Protein AF-A0A1S1YWK2-F1 (afdb_monomer_lite)

pLDDT: mean 88.19, std 17.79, range [22.53, 98.81]

Foldseek 3Di:
DDPLLVVLLVCCVVPPVPVLQVLLCVLLVHNAAEAEPSVQQDDPPCSVCLNPLVCLQPRVLSSLLSNLQRVDPVSSVLLVVQARHEYEGEPDAAAQLLPQWDRDPNYTYGHHHRDPPSVVRVNNNQNNNVRSVVRSVVVVVVVVVVPPDDDDDDDDDDDDDDDDDDPPPQQAALQLLLLLQVLVQLLLAVLLCVLLPPFDWDDDQVVQWIDGHPPDIFGKAWQWKAALVQQKTFGPVRPPPPPRPPVSHPLLVLLCVSCVVRVPVVSPDRMDRHNDDCLSSVVRSSCVSVVFSHWDFDDDPRMTIIITTRDPSSHDDDQDDPVSSVVSLVVSVVPDDHLSQSSNVSSLVVSVWDWDDDDLWIWTDDDPKIKTWDARSSSHTPDIDMD

Secondary structure (DSSP, 8-state):
--HHHHHHHHHHHHHTHHHHHHHHHHHHTS---EEE-GGGS--TT-TTTHHHHHIIIIIHHHHHHHHHH-SSHHHHHHHHHH-SEEEEE--S----HHHHEEEETTEEEEE--SSTTTT-HHHHHHHHHHHHHHHHHHHHHHHTTTS--S-------------------PPPPHHHHHHHHHHHHHHHHHHHHHHHTTPPEEEETTTTEEEETTTEEEE-EEEEEEETTTTEEEEGGG-TTTT--GGG-HHHHHHHHHHHHHT-HHHH-SEEE-SS--HHHHHHHHHHHTT-SEEEEEEETTEEEEEEE--TTTS--SPPPHHHHHHHHHHHHHHS---HHHHHHHHHHHTT-EEEEETTEEEEEETTEEEEEEE-TTS-EEEEEE-

Organism: Flammeovirga pacifica (NCBI:txid915059)

Sequence (387 aa):
MGLKERRAIKAFQEEQYPPLKEQINQFAGFDLPLEVQWETMVEDRFAHLYHDTYVKIYFKPLIEALKAICIDDFGKNLLQAGVQKVVIKNEGNIHNPETGYTLENKILTINLDPVINADNMEPRISVLCDLLERKLAERGSSDEKVETQNTSTSANNVSSKAVIADTNQTKVSTDDLFNLHAATAYEQQNHCAEIIGDKKWDFNLLDGILRFGEEIEVPIQILGTYSPKQKTWLWGWGNTQSGIPDELLSTANQMRELGIANDIEEFTVPKISIETDPGHYYAMIASGVSNATAYFPVDFNGIKIYVLTNSELMAKKEETPTPIVISTFTGLIASMNVSHKSCLTAYLNQNGFAVEPAGNNLMAKRNNEEVFALFNLKGNLMKITNN

InterPro domains:
  IPR049249 Family of unknown function DUF6882 [PF21813] (175-309)

Radius of gyration: 27.74 Å; chains: 1; bounding box: 70×52×76 Å

Structure (mmCIF, N/CA/C/O backbone):
data_AF-A0A1S1YWK2-F1
#
_entry.id   AF-A0A1S1YWK2-F1
#
loop_
_atom_site.group_PDB
_atom_site.id
_atom_site.type_symbol
_atom_site.label_atom_id
_atom_site.label_alt_id
_atom_site.label_comp_id
_atom_site.label_asym_id
_atom_site.label_entity_id
_atom_site.label_seq_id
_atom_site.pdbx_PDB_ins_code
_atom_site.Cartn_x
_atom_site.Cartn_y
_atom_site.Cartn_z
_atom_site.occupancy
_atom_site.B_iso_or_equiv
_atom_site.auth_seq_id
_atom_site.auth_comp_id
_atom_site.auth_asym_id
_atom_site.auth_atom_id
_atom_site.pdbx_PDB_model_num
ATOM 1 N N . MET A 1 1 ? 45.096 -20.273 -13.673 1.00 74.38 1 MET A N 1
ATOM 2 C CA . MET A 1 1 ? 44.066 -21.194 -13.144 1.00 74.38 1 MET A CA 1
ATOM 3 C C . MET A 1 1 ? 44.675 -22.544 -12.755 1.00 74.38 1 MET A C 1
ATOM 5 O O . MET A 1 1 ? 45.237 -23.215 -13.619 1.00 74.38 1 MET A O 1
ATOM 9 N N . GLY A 1 2 ? 44.578 -22.934 -11.478 1.00 83.00 2 GLY A N 1
ATOM 10 C CA . GLY A 1 2 ? 44.996 -24.248 -10.972 1.00 83.00 2 GLY A CA 1
ATOM 11 C C . GLY A 1 2 ? 43.936 -25.342 -11.178 1.00 83.00 2 GLY A C 1
ATOM 12 O O . GLY A 1 2 ? 42.802 -25.070 -11.567 1.00 83.00 2 GLY A O 1
ATOM 13 N N . LEU A 1 3 ? 44.302 -26.612 -10.948 1.00 85.50 3 LEU A N 1
ATOM 14 C CA . LEU A 1 3 ? 43.420 -27.774 -11.181 1.00 85.50 3 LEU A CA 1
ATOM 15 C C . LEU A 1 3 ? 42.139 -27.738 -10.329 1.00 85.50 3 LEU A C 1
ATOM 17 O O . LEU A 1 3 ? 41.097 -28.222 -10.771 1.00 85.50 3 LEU A O 1
ATOM 21 N N . LYS A 1 4 ? 42.216 -27.184 -9.115 1.00 85.38 4 LYS A N 1
ATOM 22 C CA . LYS A 1 4 ? 41.083 -27.083 -8.188 1.00 85.38 4 LYS A CA 1
ATOM 23 C C . LYS A 1 4 ? 40.031 -26.109 -8.720 1.00 85.38 4 LYS A C 1
ATOM 25 O O . LYS A 1 4 ? 38.853 -26.446 -8.745 1.00 85.38 4 LYS A O 1
ATOM 30 N N . GLU A 1 5 ? 40.474 -24.959 -9.211 1.00 86.44 5 GLU A N 1
ATOM 31 C CA . GLU A 1 5 ? 39.644 -23.920 -9.818 1.00 86.44 5 GLU A CA 1
ATOM 32 C C . GLU A 1 5 ? 38.990 -24.448 -11.105 1.00 86.44 5 GLU A C 1
ATOM 34 O O . GLU A 1 5 ? 37.778 -24.319 -11.268 1.00 86.44 5 GLU A O 1
ATOM 39 N N . ARG A 1 6 ? 39.749 -25.167 -11.956 1.00 89.00 6 ARG A N 1
ATOM 40 C CA . ARG A 1 6 ? 39.196 -25.816 -13.167 1.00 89.00 6 ARG A CA 1
ATOM 41 C C . ARG A 1 6 ? 38.056 -26.776 -12.837 1.00 89.00 6 ARG A C 1
ATOM 43 O O . ARG A 1 6 ? 37.049 -26.804 -13.536 1.00 89.00 6 ARG A O 1
ATOM 50 N N . ARG A 1 7 ? 38.232 -27.596 -11.794 1.00 90.38 7 ARG A N 1
ATOM 51 C CA . ARG A 1 7 ? 37.221 -28.571 -11.356 1.00 90.38 7 ARG A CA 1
ATOM 52 C C . ARG A 1 7 ? 35.977 -27.883 -10.803 1.00 90.38 7 ARG A C 1
ATOM 54 O O . ARG A 1 7 ? 34.883 -28.314 -11.136 1.00 90.38 7 ARG A O 1
ATOM 61 N N . ALA A 1 8 ? 36.143 -26.829 -10.005 1.00 91.00 8 ALA A N 1
ATOM 62 C CA . ALA A 1 8 ? 35.024 -26.071 -9.452 1.00 91.00 8 ALA A CA 1
ATOM 63 C C . ALA A 1 8 ? 34.195 -25.381 -10.548 1.00 91.00 8 ALA A C 1
ATOM 65 O O . ALA A 1 8 ? 32.973 -25.495 -10.547 1.00 91.00 8 ALA A O 1
ATOM 66 N N . ILE A 1 9 ? 34.854 -24.739 -11.521 1.00 94.38 9 ILE A N 1
ATOM 67 C CA . ILE A 1 9 ? 34.180 -24.132 -12.679 1.00 94.38 9 ILE A CA 1
ATOM 68 C C . ILE A 1 9 ? 33.453 -25.197 -13.496 1.00 94.38 9 ILE A C 1
ATOM 70 O O . ILE A 1 9 ? 32.287 -25.014 -13.831 1.00 94.38 9 ILE A O 1
ATOM 74 N N . LYS A 1 10 ? 34.111 -26.327 -13.782 1.00 95.44 10 LYS A N 1
ATOM 75 C CA . LYS A 1 10 ? 33.489 -27.414 -14.542 1.00 95.44 10 LYS A CA 1
ATOM 76 C C . LYS A 1 10 ? 32.254 -27.982 -13.832 1.00 95.44 10 LYS A C 1
ATOM 78 O O . LYS A 1 10 ? 31.229 -28.164 -14.475 1.00 95.44 10 LYS A O 1
ATOM 83 N N . ALA A 1 11 ? 32.325 -28.189 -12.517 1.00 94.44 11 ALA A N 1
ATOM 84 C CA . ALA A 1 11 ? 31.171 -28.619 -11.729 1.00 9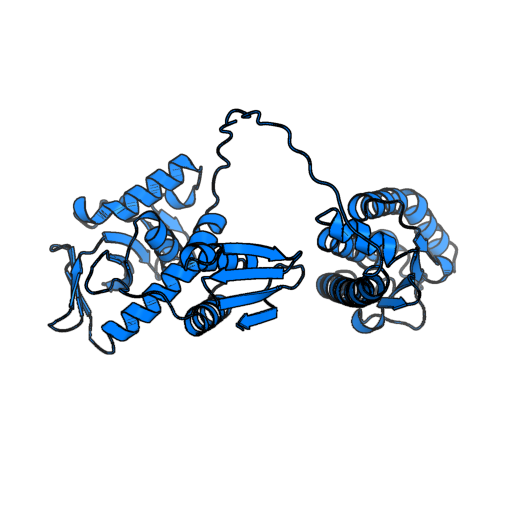4.44 11 ALA A CA 1
ATOM 85 C C . ALA A 1 11 ? 30.023 -27.598 -11.809 1.00 94.44 11 ALA A C 1
ATOM 87 O O . ALA A 1 11 ? 28.882 -27.972 -12.050 1.00 94.44 11 ALA A O 1
ATOM 88 N N . PHE A 1 12 ? 30.315 -26.296 -11.703 1.00 97.31 12 PHE A N 1
ATOM 89 C CA . PHE A 1 12 ? 29.294 -25.257 -11.866 1.00 97.31 12 PHE A CA 1
ATOM 90 C C . PHE A 1 12 ? 28.655 -25.265 -13.264 1.00 97.31 12 PHE A C 1
ATOM 92 O O . PHE A 1 12 ? 27.435 -25.155 -13.385 1.00 97.31 12 PHE A O 1
ATOM 99 N N . GLN A 1 13 ? 29.469 -25.412 -14.315 1.00 97.50 13 GLN A N 1
ATOM 100 C CA . GLN A 1 13 ? 29.011 -25.482 -15.707 1.00 97.50 13 GLN A CA 1
ATOM 101 C C . GLN A 1 13 ? 28.081 -26.672 -15.965 1.00 97.50 13 GLN A C 1
ATOM 103 O O . GLN A 1 13 ? 27.163 -26.550 -16.771 1.00 97.50 13 GLN A O 1
ATOM 108 N N . GLU A 1 14 ? 28.326 -27.808 -15.313 1.00 96.56 14 GLU A N 1
ATOM 109 C CA . GLU A 1 14 ? 27.543 -29.034 -15.493 1.00 96.56 14 GLU A CA 1
ATOM 110 C C . GLU A 1 14 ? 26.286 -29.055 -14.606 1.00 96.56 14 GLU A C 1
ATOM 112 O O . GLU A 1 14 ? 25.241 -29.526 -15.048 1.00 96.56 14 GLU A O 1
ATOM 117 N N . GLU A 1 15 ? 26.361 -28.519 -13.384 1.00 95.56 15 GLU A N 1
ATOM 118 C CA . GLU A 1 15 ? 25.305 -28.677 -12.373 1.00 95.56 15 GLU A CA 1
ATOM 119 C C . GLU A 1 15 ? 24.386 -27.453 -12.226 1.00 95.56 15 GLU A C 1
ATOM 121 O O . GLU A 1 15 ? 23.175 -27.611 -12.095 1.00 95.56 15 GLU A O 1
ATOM 126 N N . GLN A 1 16 ? 24.936 -26.232 -12.230 1.00 96.06 16 GLN A N 1
ATOM 127 C CA . GLN A 1 16 ? 24.195 -25.009 -11.868 1.00 96.06 16 GLN A CA 1
ATOM 128 C C . GLN A 1 16 ? 23.902 -24.106 -13.067 1.00 96.06 16 GLN A C 1
ATOM 130 O O . GLN A 1 16 ? 22.843 -23.485 -13.139 1.00 96.06 16 GLN A O 1
ATOM 135 N N . TYR A 1 17 ? 24.816 -24.024 -14.034 1.00 98.00 17 TYR A N 1
ATOM 136 C CA . TYR A 1 17 ? 24.648 -23.131 -15.179 1.00 98.00 17 TYR A CA 1
ATOM 137 C C . TYR A 1 17 ? 23.430 -23.468 -16.065 1.00 98.00 17 TYR A C 1
ATOM 139 O O . TYR A 1 17 ? 22.705 -22.531 -16.409 1.00 98.00 17 TYR A O 1
ATOM 147 N N . PRO A 1 18 ? 23.130 -24.743 -16.406 1.00 98.31 18 PRO A N 1
ATOM 148 C CA . PRO A 1 18 ? 21.987 -25.067 -17.261 1.00 98.31 18 PRO A CA 1
ATOM 149 C C . PRO A 1 18 ? 20.626 -24.588 -16.714 1.00 98.31 18 PRO A C 1
ATOM 151 O O . PRO A 1 18 ? 19.945 -23.865 -17.444 1.00 98.31 18 PRO A O 1
ATOM 154 N N . PRO A 1 19 ? 20.229 -24.876 -15.453 1.00 97.56 19 PRO A N 1
ATOM 155 C CA . PRO A 1 19 ? 18.948 -24.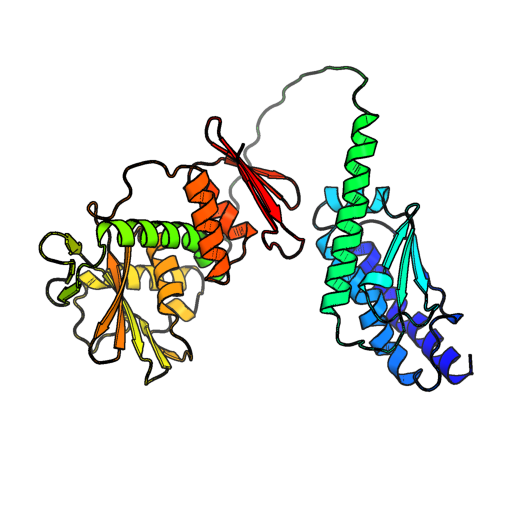394 -14.933 1.00 97.56 19 PRO A CA 1
ATOM 156 C C . PRO A 1 19 ? 18.905 -22.867 -14.761 1.00 97.56 19 PRO A C 1
ATOM 158 O O . PRO A 1 19 ? 17.847 -22.262 -14.923 1.00 97.56 19 PRO A O 1
ATOM 161 N N . LEU A 1 20 ? 20.037 -22.209 -14.478 1.00 98.38 20 LEU A N 1
ATOM 162 C CA . LEU A 1 20 ? 20.097 -20.742 -14.419 1.00 98.38 20 LEU A CA 1
ATOM 163 C C . LEU A 1 20 ? 19.888 -20.114 -15.802 1.00 98.38 20 LEU A C 1
ATOM 165 O O . LEU A 1 20 ? 19.148 -19.142 -15.938 1.00 98.38 20 LEU A O 1
ATOM 169 N N . LYS A 1 21 ? 20.507 -20.688 -16.838 1.00 98.12 21 LYS A N 1
ATOM 170 C CA . LYS A 1 21 ? 20.325 -20.278 -18.234 1.00 98.12 21 LYS A CA 1
ATOM 171 C C . LYS A 1 21 ? 18.879 -20.476 -18.695 1.00 98.12 21 LYS A C 1
ATOM 173 O O . LYS A 1 21 ? 18.341 -19.610 -19.384 1.00 98.12 21 LYS A O 1
ATOM 178 N N . GLU A 1 22 ? 18.245 -21.573 -18.295 1.00 97.94 22 GLU A N 1
ATOM 179 C CA . GLU A 1 22 ? 16.831 -21.825 -18.576 1.00 97.94 22 GLU A CA 1
ATOM 180 C C . GLU A 1 22 ? 15.924 -20.779 -17.913 1.00 97.94 22 GLU A C 1
ATOM 182 O O . GLU A 1 22 ? 15.092 -20.188 -18.597 1.00 97.94 22 GLU A O 1
ATOM 187 N N . GLN A 1 23 ? 16.146 -20.457 -16.633 1.00 97.94 23 GLN A N 1
ATOM 188 C CA . GLN A 1 23 ? 15.409 -19.387 -15.944 1.00 97.94 23 GLN A CA 1
ATOM 189 C C . GLN A 1 23 ? 15.597 -18.026 -16.621 1.00 97.94 23 GLN A C 1
ATOM 191 O O . GLN A 1 23 ? 14.634 -17.285 -16.800 1.00 97.94 23 GLN A O 1
ATOM 196 N N . ILE A 1 24 ? 16.824 -17.697 -17.034 1.00 98.56 24 ILE A N 1
ATOM 197 C CA . ILE A 1 24 ? 17.108 -16.461 -17.774 1.00 98.56 24 ILE A CA 1
ATOM 198 C C . ILE A 1 24 ? 16.275 -16.398 -19.056 1.00 98.56 24 ILE A C 1
ATOM 200 O O . ILE A 1 24 ? 15.616 -15.391 -19.299 1.00 98.56 24 ILE A O 1
ATOM 204 N N . ASN A 1 25 ? 16.258 -17.472 -19.846 1.00 97.88 25 ASN A N 1
ATOM 205 C CA . ASN A 1 25 ? 15.478 -17.532 -21.081 1.00 97.88 25 ASN A CA 1
ATOM 206 C C . ASN A 1 25 ? 13.968 -17.473 -20.819 1.00 97.88 25 ASN A C 1
ATOM 208 O O . ASN A 1 25 ? 13.240 -16.804 -21.550 1.00 97.88 25 ASN A O 1
ATOM 212 N N . GLN A 1 26 ? 13.500 -18.141 -19.761 1.00 96.69 26 GLN A N 1
ATOM 213 C CA . GLN A 1 26 ? 12.101 -18.124 -19.347 1.00 96.69 26 GLN A CA 1
ATOM 214 C C . GLN A 1 26 ? 11.627 -16.697 -19.056 1.00 96.69 26 GLN A C 1
ATOM 216 O O . GLN A 1 26 ? 10.583 -16.291 -19.564 1.00 96.69 26 GLN A O 1
ATOM 221 N N . PHE A 1 27 ? 12.385 -15.934 -18.264 1.00 96.12 27 PHE A N 1
ATOM 222 C CA . PHE A 1 27 ? 12.003 -14.564 -17.923 1.00 96.12 27 PHE A CA 1
ATOM 223 C C . PHE A 1 27 ? 12.244 -13.588 -19.071 1.00 96.12 27 PHE A C 1
ATOM 225 O O . PHE A 1 27 ? 11.399 -12.735 -19.304 1.00 96.12 27 PHE A O 1
ATOM 232 N N . ALA A 1 28 ? 13.325 -13.745 -19.837 1.00 96.06 28 ALA A N 1
ATOM 233 C CA . ALA A 1 28 ? 13.571 -12.923 -21.021 1.00 96.06 28 ALA A CA 1
ATOM 234 C C . ALA A 1 28 ? 12.503 -13.118 -22.115 1.00 96.06 28 ALA A C 1
ATOM 236 O O . ALA A 1 28 ? 12.258 -12.210 -22.902 1.00 96.06 28 ALA A O 1
ATOM 237 N N . GLY A 1 29 ? 11.872 -14.296 -22.184 1.00 95.00 29 GLY A N 1
ATOM 238 C CA . GLY A 1 29 ? 10.892 -14.642 -23.217 1.00 95.00 29 GLY A CA 1
ATOM 239 C C . GLY A 1 29 ? 11.505 -15.075 -24.556 1.00 95.00 29 GLY A C 1
ATOM 240 O O . GLY A 1 29 ? 10.770 -15.311 -25.511 1.00 95.00 29 GLY A O 1
ATOM 241 N N . PHE A 1 30 ? 12.832 -15.199 -24.638 1.00 96.25 30 PHE A N 1
ATOM 242 C CA . PHE A 1 30 ? 13.574 -15.684 -25.806 1.00 96.25 30 PHE A CA 1
ATOM 243 C C . PHE A 1 30 ? 14.897 -16.334 -25.375 1.00 96.25 30 PHE A C 1
ATOM 245 O O . PHE A 1 30 ? 15.316 -16.212 -24.222 1.00 96.25 30 PHE A O 1
ATOM 252 N N . ASP A 1 31 ? 15.581 -17.026 -26.293 1.00 97.50 31 ASP A N 1
ATOM 253 C CA . ASP A 1 31 ? 16.931 -17.524 -26.016 1.00 97.50 31 ASP A CA 1
ATOM 254 C C . ASP A 1 31 ? 17.935 -16.368 -26.027 1.00 97.50 31 ASP A C 1
ATOM 256 O O . ASP A 1 31 ? 18.400 -15.949 -27.085 1.00 97.50 31 ASP A O 1
ATOM 260 N N . LEU A 1 32 ? 18.240 -15.832 -24.844 1.00 97.56 32 LEU A N 1
ATOM 261 C CA . LEU A 1 32 ? 19.148 -14.704 -24.655 1.00 97.56 32 LEU A CA 1
ATOM 262 C C . LEU A 1 32 ? 20.602 -15.194 -24.638 1.00 97.56 32 LEU A C 1
ATOM 264 O O . LEU A 1 32 ? 21.004 -15.804 -23.650 1.00 97.56 32 LEU A O 1
ATOM 268 N N . PRO A 1 33 ? 21.440 -14.946 -25.658 1.00 98.25 33 PRO A N 1
ATOM 269 C CA . PRO A 1 33 ? 22.802 -15.474 -25.689 1.00 98.25 33 PRO A CA 1
ATOM 270 C C . PRO A 1 33 ? 23.627 -15.041 -24.468 1.00 98.25 33 PRO A C 1
ATOM 272 O O . PRO A 1 33 ? 23.724 -13.850 -24.173 1.00 98.25 33 PRO A O 1
ATOM 275 N N . LEU A 1 34 ? 24.245 -16.007 -23.780 1.00 98.25 34 LEU A N 1
ATOM 276 C CA . LEU A 1 34 ? 25.191 -15.758 -22.689 1.00 98.25 34 LEU A CA 1
ATOM 277 C C . LEU A 1 34 ? 26.597 -16.187 -23.100 1.00 98.25 34 LEU A C 1
ATOM 279 O O . LEU A 1 34 ? 26.838 -17.349 -23.423 1.00 98.25 34 LEU A O 1
ATOM 283 N N . GLU A 1 35 ? 27.529 -15.244 -23.039 1.00 98.31 35 GLU A N 1
ATOM 284 C CA . GLU A 1 35 ? 28.960 -15.482 -23.173 1.00 98.31 35 GLU A CA 1
ATOM 285 C C . GLU A 1 35 ? 29.611 -15.316 -21.801 1.00 98.31 35 GLU A C 1
ATOM 287 O O . GLU A 1 35 ? 29.805 -14.204 -21.314 1.00 98.31 35 GLU A O 1
ATOM 292 N N . VAL A 1 36 ? 29.942 -16.436 -21.164 1.00 98.19 36 VAL A N 1
ATOM 293 C CA . VAL A 1 36 ? 30.600 -16.431 -19.856 1.00 98.19 36 VAL A CA 1
ATOM 294 C C . VAL A 1 36 ? 32.092 -16.681 -20.038 1.00 98.19 36 VAL A C 1
ATOM 296 O O . VAL A 1 36 ? 32.510 -17.737 -20.516 1.00 98.19 36 VAL A O 1
ATOM 299 N N . GLN A 1 37 ? 32.910 -15.709 -19.644 1.00 97.62 37 GLN A N 1
ATOM 300 C CA . GLN A 1 37 ? 34.365 -15.762 -19.736 1.00 97.62 37 GLN A CA 1
ATOM 301 C C . GLN A 1 37 ? 34.948 -16.449 -18.497 1.00 97.62 37 GLN A C 1
ATOM 303 O O . GLN A 1 37 ? 35.629 -15.828 -17.683 1.00 97.62 37 GLN A O 1
ATOM 308 N N . TRP A 1 38 ? 34.676 -17.748 -18.354 1.00 95.81 38 TRP A N 1
ATOM 309 C CA . TRP A 1 38 ? 34.998 -18.546 -17.162 1.00 95.81 38 TRP A CA 1
ATOM 310 C C . TRP A 1 38 ? 36.453 -18.437 -16.691 1.00 95.81 38 TRP A C 1
ATOM 312 O O . TRP A 1 38 ? 36.713 -18.418 -15.493 1.00 95.81 38 TRP A O 1
ATOM 322 N N . GLU A 1 39 ? 37.400 -18.316 -17.623 1.00 93.00 39 GLU A N 1
ATOM 323 C CA . GLU A 1 39 ? 38.832 -18.180 -17.319 1.00 93.00 39 GLU A CA 1
ATOM 324 C C . GLU A 1 39 ? 39.167 -16.890 -16.548 1.00 93.00 39 GLU A C 1
ATOM 326 O O . GLU A 1 39 ? 40.181 -16.839 -15.855 1.00 93.00 39 GLU A O 1
ATOM 331 N N . THR A 1 40 ? 38.319 -15.859 -16.648 1.00 93.81 40 THR A N 1
ATOM 332 C CA . THR A 1 40 ? 38.468 -14.589 -15.914 1.00 93.81 40 THR A CA 1
ATOM 333 C C . THR A 1 40 ? 37.875 -14.661 -14.505 1.00 93.81 40 THR A C 1
ATOM 335 O O . THR A 1 40 ? 38.301 -13.942 -13.610 1.00 93.81 40 THR A O 1
ATOM 338 N N . MET A 1 41 ? 36.940 -15.582 -14.257 1.00 90.75 41 MET A N 1
ATOM 339 C CA . MET A 1 41 ? 36.173 -15.682 -13.007 1.00 90.75 41 MET A CA 1
ATOM 340 C C . MET A 1 41 ? 36.913 -16.458 -11.903 1.00 90.75 41 MET A C 1
ATOM 342 O O . MET A 1 41 ? 36.297 -17.030 -11.000 1.00 90.75 41 MET A O 1
ATOM 346 N N . VAL A 1 42 ? 38.241 -16.515 -11.988 1.00 87.12 42 VAL A N 1
ATOM 347 C CA . VAL A 1 42 ? 39.096 -17.306 -11.105 1.00 87.12 42 VAL A CA 1
ATOM 348 C C . VAL A 1 42 ? 39.740 -16.401 -10.066 1.00 87.12 42 VAL A C 1
ATOM 350 O O . VAL A 1 42 ? 40.575 -15.573 -10.402 1.00 87.12 42 VAL A O 1
ATOM 353 N N . GLU A 1 43 ? 39.412 -16.648 -8.802 1.00 81.25 43 GLU A N 1
ATOM 354 C CA . GLU A 1 43 ? 40.098 -16.078 -7.641 1.00 81.25 43 GLU A CA 1
ATOM 355 C C . GLU A 1 43 ? 40.807 -17.147 -6.806 1.00 81.25 43 GLU A C 1
ATOM 357 O O . GLU A 1 43 ? 40.208 -18.153 -6.389 1.00 81.25 43 GLU A O 1
ATOM 362 N N . ASP A 1 44 ? 42.096 -16.921 -6.554 1.00 73.88 44 ASP A N 1
ATOM 363 C CA . ASP A 1 44 ? 42.974 -17.875 -5.882 1.00 73.88 44 ASP A CA 1
ATOM 364 C C . ASP A 1 44 ? 42.449 -18.212 -4.480 1.00 73.88 44 ASP A C 1
ATOM 366 O O . ASP A 1 44 ? 42.100 -17.341 -3.689 1.00 73.88 44 ASP A O 1
ATOM 370 N N . ARG A 1 45 ? 42.454 -19.507 -4.131 1.00 77.38 45 ARG A N 1
ATOM 371 C CA . ARG A 1 45 ? 42.008 -20.061 -2.830 1.00 77.38 45 ARG A CA 1
ATOM 372 C C . ARG A 1 45 ? 40.491 -20.047 -2.587 1.00 77.38 45 ARG A C 1
ATOM 374 O O . ARG A 1 45 ? 40.042 -20.733 -1.664 1.00 77.38 45 ARG A O 1
ATOM 381 N N . PHE A 1 46 ? 39.688 -19.414 -3.442 1.00 82.94 46 PHE A N 1
ATOM 382 C CA . PHE A 1 46 ? 38.233 -19.300 -3.258 1.00 82.94 46 PHE A CA 1
ATOM 383 C C . PHE A 1 46 ? 37.387 -20.264 -4.101 1.00 82.94 46 PHE A C 1
ATOM 385 O O . PHE A 1 46 ? 36.166 -20.223 -4.023 1.00 82.94 46 PHE A O 1
ATOM 392 N N . ALA A 1 47 ? 38.000 -21.215 -4.814 1.00 81.50 47 ALA A N 1
ATOM 393 C CA . ALA A 1 47 ? 37.293 -22.196 -5.654 1.00 81.50 47 ALA A CA 1
ATOM 394 C C . ALA A 1 47 ? 36.156 -22.975 -4.959 1.00 81.50 47 ALA A C 1
ATOM 396 O O . ALA A 1 47 ? 35.248 -23.471 -5.613 1.00 81.50 47 ALA A O 1
ATOM 397 N N . HIS A 1 48 ? 36.207 -23.105 -3.632 1.00 82.12 48 HIS A N 1
ATOM 398 C CA . HIS A 1 48 ? 35.174 -23.773 -2.838 1.00 82.12 48 HIS A CA 1
ATOM 399 C C . HIS A 1 48 ? 33.873 -22.959 -2.709 1.00 82.12 48 HIS A C 1
ATOM 401 O O . HIS A 1 48 ? 32.860 -23.523 -2.314 1.00 82.12 48 HIS A O 1
ATOM 407 N N . LEU A 1 49 ? 33.900 -21.662 -3.036 1.00 83.94 49 LEU A N 1
ATOM 408 C CA . LEU A 1 49 ? 32.758 -20.753 -2.935 1.00 83.94 49 LEU A CA 1
ATOM 409 C C . LEU A 1 49 ? 32.008 -20.573 -4.257 1.00 83.94 49 LEU A C 1
ATOM 411 O O . LEU A 1 49 ? 30.836 -20.217 -4.223 1.00 83.94 49 LEU A O 1
ATOM 415 N N . TYR A 1 50 ? 32.636 -20.852 -5.407 1.00 90.38 50 TYR A N 1
ATOM 416 C CA . TYR A 1 50 ? 32.077 -20.524 -6.729 1.00 90.38 50 TYR A CA 1
ATOM 417 C C . TYR A 1 50 ? 30.679 -21.098 -6.959 1.00 90.38 50 TYR A C 1
ATOM 419 O O . TYR A 1 50 ? 29.855 -20.453 -7.599 1.00 90.38 50 TYR A O 1
ATOM 427 N N . HIS A 1 51 ? 30.395 -22.279 -6.401 1.00 88.50 51 HIS A N 1
ATOM 428 C CA . HIS A 1 51 ? 29.082 -22.908 -6.519 1.00 88.50 51 HIS A CA 1
ATOM 429 C C . HIS A 1 51 ? 27.948 -22.037 -5.958 1.00 88.50 51 HIS A C 1
ATOM 431 O O . HIS A 1 51 ? 26.856 -22.028 -6.512 1.00 88.50 51 HIS A O 1
ATOM 437 N N . ASP A 1 52 ? 28.220 -21.284 -4.893 1.00 89.38 52 ASP A N 1
ATOM 438 C CA . ASP A 1 52 ? 27.269 -20.375 -4.252 1.00 89.38 52 ASP A CA 1
ATOM 439 C C . ASP A 1 52 ? 27.418 -18.939 -4.779 1.00 89.38 52 ASP A C 1
ATOM 441 O O . ASP A 1 52 ? 26.447 -18.294 -5.186 1.00 89.38 52 ASP A O 1
ATOM 445 N N . THR A 1 53 ? 28.650 -18.429 -4.830 1.00 90.75 53 THR A N 1
ATOM 446 C CA . THR A 1 53 ? 28.896 -17.010 -5.105 1.00 90.75 53 THR A CA 1
ATOM 447 C C . THR A 1 53 ? 28.630 -16.639 -6.556 1.00 90.75 53 THR A C 1
ATOM 449 O O . THR A 1 53 ? 28.112 -15.550 -6.800 1.00 90.75 53 THR A O 1
ATOM 452 N N . TYR A 1 54 ? 28.864 -17.532 -7.528 1.00 97.06 54 TYR A N 1
ATOM 453 C CA . TYR A 1 54 ? 28.528 -17.230 -8.922 1.00 97.06 54 TYR A CA 1
ATOM 454 C C . TYR A 1 54 ? 27.023 -17.011 -9.106 1.00 97.06 54 TYR A C 1
ATOM 456 O O . TYR A 1 54 ? 26.613 -16.090 -9.816 1.00 97.06 54 TYR A O 1
ATOM 464 N N . VAL A 1 55 ? 26.196 -17.820 -8.431 1.00 97.06 55 VAL A N 1
ATOM 465 C CA . VAL A 1 55 ? 24.735 -17.674 -8.457 1.00 97.06 55 VAL A CA 1
ATOM 466 C C . VAL A 1 55 ? 24.343 -16.312 -7.905 1.00 97.06 55 VAL A C 1
ATOM 468 O O . VAL A 1 55 ? 23.605 -15.577 -8.556 1.00 97.06 55 VAL A O 1
ATOM 471 N N . LYS A 1 56 ? 24.860 -15.949 -6.730 1.00 95.25 56 LYS A N 1
ATOM 472 C CA . LYS A 1 56 ? 24.494 -14.709 -6.034 1.00 95.25 56 LYS A CA 1
ATOM 473 C C . LYS A 1 56 ? 25.009 -13.440 -6.716 1.00 95.25 56 LYS A C 1
ATOM 475 O O . LYS A 1 56 ? 24.362 -12.401 -6.611 1.00 95.25 56 LYS A O 1
ATOM 480 N N . ILE A 1 57 ? 26.146 -13.511 -7.407 1.00 94.88 57 ILE A N 1
ATOM 481 C CA . ILE A 1 57 ? 26.805 -12.338 -7.995 1.00 94.88 57 ILE A CA 1
ATOM 482 C C . ILE A 1 57 ? 26.380 -12.104 -9.443 1.00 94.88 57 ILE A C 1
ATOM 484 O O . ILE A 1 57 ? 26.087 -10.965 -9.797 1.00 94.88 57 ILE A O 1
ATOM 488 N N . TYR A 1 58 ? 26.321 -13.149 -10.273 1.00 97.81 58 TYR A N 1
ATOM 489 C CA . TYR A 1 58 ? 26.140 -12.983 -11.719 1.00 97.81 58 TYR A CA 1
ATOM 490 C C . TYR A 1 58 ? 24.740 -13.359 -12.200 1.00 97.81 58 TYR A C 1
ATOM 492 O O . TYR A 1 58 ? 24.137 -12.628 -12.982 1.00 97.81 58 TYR A O 1
ATOM 500 N N . PHE A 1 59 ? 24.214 -14.498 -11.748 1.00 98.38 59 PHE A N 1
ATOM 501 C CA . PHE A 1 59 ? 23.018 -15.082 -12.361 1.00 98.38 59 PHE A CA 1
ATOM 502 C C . PHE A 1 59 ? 21.728 -14.648 -11.680 1.00 98.38 59 PHE A C 1
ATOM 504 O O . PHE A 1 59 ? 20.796 -14.222 -12.352 1.00 98.38 59 PHE A O 1
ATOM 511 N N . LYS A 1 60 ? 21.656 -14.717 -10.350 1.00 97.75 60 LYS A N 1
ATOM 512 C CA . LYS A 1 60 ? 20.439 -14.374 -9.615 1.00 97.75 60 LYS A CA 1
ATOM 513 C C . LYS A 1 60 ? 20.097 -12.882 -9.728 1.00 97.75 60 LYS A C 1
ATOM 515 O O . LYS A 1 60 ? 18.934 -12.603 -9.989 1.00 97.75 60 LYS A O 1
ATOM 520 N N . PRO A 1 61 ? 21.049 -11.926 -9.656 1.00 98.06 61 PRO A N 1
ATOM 521 C CA . PRO A 1 61 ? 20.732 -10.527 -9.929 1.00 98.06 61 PRO A CA 1
ATOM 522 C C . PRO A 1 61 ? 20.199 -10.289 -11.344 1.00 98.06 61 PRO A C 1
ATOM 524 O O . PRO A 1 61 ? 19.234 -9.550 -11.508 1.00 98.06 61 PRO A O 1
ATOM 527 N N . LEU A 1 62 ? 20.770 -10.964 -12.349 1.00 98.44 62 LEU A N 1
ATOM 528 C CA . LEU A 1 62 ? 20.276 -10.914 -13.724 1.00 98.44 62 LEU A CA 1
ATOM 529 C C . LEU A 1 62 ? 18.861 -11.492 -13.839 1.00 98.44 62 LEU A C 1
ATOM 531 O O . LEU A 1 62 ? 18.004 -10.864 -14.444 1.00 98.44 62 LEU A O 1
ATOM 535 N N . ILE A 1 63 ? 18.592 -12.648 -13.232 1.00 98.44 63 ILE A N 1
ATOM 536 C CA . ILE A 1 63 ? 17.262 -13.273 -13.226 1.00 98.44 63 ILE A CA 1
ATOM 537 C C . ILE A 1 63 ? 16.222 -12.350 -12.585 1.00 98.44 63 ILE A C 1
ATOM 539 O O . ILE A 1 63 ? 15.156 -12.154 -13.161 1.00 98.44 63 ILE A O 1
ATOM 543 N N . GLU A 1 64 ? 16.520 -11.767 -11.421 1.00 96.88 64 GLU A N 1
ATOM 544 C CA . GLU A 1 64 ? 15.596 -10.848 -10.746 1.00 96.88 64 GLU A CA 1
ATOM 545 C C . GLU A 1 64 ? 15.374 -9.561 -11.554 1.00 96.88 64 GLU A C 1
ATOM 547 O O . GLU A 1 64 ? 14.241 -9.091 -11.648 1.00 96.88 64 GLU A O 1
ATOM 552 N N . ALA A 1 65 ? 16.407 -9.036 -12.221 1.00 96.75 65 ALA A N 1
ATOM 553 C CA . ALA A 1 65 ? 16.247 -7.898 -13.124 1.00 96.75 65 ALA A CA 1
ATOM 554 C C . ALA A 1 65 ? 15.378 -8.242 -14.343 1.00 96.75 65 ALA A C 1
ATOM 556 O O . ALA A 1 65 ? 14.481 -7.483 -14.703 1.00 96.75 65 ALA A O 1
ATOM 557 N N . LEU A 1 66 ? 15.582 -9.413 -14.952 1.00 96.94 66 LEU A N 1
ATOM 558 C CA . LEU A 1 66 ? 14.772 -9.877 -16.080 1.00 96.94 66 LEU A CA 1
ATOM 559 C C . LEU A 1 66 ? 13.312 -10.104 -15.682 1.00 96.94 66 LEU A C 1
ATOM 561 O O . LEU A 1 66 ? 12.429 -9.660 -16.406 1.00 96.94 66 LEU A O 1
ATOM 565 N N . LYS A 1 67 ? 13.046 -10.719 -14.521 1.00 94.38 67 LYS A N 1
ATOM 566 C CA . LYS A 1 67 ? 11.688 -10.849 -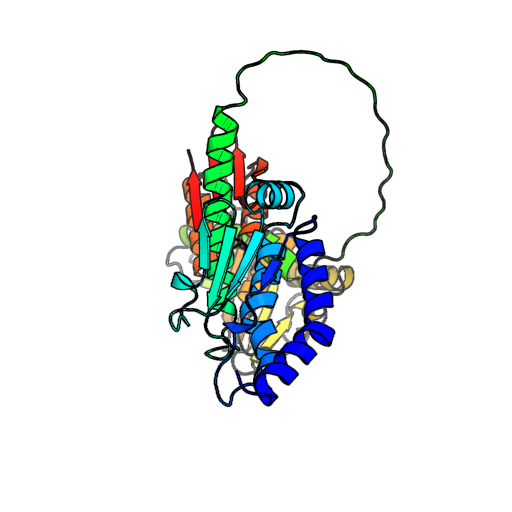13.961 1.00 94.38 67 LYS A CA 1
ATOM 567 C C . LYS A 1 67 ? 10.987 -9.503 -13.851 1.00 94.38 67 LYS A C 1
ATOM 569 O O . LYS A 1 67 ? 9.810 -9.402 -14.171 1.00 94.38 67 LYS A O 1
ATOM 574 N N . ALA A 1 68 ? 11.717 -8.497 -13.381 1.00 90.62 68 ALA A N 1
ATOM 575 C CA . ALA A 1 68 ? 11.183 -7.170 -13.144 1.00 90.62 68 ALA A CA 1
ATOM 576 C C . ALA A 1 68 ? 10.927 -6.392 -14.448 1.00 90.62 68 ALA A C 1
ATOM 578 O O . ALA A 1 68 ? 9.962 -5.641 -14.535 1.00 90.62 68 ALA A O 1
ATOM 579 N N . ILE A 1 69 ? 11.760 -6.586 -15.473 1.00 89.62 69 ILE A N 1
ATOM 580 C CA . ILE A 1 69 ? 11.640 -5.878 -16.758 1.00 89.62 69 ILE A CA 1
ATOM 581 C C . ILE A 1 69 ? 10.654 -6.574 -17.700 1.00 89.62 69 ILE A C 1
ATOM 583 O O . ILE A 1 69 ? 9.951 -5.911 -18.450 1.00 89.62 69 ILE A O 1
ATOM 587 N N . CYS A 1 70 ? 10.593 -7.904 -17.675 1.00 93.00 70 CYS A N 1
ATOM 588 C CA . CYS A 1 70 ? 9.853 -8.726 -18.636 1.00 93.00 70 CYS A CA 1
ATOM 589 C C . CYS A 1 70 ? 8.533 -9.268 -18.065 1.00 93.00 70 CYS A C 1
ATOM 591 O O . CYS A 1 70 ? 8.160 -10.416 -18.322 1.00 93.00 70 CYS A O 1
ATOM 593 N N . ILE A 1 71 ? 7.836 -8.447 -17.271 1.00 88.12 71 ILE A N 1
ATOM 594 C CA . ILE A 1 71 ? 6.551 -8.798 -16.638 1.00 88.12 71 ILE A CA 1
ATOM 595 C C . ILE A 1 71 ? 5.460 -9.013 -17.698 1.00 88.12 71 ILE A C 1
ATOM 597 O O . ILE A 1 71 ? 4.606 -9.887 -17.549 1.00 88.12 71 ILE A O 1
ATOM 601 N N . ASP A 1 72 ? 5.515 -8.246 -18.785 1.00 80.50 72 ASP A N 1
ATOM 602 C CA . ASP A 1 72 ? 4.588 -8.294 -19.909 1.00 80.50 72 ASP A CA 1
ATOM 603 C C . ASP A 1 72 ? 5.329 -8.464 -21.249 1.00 80.50 72 ASP A C 1
ATOM 605 O O . ASP A 1 72 ? 6.563 -8.501 -21.325 1.00 80.50 72 ASP A O 1
ATOM 609 N N . ASP A 1 73 ? 4.563 -8.602 -22.332 1.00 87.56 73 ASP A N 1
ATOM 610 C CA . ASP A 1 73 ? 5.127 -8.769 -23.674 1.00 87.56 73 ASP A CA 1
ATOM 611 C C . ASP A 1 73 ? 5.850 -7.508 -24.162 1.00 87.56 73 ASP A C 1
ATOM 613 O O . ASP A 1 73 ? 6.794 -7.603 -24.945 1.00 87.56 73 ASP A O 1
ATOM 617 N N . PHE A 1 74 ? 5.468 -6.326 -23.670 1.00 82.81 74 PHE A N 1
ATOM 618 C CA . PHE A 1 74 ? 6.145 -5.078 -24.008 1.00 82.81 74 PHE A CA 1
ATOM 619 C C . PHE A 1 74 ? 7.586 -5.069 -23.479 1.00 82.81 74 PHE A C 1
ATOM 621 O O . PHE A 1 74 ? 8.522 -4.816 -24.240 1.00 82.81 74 PHE A O 1
ATOM 628 N N . GLY A 1 75 ? 7.784 -5.432 -22.211 1.00 87.69 75 GLY A N 1
ATOM 629 C CA . GLY A 1 75 ? 9.100 -5.554 -21.590 1.00 87.69 75 GLY A CA 1
ATOM 630 C C . GLY A 1 75 ? 9.989 -6.606 -22.255 1.00 87.69 75 GLY A C 1
ATOM 631 O O . GLY A 1 75 ? 11.161 -6.341 -22.538 1.00 87.69 75 GLY A O 1
ATOM 632 N N . LYS A 1 76 ? 9.419 -7.769 -22.599 1.00 92.19 76 LYS A N 1
ATOM 633 C CA . LYS A 1 76 ? 10.127 -8.821 -23.355 1.00 92.19 76 LYS A CA 1
ATOM 634 C C . LYS A 1 76 ? 10.581 -8.328 -24.727 1.00 92.19 76 LYS A C 1
ATOM 636 O O . LYS A 1 76 ? 11.73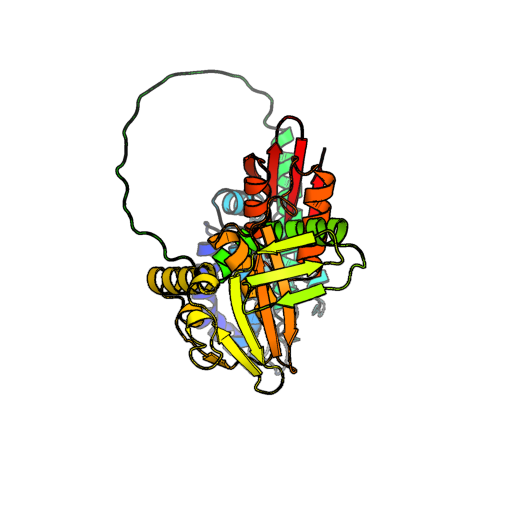5 -8.530 -25.102 1.00 92.19 76 LYS A O 1
ATOM 641 N N . ASN A 1 77 ? 9.704 -7.633 -25.454 1.00 87.75 77 ASN A N 1
ATOM 642 C CA . ASN A 1 77 ? 10.019 -7.079 -26.770 1.00 87.75 77 ASN A CA 1
ATOM 643 C C . ASN A 1 77 ? 11.107 -5.996 -26.688 1.00 87.75 77 ASN A C 1
ATOM 645 O O . ASN A 1 77 ? 12.041 -6.003 -27.494 1.00 87.75 77 ASN A O 1
ATOM 649 N N . LEU A 1 78 ? 11.042 -5.103 -25.692 1.00 91.19 78 LEU A N 1
ATOM 650 C CA . LEU A 1 78 ? 12.089 -4.106 -25.450 1.00 91.19 78 LEU A CA 1
ATOM 651 C C . LEU A 1 78 ? 13.437 -4.764 -25.155 1.00 91.19 78 LEU A C 1
ATOM 653 O O . LEU A 1 78 ? 14.454 -4.371 -25.734 1.00 91.19 78 LEU A O 1
ATOM 657 N N . LEU A 1 79 ? 13.451 -5.781 -24.291 1.00 95.94 79 LEU A N 1
ATOM 658 C CA . LEU A 1 79 ? 14.666 -6.521 -23.978 1.00 95.94 79 LEU A CA 1
ATOM 659 C C . LEU A 1 79 ? 15.234 -7.198 -25.231 1.00 95.94 79 LEU A C 1
ATOM 661 O O . LEU A 1 79 ? 16.420 -7.041 -25.510 1.00 95.94 79 LEU A O 1
ATOM 665 N N . GLN A 1 80 ? 14.406 -7.896 -26.010 1.00 94.56 80 GLN A N 1
ATOM 666 C CA . GLN A 1 80 ? 14.836 -8.580 -27.232 1.00 94.56 80 GLN A CA 1
ATOM 667 C C . GLN A 1 80 ? 15.407 -7.606 -28.272 1.00 94.56 80 GLN A C 1
ATOM 669 O O . GLN A 1 80 ? 16.404 -7.898 -28.939 1.00 94.56 80 GLN A O 1
ATOM 674 N N . ALA A 1 81 ? 14.814 -6.418 -28.397 1.00 89.75 81 ALA A N 1
ATOM 675 C CA . ALA A 1 81 ? 15.305 -5.380 -29.294 1.00 89.75 81 ALA A CA 1
ATOM 676 C C . ALA A 1 81 ? 16.606 -4.732 -28.789 1.00 89.75 81 ALA A C 1
ATOM 678 O O . ALA A 1 81 ? 17.482 -4.384 -29.595 1.00 89.75 81 ALA A O 1
ATOM 679 N N . GLY A 1 82 ? 16.741 -4.549 -27.475 1.00 92.69 82 GLY A N 1
ATOM 680 C CA . GLY A 1 82 ? 17.807 -3.763 -26.859 1.00 92.69 82 GLY A CA 1
ATOM 681 C C . GLY A 1 82 ? 18.999 -4.556 -26.323 1.00 92.69 82 GLY A C 1
ATOM 682 O O . GLY A 1 82 ? 20.069 -3.965 -26.179 1.00 92.69 82 GLY A O 1
ATOM 683 N N . VAL A 1 83 ? 18.864 -5.864 -26.097 1.00 97.44 83 VAL A N 1
ATOM 684 C CA . VAL A 1 83 ? 19.925 -6.757 -25.611 1.00 97.44 83 VAL A CA 1
ATOM 685 C C . VAL A 1 83 ? 20.022 -7.988 -26.509 1.00 97.44 83 VAL A C 1
ATOM 687 O O . VAL A 1 83 ? 19.161 -8.857 -26.515 1.00 97.44 83 VAL A O 1
ATOM 690 N N . GLN A 1 84 ? 21.119 -8.080 -27.257 1.00 96.12 84 GLN A N 1
ATOM 691 C CA . GLN A 1 84 ? 21.418 -9.215 -28.133 1.00 96.12 84 GLN A CA 1
ATOM 692 C C . GLN A 1 84 ? 22.268 -10.284 -27.457 1.00 96.12 84 GLN A C 1
ATOM 694 O O . GLN A 1 84 ? 22.298 -11.418 -27.923 1.00 96.12 84 GLN A O 1
ATOM 699 N N . LYS A 1 85 ? 23.017 -9.918 -26.413 1.00 98.19 85 LYS A N 1
ATOM 700 C CA . LYS A 1 85 ? 23.914 -10.828 -25.702 1.00 98.19 85 LYS A CA 1
ATOM 701 C C . LYS A 1 85 ? 24.226 -10.292 -24.310 1.00 98.19 85 LYS A C 1
ATOM 703 O O . LYS A 1 85 ? 24.370 -9.081 -24.134 1.00 98.19 85 LYS A O 1
ATOM 708 N N . VAL A 1 86 ? 24.415 -11.202 -23.361 1.00 98.75 86 VAL A N 1
ATOM 709 C CA . VAL A 1 86 ? 25.011 -10.915 -22.054 1.00 98.75 86 VAL A CA 1
ATOM 710 C C . VAL A 1 86 ? 26.432 -11.470 -22.012 1.00 98.75 86 VAL A C 1
ATOM 712 O O . VAL A 1 86 ? 26.653 -12.632 -22.349 1.00 98.75 86 VAL A O 1
ATOM 715 N N . VAL A 1 87 ? 27.395 -10.652 -21.600 1.00 98.69 87 VAL A N 1
ATOM 716 C CA . VAL A 1 87 ? 28.786 -11.050 -21.359 1.00 98.69 87 VAL A CA 1
ATOM 717 C C . VAL A 1 87 ? 29.042 -11.031 -19.858 1.00 98.69 87 VAL A C 1
ATOM 719 O O . VAL A 1 87 ? 28.850 -10.001 -19.220 1.00 98.69 87 VAL A O 1
ATOM 722 N N . ILE A 1 88 ? 29.491 -12.150 -19.296 1.00 98.62 88 ILE A N 1
ATOM 723 C CA . ILE A 1 88 ? 29.831 -12.272 -17.873 1.00 98.62 88 ILE A CA 1
ATOM 724 C C . ILE A 1 88 ? 31.337 -12.487 -17.752 1.00 98.62 88 ILE A C 1
ATOM 726 O O . ILE A 1 88 ? 31.876 -13.413 -18.360 1.00 98.62 88 ILE A O 1
ATOM 730 N N . LYS A 1 89 ? 32.013 -11.638 -16.977 1.00 97.50 89 LYS A N 1
ATOM 731 C CA . LYS A 1 89 ? 33.467 -11.675 -16.788 1.00 97.50 89 LYS A CA 1
ATOM 732 C C . LYS A 1 89 ? 33.891 -11.103 -15.432 1.00 97.50 89 LYS A C 1
ATOM 734 O O . LYS A 1 89 ? 33.074 -10.547 -14.701 1.00 97.50 89 LYS A O 1
ATOM 739 N N . ASN A 1 90 ? 35.175 -11.241 -15.120 1.00 94.38 90 ASN A N 1
ATOM 740 C CA . ASN A 1 90 ? 35.830 -10.586 -13.989 1.00 94.38 90 ASN A CA 1
ATOM 741 C C . ASN A 1 90 ? 37.179 -9.996 -14.436 1.00 94.38 90 ASN A C 1
ATOM 743 O O . ASN A 1 90 ? 38.172 -10.701 -14.586 1.00 94.38 90 ASN A O 1
ATOM 747 N N . GLU A 1 91 ? 37.209 -8.688 -14.658 1.00 92.25 91 GLU A N 1
ATOM 748 C CA . GLU A 1 91 ? 38.377 -7.917 -15.071 1.00 92.25 91 GLU A CA 1
ATOM 749 C C . GLU A 1 91 ? 38.446 -6.612 -14.273 1.00 92.25 91 GLU A C 1
ATOM 751 O O . GLU A 1 91 ? 37.449 -5.905 -14.124 1.00 92.25 91 GLU A O 1
ATOM 756 N N . GLY A 1 92 ? 39.641 -6.242 -13.807 1.00 84.62 92 GLY A N 1
ATOM 757 C CA . GLY A 1 92 ? 39.862 -4.946 -13.155 1.00 84.62 92 GLY A CA 1
ATOM 758 C C . GLY A 1 92 ? 39.426 -4.868 -11.687 1.00 84.62 92 GLY A C 1
ATOM 759 O O . GLY A 1 92 ? 39.346 -3.762 -11.162 1.00 84.62 92 GLY A O 1
ATOM 760 N N . ASN A 1 93 ? 39.194 -6.011 -11.023 1.00 82.56 93 ASN A N 1
ATOM 761 C CA . ASN A 1 93 ? 38.885 -6.104 -9.587 1.00 82.56 93 ASN A CA 1
ATOM 762 C C . ASN A 1 93 ? 37.672 -5.243 -9.166 1.00 82.56 93 ASN A C 1
ATOM 764 O O . ASN A 1 93 ? 37.710 -4.474 -8.199 1.00 82.56 93 ASN A O 1
ATOM 768 N N . ILE A 1 94 ? 36.592 -5.328 -9.944 1.00 86.75 94 ILE A N 1
ATOM 769 C CA . ILE A 1 94 ? 35.388 -4.524 -9.738 1.00 86.75 94 ILE A CA 1
ATOM 770 C C . ILE A 1 94 ? 34.455 -5.248 -8.774 1.00 86.75 94 ILE A C 1
ATOM 772 O O . ILE A 1 94 ? 33.949 -6.316 -9.074 1.00 86.75 94 ILE A O 1
ATOM 776 N N . HIS A 1 95 ? 34.164 -4.649 -7.628 1.00 83.75 95 HIS A N 1
ATOM 777 C CA . HIS A 1 95 ? 33.214 -5.196 -6.650 1.00 83.75 95 HIS A CA 1
ATOM 778 C C . HIS A 1 95 ? 32.025 -4.258 -6.392 1.00 83.75 95 HIS A C 1
ATOM 780 O O . HIS A 1 95 ? 31.104 -4.622 -5.660 1.00 83.75 95 HIS A O 1
ATOM 786 N N . ASN A 1 96 ? 32.036 -3.057 -6.987 1.00 84.50 96 ASN A N 1
ATOM 787 C CA . ASN A 1 96 ? 30.929 -2.108 -6.922 1.00 84.50 96 ASN A CA 1
ATOM 788 C C . ASN A 1 96 ? 29.959 -2.353 -8.096 1.00 84.50 96 ASN A C 1
ATOM 790 O O . ASN A 1 96 ? 30.369 -2.201 -9.249 1.00 84.50 96 ASN A O 1
ATOM 794 N N . PRO A 1 97 ? 28.682 -2.690 -7.841 1.00 87.75 97 PRO A N 1
ATOM 795 C CA . PRO A 1 97 ? 27.698 -2.856 -8.905 1.00 87.75 97 PRO A CA 1
ATOM 796 C C . PRO A 1 97 ? 27.508 -1.614 -9.786 1.00 87.75 97 PRO A C 1
ATOM 798 O O . PRO A 1 97 ? 27.284 -1.783 -10.980 1.00 87.75 97 PRO A O 1
ATOM 801 N N . GLU A 1 98 ? 27.661 -0.391 -9.263 1.00 89.06 98 GLU A N 1
ATOM 802 C CA . GLU A 1 98 ? 27.503 0.851 -10.049 1.00 89.06 98 GLU A CA 1
ATOM 803 C C . GLU A 1 98 ? 28.475 0.962 -11.231 1.00 89.06 98 GLU A C 1
ATOM 805 O O . GLU A 1 98 ? 28.168 1.608 -12.230 1.00 89.06 98 GLU A O 1
ATOM 810 N N . THR A 1 99 ? 29.641 0.321 -11.134 1.00 90.56 99 THR A N 1
ATOM 811 C CA . THR A 1 99 ? 30.662 0.313 -12.191 1.00 90.56 99 THR A CA 1
ATOM 812 C C . THR A 1 99 ? 30.826 -1.052 -12.856 1.00 90.56 99 THR A C 1
ATOM 814 O O . THR A 1 99 ? 31.506 -1.157 -13.876 1.00 90.56 99 THR A O 1
ATOM 817 N N . GLY A 1 100 ? 30.214 -2.098 -12.294 1.00 93.69 100 GLY A N 1
ATOM 818 C CA . GLY A 1 100 ? 30.315 -3.473 -12.778 1.00 93.69 100 GLY A CA 1
ATOM 819 C C . GLY A 1 100 ? 29.325 -3.840 -13.879 1.00 93.69 100 GLY A C 1
ATOM 820 O O . GLY A 1 100 ? 29.473 -4.895 -14.491 1.00 93.69 100 GLY A O 1
ATOM 821 N N . TYR A 1 101 ? 28.336 -2.992 -14.166 1.00 97.81 101 TYR A N 1
ATOM 822 C CA . TYR A 1 101 ? 27.354 -3.238 -15.219 1.00 97.81 101 TYR A CA 1
ATOM 823 C C . TYR A 1 101 ? 27.417 -2.183 -16.317 1.00 97.81 101 TYR A C 1
ATOM 825 O O . TYR A 1 101 ? 27.382 -0.983 -16.047 1.00 97.81 101 TYR A O 1
ATOM 833 N N . THR A 1 102 ? 27.433 -2.623 -17.574 1.00 97.00 102 THR A N 1
ATOM 834 C CA . THR A 1 102 ? 27.312 -1.728 -18.732 1.00 97.00 102 THR A CA 1
ATOM 835 C C . THR A 1 102 ? 26.385 -2.326 -19.780 1.00 97.00 102 THR A C 1
ATOM 837 O O . THR A 1 102 ? 26.313 -3.540 -19.939 1.00 97.00 102 THR A O 1
ATOM 840 N N . LEU A 1 103 ? 25.654 -1.479 -20.504 1.00 97.06 103 LEU A N 1
ATOM 841 C CA . LEU A 1 103 ? 24.879 -1.892 -21.672 1.00 97.06 103 LEU A CA 1
ATOM 842 C C . LEU A 1 103 ? 25.211 -0.955 -22.827 1.00 97.06 103 LEU A C 1
ATOM 844 O O . LEU A 1 103 ? 24.756 0.190 -22.885 1.00 97.06 103 LEU A O 1
ATOM 848 N N . GLU A 1 104 ? 26.031 -1.465 -23.739 1.00 93.69 104 GLU A N 1
ATOM 849 C CA . GLU A 1 104 ? 26.553 -0.738 -24.891 1.00 93.69 104 GLU A CA 1
ATOM 850 C C . GLU A 1 104 ? 26.428 -1.614 -26.130 1.00 93.69 104 GLU A C 1
ATOM 852 O O . GLU A 1 104 ? 26.668 -2.817 -26.078 1.00 93.69 104 GLU A O 1
ATOM 857 N N . ASN A 1 105 ? 26.021 -1.031 -27.260 1.00 92.81 105 ASN A N 1
ATOM 858 C CA . ASN A 1 105 ? 25.888 -1.759 -28.528 1.00 92.81 105 ASN A CA 1
ATOM 859 C C . ASN A 1 105 ? 25.052 -3.055 -28.427 1.00 92.81 105 ASN A C 1
ATOM 861 O O . ASN A 1 105 ? 25.356 -4.041 -29.088 1.00 92.81 105 ASN A O 1
ATOM 865 N N . LYS A 1 106 ? 23.988 -3.044 -27.607 1.00 95.81 106 LYS A N 1
ATOM 866 C CA . LYS A 1 106 ? 23.126 -4.207 -27.298 1.00 95.81 106 LYS A CA 1
ATOM 867 C C . LYS A 1 106 ? 23.819 -5.356 -26.554 1.00 95.81 106 LYS A C 1
ATOM 869 O O . LYS A 1 106 ? 23.285 -6.463 -26.510 1.00 95.81 106 LYS A O 1
ATOM 874 N N . ILE A 1 107 ? 24.984 -5.113 -25.964 1.00 97.88 107 ILE A N 1
ATOM 875 C CA . ILE A 1 107 ? 25.707 -6.087 -25.152 1.00 97.88 107 ILE A CA 1
ATOM 876 C C . ILE A 1 107 ? 25.622 -5.649 -23.695 1.00 97.88 107 ILE A C 1
ATOM 878 O O . ILE A 1 107 ? 26.185 -4.619 -23.321 1.00 97.88 107 ILE A O 1
ATOM 882 N N . LEU A 1 108 ? 24.918 -6.435 -22.882 1.00 98.50 108 LEU A N 1
ATOM 883 C CA . LEU A 1 108 ? 24.915 -6.271 -21.432 1.00 98.50 108 LEU A CA 1
ATOM 884 C C . LEU A 1 108 ? 26.170 -6.941 -20.874 1.00 98.50 108 LEU A C 1
ATOM 886 O O . LEU A 1 108 ? 26.328 -8.150 -21.001 1.00 98.50 108 LEU A O 1
ATOM 890 N N . THR A 1 109 ? 27.063 -6.181 -20.259 1.00 98.62 109 THR A N 1
ATOM 891 C CA . THR A 1 109 ? 28.256 -6.714 -19.601 1.00 98.62 109 THR A CA 1
ATOM 892 C C . THR A 1 109 ? 28.050 -6.723 -18.096 1.00 98.62 109 THR A C 1
ATOM 894 O O . THR A 1 109 ? 27.721 -5.695 -17.509 1.00 98.62 109 THR A O 1
ATOM 897 N N . ILE A 1 110 ? 28.294 -7.876 -17.479 1.00 98.38 110 ILE A N 1
ATOM 898 C CA . ILE A 1 110 ? 28.437 -8.044 -16.038 1.00 98.38 110 ILE A CA 1
ATOM 899 C C . ILE A 1 110 ? 29.915 -8.316 -15.761 1.00 98.38 110 ILE A C 1
ATOM 901 O O . ILE A 1 110 ? 30.424 -9.390 -16.081 1.00 98.38 110 ILE A O 1
ATOM 905 N N . ASN A 1 111 ? 30.602 -7.328 -15.195 1.00 97.56 111 ASN A N 1
ATOM 906 C CA . ASN A 1 111 ? 32.008 -7.386 -14.829 1.00 97.56 111 ASN A CA 1
ATOM 907 C C . ASN A 1 111 ? 32.173 -7.166 -13.321 1.00 97.56 111 ASN A C 1
ATOM 909 O O . ASN A 1 111 ? 32.227 -6.027 -12.859 1.00 97.56 111 ASN A O 1
ATOM 913 N N . LEU A 1 112 ? 32.211 -8.258 -12.561 1.00 94.62 112 LEU A N 1
ATOM 914 C CA . LEU A 1 112 ? 32.275 -8.219 -11.102 1.00 94.62 112 LEU A CA 1
ATOM 915 C C . LEU A 1 112 ? 33.236 -9.277 -10.567 1.00 94.62 112 LEU A C 1
ATOM 917 O O . LEU A 1 112 ? 33.413 -10.319 -11.192 1.00 94.62 112 LEU A O 1
ATOM 921 N N . ASP A 1 113 ? 33.795 -9.027 -9.389 1.00 91.75 113 ASP A N 1
ATOM 922 C CA . ASP A 1 113 ? 34.556 -9.990 -8.604 1.00 91.75 113 ASP A CA 1
ATOM 923 C C . ASP A 1 113 ? 33.668 -11.199 -8.233 1.00 91.75 113 ASP A C 1
ATOM 925 O O . ASP A 1 113 ? 32.515 -11.008 -7.833 1.00 91.75 113 ASP A O 1
ATOM 929 N N . PRO A 1 114 ? 34.173 -12.439 -8.351 1.00 89.56 114 PRO A N 1
ATOM 930 C CA . PRO A 1 114 ? 33.381 -13.656 -8.190 1.00 89.56 114 PRO A CA 1
ATOM 931 C C . PRO A 1 114 ? 33.073 -14.069 -6.748 1.00 89.56 114 PRO A C 1
ATOM 933 O O . PRO A 1 114 ? 32.413 -15.094 -6.550 1.00 89.56 114 PRO A O 1
ATOM 936 N N . VAL A 1 115 ? 33.568 -13.352 -5.738 1.00 84.75 115 VAL A N 1
ATOM 937 C CA . VAL A 1 115 ? 33.518 -13.780 -4.330 1.00 84.75 115 VAL A CA 1
ATOM 938 C C . VAL A 1 115 ? 33.081 -12.653 -3.396 1.00 84.75 115 VAL A C 1
ATOM 940 O O . VAL A 1 115 ? 32.300 -12.878 -2.468 1.00 84.75 115 VAL A O 1
ATOM 943 N N . ILE A 1 116 ? 33.576 -11.439 -3.612 1.00 79.81 116 ILE A N 1
ATOM 944 C CA . ILE A 1 116 ? 33.408 -10.323 -2.687 1.00 79.81 116 ILE A CA 1
ATOM 945 C C . ILE A 1 116 ? 31.940 -9.895 -2.594 1.00 79.81 116 ILE A C 1
ATOM 947 O O . ILE A 1 116 ? 31.243 -9.695 -3.590 1.00 79.81 116 ILE A O 1
ATOM 951 N N . ASN A 1 117 ? 31.471 -9.711 -1.354 1.00 81.19 117 ASN A N 1
ATOM 952 C CA . ASN A 1 117 ? 30.122 -9.247 -1.027 1.00 81.19 117 ASN A CA 1
ATOM 953 C C . ASN A 1 117 ? 29.007 -10.095 -1.665 1.00 81.19 117 ASN A C 1
ATOM 955 O O . ASN A 1 117 ? 27.977 -9.542 -2.051 1.00 81.19 117 ASN A O 1
ATOM 959 N N . ALA A 1 118 ? 29.198 -11.407 -1.846 1.00 82.06 118 ALA A N 1
ATOM 960 C CA . ALA A 1 118 ? 28.234 -12.265 -2.542 1.00 82.06 118 ALA A CA 1
ATOM 961 C C . ALA A 1 118 ? 26.807 -12.158 -1.973 1.00 82.06 118 ALA A C 1
ATOM 963 O O . ALA A 1 118 ? 25.856 -12.026 -2.737 1.00 82.06 118 ALA A O 1
ATOM 964 N N . ASP A 1 119 ? 26.661 -12.104 -0.646 1.00 81.06 119 ASP A N 1
ATOM 965 C CA . ASP A 1 119 ? 25.353 -12.009 0.018 1.00 81.06 119 ASP A CA 1
ATOM 966 C C . ASP A 1 119 ? 24.691 -10.627 -0.098 1.00 81.06 119 ASP A C 1
ATOM 968 O O . ASP A 1 119 ? 23.479 -10.508 0.073 1.00 81.06 119 ASP A O 1
ATOM 972 N N . ASN A 1 120 ? 25.448 -9.578 -0.446 1.00 79.69 120 ASN A N 1
ATOM 973 C CA . ASN A 1 120 ? 24.905 -8.235 -0.656 1.00 79.69 120 ASN A CA 1
ATOM 974 C C . ASN A 1 120 ? 24.284 -8.107 -2.056 1.00 79.69 120 ASN A C 1
ATOM 976 O O . ASN A 1 120 ? 24.811 -7.449 -2.956 1.00 79.69 120 ASN A O 1
ATOM 980 N N . MET A 1 121 ? 23.189 -8.829 -2.267 1.00 87.56 121 MET A N 1
ATOM 981 C CA . MET A 1 121 ? 22.546 -8.957 -3.571 1.00 87.56 121 MET A CA 1
ATOM 982 C C . MET A 1 121 ? 21.669 -7.761 -3.947 1.00 87.56 121 MET A C 1
ATOM 984 O O . MET A 1 121 ? 21.531 -7.464 -5.132 1.00 87.56 121 MET A O 1
ATOM 988 N N . GLU A 1 122 ? 21.076 -7.073 -2.970 1.00 84.44 122 GLU A N 1
ATOM 989 C CA . GLU A 1 122 ? 20.092 -6.018 -3.241 1.00 84.44 122 GLU A CA 1
ATOM 990 C C . GLU A 1 122 ? 20.643 -4.867 -4.097 1.00 84.44 122 GLU A C 1
ATOM 992 O O . GLU A 1 122 ? 19.977 -4.507 -5.073 1.00 84.44 122 GLU A O 1
ATOM 997 N N . PRO A 1 123 ? 21.857 -4.329 -3.843 1.00 82.88 123 PRO A N 1
ATOM 998 C CA . PRO A 1 123 ? 22.423 -3.284 -4.692 1.00 82.88 123 PRO A CA 1
ATOM 999 C C . PRO A 1 123 ? 22.700 -3.779 -6.113 1.00 82.88 123 PRO A C 1
ATOM 1001 O O . PRO A 1 123 ? 22.507 -3.040 -7.073 1.00 82.88 123 PRO A O 1
ATOM 1004 N N . ARG A 1 124 ? 23.102 -5.049 -6.275 1.00 94.00 124 ARG A N 1
ATOM 1005 C CA . ARG A 1 124 ? 23.341 -5.652 -7.596 1.00 94.00 124 ARG A CA 1
ATOM 1006 C C . ARG A 1 124 ? 22.065 -5.726 -8.422 1.00 94.00 124 ARG A C 1
ATOM 1008 O O . ARG A 1 124 ? 22.107 -5.386 -9.597 1.00 94.00 124 ARG A O 1
ATOM 1015 N N . ILE A 1 125 ? 20.969 -6.167 -7.804 1.00 94.56 125 ILE A N 1
ATOM 1016 C CA . ILE A 1 125 ? 19.655 -6.229 -8.451 1.00 94.56 125 ILE A CA 1
ATOM 1017 C C . ILE A 1 125 ? 19.219 -4.814 -8.833 1.00 94.56 125 ILE A C 1
ATOM 1019 O O . ILE A 1 125 ? 18.907 -4.575 -9.993 1.00 94.56 125 ILE A O 1
ATOM 1023 N N . SER A 1 126 ? 19.270 -3.870 -7.886 1.00 87.31 126 SER A N 1
ATOM 1024 C CA . SER A 1 126 ? 18.825 -2.490 -8.113 1.00 87.31 126 SER A CA 1
ATOM 1025 C C . SER A 1 126 ? 19.567 -1.823 -9.270 1.00 87.31 126 SER A C 1
ATOM 1027 O O . SER A 1 126 ? 18.932 -1.368 -10.211 1.00 87.31 126 SER A O 1
ATOM 1029 N N . VAL A 1 127 ? 20.904 -1.828 -9.256 1.00 93.81 127 VAL A N 1
ATOM 1030 C CA . VAL A 1 127 ? 21.696 -1.147 -10.293 1.00 93.81 127 VAL A CA 1
ATOM 1031 C C . VAL A 1 127 ? 21.504 -1.791 -11.668 1.00 93.81 127 VAL A C 1
ATOM 1033 O O . VAL A 1 127 ? 21.444 -1.088 -12.677 1.00 93.81 127 VAL A O 1
ATOM 1036 N N . LEU A 1 128 ? 21.416 -3.124 -11.733 1.00 96.56 128 LEU A N 1
ATOM 1037 C CA . LEU A 1 128 ? 21.221 -3.825 -13.000 1.00 96.56 128 LEU A CA 1
ATOM 1038 C C . LEU A 1 128 ? 19.840 -3.528 -13.602 1.00 96.56 128 LEU A C 1
ATOM 1040 O O . LEU A 1 128 ? 19.743 -3.309 -14.810 1.00 96.56 128 LEU A O 1
ATOM 1044 N N . CYS A 1 129 ? 18.802 -3.468 -12.762 1.00 92.88 129 CYS A N 1
ATOM 1045 C CA . CYS A 1 129 ? 17.475 -2.995 -13.146 1.00 92.88 129 CYS A CA 1
ATOM 1046 C C . CYS A 1 129 ? 17.536 -1.570 -13.708 1.00 92.88 129 CYS A C 1
ATOM 1048 O O . CYS A 1 129 ? 17.177 -1.366 -14.867 1.00 92.88 129 CYS A O 1
ATOM 1050 N N . ASP A 1 130 ? 18.074 -0.622 -12.935 1.00 89.00 130 ASP A N 1
ATOM 1051 C CA . ASP A 1 130 ? 18.127 0.799 -13.304 1.00 89.00 130 ASP A CA 1
ATOM 1052 C C . ASP A 1 130 ? 18.887 1.017 -14.628 1.00 89.00 130 ASP A C 1
ATOM 1054 O O . ASP A 1 130 ? 18.508 1.836 -15.473 1.00 89.00 130 ASP A O 1
ATOM 1058 N N . LEU A 1 131 ? 19.978 0.268 -14.837 1.00 96.00 131 LEU A N 1
ATOM 1059 C CA . LEU A 1 131 ? 20.748 0.302 -16.078 1.00 96.00 131 LEU A CA 1
ATOM 1060 C C . LEU A 1 131 ? 19.901 -0.135 -17.274 1.00 96.00 131 LEU A C 1
ATOM 1062 O O . LEU A 1 131 ? 19.901 0.551 -18.301 1.00 96.00 131 LEU A O 1
ATOM 1066 N N . LEU A 1 132 ? 19.235 -1.285 -17.162 1.00 95.56 132 LEU A N 1
ATOM 1067 C CA . LEU A 1 132 ? 18.438 -1.847 -18.245 1.00 95.56 132 LEU A CA 1
ATOM 1068 C C . LEU A 1 132 ? 17.227 -0.964 -18.547 1.00 95.56 132 LEU A C 1
ATOM 1070 O O . LEU A 1 132 ? 17.014 -0.639 -19.710 1.00 95.56 132 LEU A O 1
ATOM 1074 N N . GLU A 1 133 ? 16.495 -0.499 -17.536 1.00 86.00 133 GLU A N 1
ATOM 1075 C CA . GLU A 1 133 ? 15.358 0.410 -17.721 1.00 86.00 133 GLU A CA 1
ATOM 1076 C C . GLU A 1 133 ? 15.751 1.648 -18.519 1.00 86.00 133 GLU A C 1
ATOM 1078 O O . GLU A 1 133 ? 15.166 1.948 -19.561 1.00 86.00 133 GLU A O 1
ATOM 1083 N N . ARG A 1 134 ? 16.801 2.340 -18.070 1.00 90.38 134 ARG A N 1
ATOM 1084 C CA . ARG A 1 134 ? 17.269 3.562 -18.717 1.00 90.38 134 ARG A CA 1
ATOM 1085 C C . ARG A 1 134 ? 17.707 3.303 -20.156 1.00 90.38 134 ARG A C 1
ATOM 1087 O O . ARG A 1 134 ? 17.314 4.031 -21.064 1.00 90.38 134 ARG A O 1
ATOM 1094 N N . LYS A 1 135 ? 18.513 2.264 -20.383 1.00 92.69 135 LYS A N 1
ATOM 1095 C CA . LYS A 1 135 ? 19.097 1.976 -21.701 1.00 92.69 135 LYS A CA 1
ATOM 1096 C C . LYS A 1 135 ? 18.100 1.420 -22.711 1.00 92.69 135 LYS A C 1
ATOM 1098 O O . LYS A 1 135 ? 18.263 1.666 -23.906 1.00 92.69 135 LYS A O 1
ATOM 1103 N N . LEU A 1 136 ? 17.087 0.688 -22.256 1.00 89.25 136 LEU A N 1
ATOM 1104 C CA . LEU A 1 136 ? 16.015 0.193 -23.115 1.00 89.25 136 LEU A CA 1
ATOM 1105 C C . LEU A 1 136 ? 15.004 1.306 -23.436 1.00 89.25 136 LEU A C 1
ATOM 1107 O O . LEU A 1 136 ? 14.603 1.436 -24.592 1.00 89.25 136 LEU A O 1
ATOM 1111 N N . ALA A 1 137 ? 14.676 2.170 -22.468 1.00 79.00 137 ALA A N 1
ATOM 1112 C CA . ALA A 1 137 ? 13.783 3.312 -22.678 1.00 79.00 137 ALA A CA 1
ATOM 1113 C C . ALA A 1 137 ? 14.375 4.375 -23.624 1.00 79.00 137 ALA A C 1
ATOM 1115 O O . ALA A 1 137 ? 13.689 4.813 -24.547 1.00 79.00 137 ALA A O 1
ATOM 1116 N N . GLU A 1 138 ? 15.663 4.731 -23.471 1.00 76.94 138 GLU A N 1
ATOM 1117 C CA . GLU A 1 138 ? 16.395 5.635 -24.387 1.00 76.94 138 GLU A CA 1
ATOM 1118 C C . GLU A 1 138 ? 16.267 5.193 -25.863 1.00 76.94 138 GLU A C 1
ATOM 1120 O O . GLU A 1 138 ? 16.299 6.009 -26.791 1.00 76.94 138 GLU A O 1
ATOM 1125 N N . ARG A 1 139 ? 16.108 3.885 -26.088 1.00 65.31 139 ARG A N 1
ATOM 1126 C CA . ARG A 1 139 ? 16.047 3.275 -27.412 1.00 65.31 139 ARG A CA 1
ATOM 1127 C C . ARG A 1 139 ? 14.638 3.218 -27.997 1.00 65.31 139 ARG A C 1
ATOM 1129 O O . ARG A 1 139 ? 14.470 3.562 -29.162 1.00 65.31 139 ARG A O 1
ATOM 1136 N N . GLY A 1 140 ? 13.630 2.893 -27.184 1.00 56.94 140 GLY A N 1
ATOM 1137 C CA . GLY A 1 140 ? 12.224 2.946 -27.609 1.00 56.94 140 GLY A CA 1
ATOM 1138 C C . GLY A 1 140 ? 11.844 4.317 -28.186 1.00 56.94 140 GLY A C 1
ATOM 1139 O O . GLY A 1 140 ? 11.219 4.403 -29.237 1.00 56.94 140 GLY A O 1
ATOM 1140 N N . SER A 1 141 ? 12.351 5.398 -27.583 1.00 52.03 141 SER A N 1
ATOM 1141 C CA . SER A 1 141 ? 12.107 6.775 -28.041 1.00 52.03 141 SER A CA 1
ATOM 1142 C C . SER A 1 141 ? 12.867 7.190 -29.312 1.00 52.03 141 SER A C 1
ATOM 1144 O O . SER A 1 141 ? 12.557 8.232 -29.896 1.00 52.03 141 SER A O 1
ATOM 1146 N N . SER A 1 142 ? 13.895 6.441 -29.730 1.00 45.50 142 SER A N 1
ATOM 1147 C CA . SER A 1 142 ? 14.641 6.713 -30.971 1.00 45.50 142 SER A CA 1
ATOM 1148 C C . SER A 1 142 ? 14.115 5.909 -32.160 1.00 45.50 142 SER A C 1
ATOM 1150 O O . SER A 1 142 ? 14.128 6.436 -33.273 1.00 45.50 142 SER A O 1
ATOM 1152 N N . ASP A 1 143 ? 13.566 4.716 -31.920 1.00 43.09 143 ASP A N 1
ATOM 1153 C CA . ASP A 1 143 ? 12.925 3.894 -32.953 1.00 43.09 143 ASP A CA 1
ATOM 1154 C C . ASP A 1 143 ? 11.508 4.419 -33.319 1.00 43.09 143 ASP A C 1
ATOM 1156 O O . ASP A 1 143 ? 11.142 4.422 -34.496 1.00 43.09 143 ASP A O 1
ATOM 1160 N N . GLU A 1 144 ? 10.760 5.035 -32.386 1.00 39.97 144 GLU A N 1
ATOM 1161 C CA . GLU A 1 144 ? 9.458 5.691 -32.672 1.00 39.97 144 GLU A CA 1
ATOM 1162 C C . GLU A 1 144 ? 9.548 6.916 -33.610 1.00 39.97 144 GLU A C 1
ATOM 1164 O O . GLU A 1 144 ? 8.564 7.302 -34.250 1.00 39.97 144 GLU A O 1
ATOM 1169 N N . LYS A 1 145 ? 10.733 7.528 -33.754 1.00 31.88 145 LYS A N 1
ATOM 1170 C CA . LYS A 1 145 ? 10.948 8.647 -34.693 1.00 31.88 145 LYS A CA 1
ATOM 1171 C C . LYS A 1 145 ? 11.141 8.204 -36.147 1.00 31.88 145 LYS A C 1
ATOM 1173 O O . LYS A 1 145 ? 11.187 9.067 -37.022 1.00 31.88 145 LYS A O 1
ATOM 1178 N N . VAL A 1 146 ? 11.253 6.901 -36.418 1.00 35.78 146 VAL A N 1
ATOM 1179 C CA . VAL A 1 146 ? 11.501 6.367 -37.770 1.00 35.78 146 VAL A CA 1
ATOM 1180 C C . VAL A 1 146 ? 10.227 5.808 -38.423 1.00 35.78 146 VAL A C 1
ATOM 1182 O O . VAL A 1 146 ? 10.122 5.836 -39.646 1.00 35.78 146 VAL A O 1
ATOM 1185 N N . GLU A 1 147 ? 9.217 5.389 -37.652 1.00 31.61 147 GLU A N 1
ATOM 1186 C CA . GLU A 1 147 ? 8.018 4.716 -38.196 1.00 31.61 147 GLU A CA 1
ATOM 1187 C C . GLU A 1 147 ? 6.787 5.613 -38.438 1.00 31.61 147 GLU A C 1
ATOM 1189 O O . GLU A 1 147 ? 5.801 5.168 -39.024 1.00 31.61 147 GLU A O 1
ATOM 1194 N N . THR A 1 148 ? 6.824 6.907 -38.104 1.00 27.56 148 THR A N 1
ATOM 1195 C CA . THR A 1 148 ? 5.681 7.829 -38.306 1.00 27.56 148 THR A CA 1
ATOM 1196 C C . THR A 1 148 ? 5.596 8.465 -39.702 1.00 27.56 148 THR A C 1
ATOM 1198 O O . THR A 1 148 ? 5.099 9.580 -39.863 1.00 27.56 148 THR A O 1
ATOM 1201 N N . GLN A 1 149 ? 5.998 7.742 -40.751 1.00 31.61 149 GLN A N 1
ATOM 1202 C CA . GLN A 1 149 ? 5.589 8.034 -42.130 1.00 31.61 149 GLN A CA 1
ATOM 1203 C C . GLN A 1 149 ? 5.326 6.739 -42.906 1.00 31.61 149 GLN A C 1
ATOM 1205 O O . GLN A 1 149 ? 6.214 6.235 -43.584 1.00 31.61 149 GLN A O 1
ATOM 1210 N N . ASN A 1 150 ? 4.099 6.207 -42.813 1.00 28.11 150 ASN A N 1
ATOM 1211 C CA . ASN A 1 150 ? 3.291 5.805 -43.977 1.00 28.11 150 ASN A CA 1
ATOM 1212 C C . ASN A 1 150 ? 1.903 5.253 -43.577 1.00 28.11 150 ASN A C 1
ATOM 1214 O O . ASN A 1 150 ? 1.756 4.136 -43.100 1.00 28.11 150 ASN A O 1
ATOM 1218 N N . THR A 1 151 ? 0.887 6.084 -43.840 1.00 26.52 151 THR A N 1
ATOM 1219 C CA . THR A 1 151 ? -0.435 5.765 -44.429 1.00 26.52 151 THR A CA 1
ATOM 1220 C C . THR A 1 151 ? -1.287 4.605 -43.879 1.00 26.52 151 THR A C 1
ATOM 1222 O O . THR A 1 151 ? -1.200 3.471 -44.328 1.00 26.52 151 THR A O 1
ATOM 1225 N N . SER A 1 152 ? -2.256 4.988 -43.039 1.00 24.41 152 SER A N 1
ATOM 1226 C CA . SER A 1 152 ? -3.710 5.020 -43.321 1.00 24.41 152 SER A CA 1
ATOM 1227 C C . SER A 1 152 ? -4.482 3.764 -43.800 1.00 24.41 152 SER A C 1
ATOM 1229 O O . SER A 1 152 ? -4.322 3.307 -44.929 1.00 24.41 152 SER A O 1
ATOM 1231 N N . THR A 1 153 ? -5.530 3.472 -43.010 1.00 23.78 153 THR A N 1
ATOM 1232 C CA . THR A 1 153 ? -6.904 3.035 -43.375 1.00 23.78 153 THR A CA 1
ATOM 1233 C C . THR A 1 153 ? -7.198 1.533 -43.477 1.00 23.78 153 THR A C 1
ATOM 1235 O O . THR A 1 153 ? -6.806 0.882 -44.439 1.00 23.78 153 THR A O 1
ATOM 1238 N N . SER A 1 154 ? -8.062 1.021 -42.583 1.00 24.44 154 SER A N 1
ATOM 1239 C CA . SER A 1 154 ? -9.414 0.524 -42.936 1.00 24.44 154 SER A CA 1
ATOM 1240 C C . SER A 1 154 ? -10.200 0.036 -41.715 1.00 24.44 154 SER A C 1
ATOM 1242 O O . SER A 1 154 ? -9.721 -0.759 -40.914 1.00 24.44 154 SER A O 1
ATOM 1244 N N . ALA A 1 155 ? -11.440 0.513 -41.616 1.00 22.72 155 ALA A N 1
ATOM 1245 C CA . ALA A 1 155 ? -12.472 0.028 -40.713 1.00 22.72 155 ALA A CA 1
ATOM 1246 C C . ALA A 1 155 ? -13.064 -1.305 -41.204 1.00 22.72 155 ALA A C 1
ATOM 1248 O O . ALA A 1 155 ? -13.235 -1.476 -42.410 1.00 22.72 155 ALA A O 1
ATOM 1249 N N . ASN A 1 156 ? -13.454 -2.195 -40.281 1.00 23.42 156 ASN A N 1
ATOM 1250 C CA . ASN A 1 156 ? -14.758 -2.873 -40.317 1.00 23.42 156 ASN A CA 1
ATOM 1251 C C . ASN A 1 156 ? -15.062 -3.691 -39.045 1.00 23.42 156 ASN A C 1
ATOM 1253 O O . ASN A 1 156 ? -14.206 -4.368 -38.486 1.00 23.42 156 ASN A O 1
ATOM 1257 N N . ASN A 1 157 ? -16.335 -3.602 -38.649 1.00 22.53 157 ASN A N 1
ATOM 1258 C CA . ASN A 1 157 ? -17.061 -4.314 -37.590 1.00 22.53 157 ASN A CA 1
ATOM 1259 C C . ASN A 1 157 ? -16.966 -5.848 -37.665 1.00 22.53 157 ASN A C 1
ATOM 1261 O O . ASN A 1 157 ? -17.045 -6.352 -38.777 1.00 22.53 157 ASN A O 1
ATOM 1265 N N . VAL A 1 158 ? -17.041 -6.549 -36.512 1.00 24.12 158 VAL A N 1
ATOM 1266 C CA . VAL A 1 158 ? -18.046 -7.608 -36.200 1.00 24.12 158 VAL A CA 1
ATOM 1267 C C . VAL A 1 158 ? -18.185 -7.824 -34.671 1.00 24.12 158 VAL A C 1
ATOM 1269 O O . VAL A 1 158 ? -17.253 -8.241 -33.998 1.00 24.12 158 VAL A O 1
ATOM 1272 N N . SER A 1 159 ? -19.400 -7.569 -34.173 1.00 22.77 159 SER A N 1
ATOM 1273 C CA . SER A 1 159 ? -20.235 -8.322 -33.209 1.00 22.77 159 SER A CA 1
ATOM 1274 C C . SER A 1 159 ? -19.627 -9.171 -32.065 1.00 22.77 159 SER A C 1
ATOM 1276 O O . SER A 1 159 ? -19.134 -10.276 -32.261 1.00 22.77 159 SER A O 1
ATOM 1278 N N . SER A 1 160 ? -19.890 -8.699 -30.841 1.00 24.28 160 SER A N 1
ATOM 1279 C CA . SER A 1 160 ? -20.521 -9.390 -29.694 1.00 24.28 160 SER A CA 1
ATOM 1280 C C . SER A 1 160 ? -20.442 -10.925 -29.563 1.00 24.28 160 SER A C 1
ATOM 1282 O O . SER A 1 160 ? -21.138 -11.658 -30.271 1.00 24.28 160 SER A O 1
ATOM 1284 N N . LYS A 1 161 ? -19.821 -11.384 -28.468 1.00 25.12 161 LYS A N 1
ATOM 1285 C CA . LYS A 1 161 ? -20.308 -12.527 -27.679 1.00 25.12 161 LYS A CA 1
ATOM 1286 C C . LYS A 1 161 ? -19.940 -12.350 -26.206 1.00 25.12 161 LYS A C 1
ATOM 1288 O O . LYS A 1 161 ? -18.771 -12.237 -25.861 1.00 25.12 161 LYS A O 1
ATOM 1293 N N . ALA A 1 162 ? -20.975 -12.306 -25.371 1.00 25.89 162 ALA A N 1
ATOM 1294 C CA . ALA A 1 162 ? -20.884 -12.351 -23.922 1.00 25.89 162 ALA A CA 1
ATOM 1295 C C . ALA A 1 162 ? -20.187 -13.643 -23.476 1.00 25.89 162 ALA A C 1
ATOM 1297 O O . ALA A 1 162 ? -20.531 -14.727 -23.955 1.00 25.89 162 ALA A O 1
ATOM 1298 N N . VAL A 1 163 ? -19.241 -13.518 -22.547 1.00 26.45 163 VAL A N 1
ATOM 1299 C CA . VAL A 1 163 ? -18.701 -14.643 -21.786 1.00 26.45 163 VAL A CA 1
ATOM 1300 C C . VAL A 1 163 ? -19.108 -14.442 -20.335 1.00 26.45 163 VAL A C 1
ATOM 1302 O O . VAL A 1 163 ? -18.997 -13.358 -19.769 1.00 26.45 163 VAL A O 1
ATOM 1305 N N . ILE A 1 164 ? -19.705 -15.505 -19.824 1.00 28.17 164 ILE A N 1
ATOM 1306 C CA . ILE A 1 164 ? -20.382 -15.650 -18.547 1.00 28.17 164 ILE A CA 1
ATOM 1307 C C . ILE A 1 164 ? -19.350 -15.565 -17.420 1.00 28.17 164 ILE A C 1
ATOM 1309 O O . ILE A 1 164 ? -18.241 -16.076 -17.553 1.00 28.17 164 ILE A O 1
ATOM 1313 N N . ALA A 1 165 ? -19.745 -14.897 -16.336 1.00 27.95 165 ALA A N 1
ATOM 1314 C CA . ALA A 1 165 ? -18.981 -14.734 -15.112 1.00 27.95 165 ALA A CA 1
ATOM 1315 C C . ALA A 1 165 ? -18.562 -16.089 -14.527 1.00 27.95 165 ALA A C 1
ATOM 1317 O O . ALA A 1 165 ? -19.408 -16.923 -14.208 1.00 27.95 165 ALA A O 1
ATOM 1318 N N . ASP A 1 166 ? -17.256 -16.260 -14.360 1.00 26.66 166 ASP A N 1
ATOM 1319 C CA . ASP A 1 166 ? -16.663 -17.298 -13.531 1.00 26.66 166 ASP A CA 1
ATOM 1320 C C . ASP A 1 166 ? -16.364 -16.644 -12.174 1.00 26.66 166 ASP A C 1
ATOM 1322 O O . ASP A 1 166 ? -15.384 -15.915 -12.012 1.00 26.66 166 ASP A O 1
ATOM 1326 N N . THR A 1 167 ? -17.276 -16.786 -11.209 1.00 33.75 167 THR A N 1
ATOM 1327 C CA . THR A 1 167 ? -17.090 -16.293 -9.835 1.00 33.75 167 THR A CA 1
ATOM 1328 C C . THR A 1 167 ? -16.139 -17.212 -9.072 1.00 33.75 167 THR A C 1
ATOM 1330 O O . THR A 1 167 ? -16.531 -17.875 -8.116 1.00 33.75 167 THR A O 1
ATOM 1333 N N . ASN A 1 168 ? -14.868 -17.221 -9.470 1.00 36.50 168 ASN A N 1
ATOM 1334 C CA . ASN A 1 168 ? -13.777 -17.406 -8.521 1.00 36.50 168 ASN A CA 1
ATOM 1335 C C . ASN A 1 168 ? -13.516 -16.031 -7.911 1.00 36.50 168 ASN A C 1
ATOM 1337 O O . ASN A 1 168 ? -12.724 -15.247 -8.426 1.00 36.50 168 ASN A O 1
ATOM 1341 N N . GLN A 1 169 ? -14.264 -15.694 -6.861 1.00 50.12 169 GLN A N 1
ATOM 1342 C CA . GLN A 1 169 ? -14.034 -14.457 -6.130 1.00 50.12 169 GLN A CA 1
ATOM 1343 C C . GLN A 1 169 ? -12.676 -14.598 -5.433 1.00 50.12 169 GLN A C 1
ATOM 1345 O O . GLN A 1 169 ? -12.543 -15.335 -4.456 1.00 50.12 169 GLN A O 1
ATOM 1350 N N . THR A 1 170 ? -11.642 -13.979 -6.003 1.00 71.31 170 THR A N 1
ATOM 1351 C CA . THR A 1 170 ? -10.312 -13.921 -5.397 1.00 71.31 170 THR A CA 1
ATOM 1352 C C . THR A 1 170 ? -10.462 -13.299 -4.014 1.00 71.31 170 THR A C 1
ATOM 1354 O O . THR A 1 170 ? -10.941 -12.171 -3.900 1.00 71.31 170 THR A O 1
ATOM 1357 N N . LYS A 1 171 ? -10.109 -14.049 -2.965 1.00 83.94 171 LYS A N 1
ATOM 1358 C CA . LYS A 1 171 ? -10.111 -13.540 -1.589 1.00 83.94 171 LYS A CA 1
ATOM 1359 C C . LYS A 1 171 ? -9.164 -12.350 -1.502 1.00 83.94 171 LYS A C 1
ATOM 1361 O O . LYS A 1 171 ? -8.055 -12.411 -2.030 1.00 83.94 171 LYS A O 1
ATOM 1366 N N . VAL A 1 172 ? -9.626 -11.281 -0.868 1.00 90.56 172 VAL A N 1
ATOM 1367 C CA . VAL A 1 172 ? -8.867 -10.039 -0.705 1.00 90.56 172 VAL A CA 1
ATOM 1368 C C . VAL A 1 172 ? -7.970 -10.169 0.523 1.00 90.56 172 VAL A C 1
ATOM 1370 O O . VAL A 1 172 ? -8.424 -10.655 1.557 1.00 90.56 172 VAL A O 1
ATOM 1373 N N . SER A 1 173 ? -6.707 -9.751 0.427 1.00 91.81 173 SER A N 1
ATOM 1374 C CA . SER A 1 173 ? -5.807 -9.702 1.584 1.00 91.81 173 SER A CA 1
ATOM 1375 C C . SER A 1 173 ? -5.942 -8.388 2.358 1.00 91.81 173 SER A C 1
ATOM 1377 O O . SER A 1 173 ? -6.457 -7.388 1.856 1.00 91.81 173 SER A O 1
ATOM 1379 N N . THR A 1 174 ? -5.431 -8.350 3.584 1.00 92.25 174 THR A N 1
ATOM 1380 C CA . THR A 1 174 ? -5.410 -7.123 4.391 1.00 92.25 174 THR A CA 1
ATOM 1381 C C . THR A 1 174 ? -4.565 -6.022 3.759 1.00 92.25 174 THR A C 1
ATOM 1383 O O . THR A 1 174 ? -4.951 -4.856 3.794 1.00 92.25 174 THR A O 1
ATOM 1386 N N . ASP A 1 175 ? -3.460 -6.380 3.103 1.00 90.69 175 ASP A N 1
ATOM 1387 C CA . ASP A 1 175 ? -2.630 -5.419 2.379 1.00 90.69 175 ASP A CA 1
ATOM 1388 C C . ASP A 1 175 ? -3.359 -4.843 1.161 1.00 90.69 175 ASP A C 1
ATOM 1390 O O . ASP A 1 175 ? -3.227 -3.650 0.881 1.00 90.69 175 ASP A O 1
ATOM 1394 N N . ASP A 1 176 ? -4.172 -5.639 0.461 1.00 92.62 176 ASP A N 1
ATOM 1395 C CA . ASP A 1 176 ? -5.017 -5.129 -0.625 1.00 92.62 176 ASP A CA 1
ATOM 1396 C C . ASP A 1 176 ? -6.029 -4.108 -0.092 1.00 92.62 176 ASP A C 1
ATOM 1398 O O . ASP A 1 176 ? -6.174 -3.029 -0.666 1.00 92.62 176 ASP A O 1
ATOM 1402 N N . LEU A 1 177 ? -6.678 -4.408 1.040 1.00 96.44 177 LEU A N 1
ATOM 1403 C CA . LEU A 1 177 ? -7.618 -3.497 1.702 1.00 96.44 177 LEU A CA 1
ATOM 1404 C C . LEU A 1 177 ? -6.934 -2.218 2.193 1.00 96.44 177 LEU A C 1
ATOM 1406 O O . LEU A 1 177 ? -7.473 -1.122 2.032 1.00 96.44 177 LEU A O 1
ATOM 1410 N N . PHE A 1 178 ? -5.740 -2.335 2.774 1.00 97.25 178 PHE A N 1
ATOM 1411 C CA . PHE A 1 178 ? -4.982 -1.178 3.234 1.00 97.25 178 PHE A CA 1
ATOM 1412 C C . PHE A 1 178 ? -4.584 -0.288 2.059 1.00 97.25 178 PHE A C 1
ATOM 1414 O O . PHE A 1 178 ? -4.848 0.911 2.083 1.00 97.25 178 PHE A O 1
ATOM 1421 N N . ASN A 1 179 ? -4.037 -0.865 0.987 1.00 95.38 179 ASN A N 1
ATOM 1422 C CA . ASN A 1 179 ? -3.690 -0.115 -0.219 1.00 95.38 179 ASN A CA 1
ATOM 1423 C C . ASN A 1 179 ? -4.922 0.495 -0.903 1.00 95.38 179 ASN A C 1
ATOM 1425 O O . ASN A 1 179 ? -4.818 1.568 -1.489 1.00 95.38 179 ASN A O 1
ATOM 1429 N N . LEU A 1 180 ? -6.088 -0.146 -0.811 1.00 97.25 180 LEU A N 1
ATOM 1430 C CA . LEU A 1 180 ? -7.335 0.386 -1.354 1.00 97.25 180 LEU A CA 1
ATOM 1431 C C . LEU A 1 180 ? -7.820 1.637 -0.606 1.00 97.25 180 LEU A C 1
ATOM 1433 O O . LEU A 1 180 ? -8.443 2.493 -1.226 1.00 97.25 180 LEU A O 1
ATOM 1437 N N . HIS A 1 181 ? -7.569 1.754 0.702 1.00 98.00 181 HIS A N 1
ATOM 1438 C CA . HIS A 1 181 ? -8.221 2.769 1.543 1.00 98.00 181 HIS A CA 1
ATOM 1439 C C . HIS A 1 181 ? -7.278 3.781 2.206 1.00 98.00 181 HIS A C 1
ATOM 1441 O O . HIS A 1 181 ? -7.728 4.865 2.582 1.00 98.00 181 HIS A O 1
ATOM 1447 N N . ALA A 1 182 ? -5.981 3.481 2.334 1.00 97.88 182 ALA A N 1
ATOM 1448 C CA . ALA A 1 182 ? -5.038 4.287 3.110 1.00 97.88 182 ALA A CA 1
ATOM 1449 C C . ALA A 1 182 ? -4.964 5.748 2.649 1.00 97.88 182 ALA A C 1
ATOM 1451 O O . ALA A 1 182 ? -4.975 6.651 3.482 1.00 97.88 182 ALA A O 1
ATOM 1452 N N . ALA A 1 183 ? -4.925 5.998 1.339 1.00 98.19 183 ALA A N 1
ATOM 1453 C CA . ALA A 1 183 ? -4.793 7.354 0.814 1.00 98.19 183 ALA A CA 1
ATOM 1454 C C . ALA A 1 183 ? -6.043 8.214 1.035 1.00 98.19 183 ALA A C 1
ATOM 1456 O O . ALA A 1 183 ? -5.915 9.343 1.503 1.00 98.19 183 ALA A O 1
ATOM 1457 N N . THR A 1 184 ? -7.242 7.677 0.792 1.00 97.25 184 THR A N 1
ATOM 1458 C CA . THR A 1 184 ? -8.494 8.387 1.097 1.00 97.25 184 THR A CA 1
ATOM 1459 C C . THR A 1 184 ? -8.658 8.613 2.592 1.00 97.25 184 THR A C 1
ATOM 1461 O O . THR A 1 184 ? -9.021 9.712 2.999 1.00 97.25 184 THR A O 1
ATOM 1464 N N . ALA A 1 185 ? -8.332 7.625 3.428 1.00 97.81 185 ALA A N 1
ATOM 1465 C CA . ALA A 1 185 ? -8.370 7.808 4.874 1.00 97.81 185 ALA A CA 1
ATOM 1466 C C . ALA A 1 185 ? -7.364 8.880 5.330 1.00 97.81 185 ALA A C 1
ATOM 1468 O O . ALA A 1 185 ? -7.688 9.713 6.168 1.00 97.81 185 ALA A O 1
ATOM 1469 N N . TYR A 1 186 ? -6.156 8.913 4.764 1.00 98.00 186 TYR A N 1
ATOM 1470 C CA . TYR A 1 186 ? -5.156 9.941 5.063 1.00 98.00 186 TYR A CA 1
ATOM 1471 C C . TYR A 1 186 ? -5.612 11.345 4.632 1.00 98.00 186 TYR A C 1
ATOM 1473 O O . TYR A 1 186 ? -5.474 12.300 5.396 1.00 98.00 186 TYR A O 1
ATOM 1481 N N . GLU A 1 187 ? -6.223 11.470 3.451 1.00 96.81 187 GLU A N 1
ATOM 1482 C CA . GLU A 1 187 ? -6.846 12.712 2.981 1.00 96.81 187 GLU A CA 1
ATOM 1483 C C . GLU A 1 187 ? -7.944 13.201 3.935 1.00 96.81 187 GLU A C 1
ATOM 1485 O O . GLU A 1 187 ? -7.950 14.363 4.345 1.00 96.81 187 GLU A O 1
ATOM 1490 N N . GLN A 1 188 ? -8.843 12.299 4.333 1.00 95.75 188 GLN A N 1
ATOM 1491 C CA . GLN A 1 188 ? -9.911 12.574 5.291 1.00 95.75 188 GLN A CA 1
ATOM 1492 C C . GLN A 1 188 ? -9.358 13.051 6.637 1.00 95.75 188 GLN A C 1
ATOM 1494 O O . GLN A 1 188 ? -9.868 14.023 7.193 1.00 95.75 188 GLN A O 1
ATOM 1499 N N . GLN A 1 189 ? -8.289 12.428 7.144 1.00 95.75 189 GLN A N 1
ATOM 1500 C CA . GLN A 1 189 ? -7.650 12.860 8.388 1.00 95.75 189 GLN A CA 1
ATOM 1501 C C . GLN A 1 189 ? -7.065 14.274 8.275 1.00 95.75 189 GLN A C 1
ATOM 1503 O O . GLN A 1 189 ? -7.223 15.057 9.211 1.00 95.75 189 GLN A O 1
ATOM 1508 N N . ASN A 1 190 ? -6.450 14.630 7.141 1.00 94.94 190 ASN A N 1
ATOM 1509 C CA . ASN A 1 190 ? -5.954 15.991 6.905 1.00 94.94 190 ASN A CA 1
ATOM 1510 C C . ASN A 1 190 ? -7.105 17.006 6.880 1.00 94.94 190 ASN A C 1
ATOM 1512 O O . ASN A 1 190 ? -7.039 18.027 7.561 1.00 94.94 190 ASN A O 1
ATOM 1516 N N . HIS A 1 191 ? -8.191 16.694 6.169 1.00 95.12 191 HIS A N 1
ATOM 1517 C CA . HIS A 1 191 ? -9.377 17.550 6.118 1.00 95.12 191 HIS A CA 1
ATOM 1518 C C . HIS A 1 191 ? -10.014 17.745 7.502 1.00 95.12 191 HIS A C 1
ATOM 1520 O O . HIS A 1 191 ? -10.333 18.863 7.907 1.00 95.12 191 HIS A O 1
ATOM 1526 N N . CYS A 1 192 ? -10.148 16.666 8.273 1.00 94.88 192 CYS A N 1
ATOM 1527 C CA . CYS A 1 192 ? -10.694 16.734 9.625 1.00 94.88 192 CYS A CA 1
ATOM 1528 C C . CYS A 1 192 ? -9.791 17.531 10.568 1.00 94.88 192 CYS A C 1
ATOM 1530 O O . CYS A 1 192 ? -10.296 18.271 11.412 1.00 94.88 192 CYS A O 1
ATOM 1532 N N . ALA A 1 193 ? -8.467 17.424 10.419 1.00 94.69 193 ALA A N 1
ATOM 1533 C CA . ALA A 1 193 ? -7.525 18.217 11.198 1.00 94.69 193 ALA A CA 1
ATOM 1534 C C . ALA A 1 193 ? -7.706 19.726 10.953 1.00 94.69 193 ALA A C 1
ATOM 1536 O O . ALA A 1 193 ? -7.650 20.499 11.908 1.00 94.69 193 ALA A O 1
ATOM 1537 N N . GLU A 1 194 ? -7.998 20.147 9.717 1.00 94.56 194 GLU A N 1
ATOM 1538 C CA . GLU A 1 194 ? -8.309 21.550 9.398 1.00 94.56 194 GLU A CA 1
ATOM 1539 C C . GLU A 1 194 ? -9.612 22.030 10.059 1.00 94.56 194 GLU A C 1
ATOM 1541 O O . GLU A 1 194 ? -9.661 23.136 10.599 1.00 94.56 194 GLU A O 1
ATOM 1546 N N . ILE A 1 195 ? -10.660 21.196 10.070 1.00 94.75 195 ILE A N 1
ATOM 1547 C CA . ILE A 1 195 ? -11.959 21.518 10.692 1.00 94.75 195 ILE A CA 1
ATOM 1548 C C . ILE A 1 195 ? -11.832 21.630 12.221 1.00 94.75 195 ILE A C 1
ATOM 1550 O O . ILE A 1 195 ? -12.366 22.549 12.860 1.00 94.75 195 ILE A O 1
ATOM 1554 N N . ILE A 1 196 ? -11.128 20.676 12.830 1.00 95.69 196 ILE A N 1
ATOM 1555 C CA . ILE A 1 196 ? -10.953 20.605 14.282 1.00 95.69 196 ILE A CA 1
ATOM 1556 C C . ILE A 1 196 ? -10.027 21.732 14.752 1.00 95.69 196 ILE A C 1
ATOM 1558 O O . ILE A 1 196 ? -10.380 22.461 15.687 1.00 95.69 196 ILE A O 1
ATOM 1562 N N . GLY A 1 197 ? -8.885 21.924 14.088 1.00 95.12 197 GLY A N 1
ATOM 1563 C CA . GLY A 1 197 ? -7.820 22.817 14.537 1.00 95.12 197 GLY A CA 1
ATOM 1564 C C . GLY A 1 197 ? -7.274 22.392 15.904 1.00 95.12 197 GLY A C 1
ATOM 1565 O O . GLY A 1 197 ? -7.116 21.208 16.183 1.00 95.12 197 GLY A O 1
ATOM 1566 N N . ASP A 1 198 ? -7.048 23.356 16.798 1.00 94.62 198 ASP A N 1
ATOM 1567 C CA . ASP A 1 198 ? -6.481 23.107 18.136 1.00 94.62 198 ASP A CA 1
ATOM 1568 C C . ASP A 1 198 ? -7.534 22.770 19.213 1.00 94.62 198 ASP A C 1
ATOM 1570 O O . ASP A 1 198 ? -7.264 22.837 20.419 1.00 94.62 198 ASP A O 1
ATOM 1574 N N . LYS A 1 199 ? -8.775 22.459 18.811 1.00 95.69 199 LYS A N 1
ATOM 1575 C CA . LYS A 1 199 ? -9.862 22.176 19.757 1.00 95.69 199 LYS A CA 1
ATOM 1576 C C . LYS A 1 199 ? -9.564 20.901 20.549 1.00 95.69 199 LYS A C 1
ATOM 1578 O O . LYS A 1 199 ? -9.176 19.872 20.003 1.00 95.69 199 LYS A O 1
ATOM 1583 N N . LYS A 1 200 ? -9.805 20.960 21.859 1.00 94.62 200 LYS A N 1
ATOM 1584 C CA . LYS A 1 200 ? -9.707 19.791 22.740 1.00 94.62 200 LYS A CA 1
ATOM 1585 C C . LYS A 1 200 ? -10.877 18.852 22.503 1.00 94.62 200 LYS A C 1
ATOM 1587 O O . LYS A 1 200 ? -11.990 19.319 22.254 1.00 94.62 200 LYS A O 1
ATOM 1592 N N . TRP A 1 201 ? -10.614 17.558 22.638 1.00 94.81 201 TRP A N 1
ATOM 1593 C CA . TRP A 1 201 ? -11.637 16.535 22.519 1.00 94.81 201 TRP A CA 1
ATOM 1594 C C . TRP A 1 201 ? -12.245 16.161 23.877 1.00 94.81 201 TRP A C 1
ATOM 1596 O O . TRP A 1 201 ? -11.571 16.239 24.905 1.00 94.81 201 TRP A O 1
ATOM 1606 N N . ASP A 1 202 ? -13.507 15.739 23.856 1.00 95.31 202 ASP A N 1
ATOM 1607 C CA . ASP A 1 202 ? -14.205 15.085 24.967 1.00 95.31 202 ASP A CA 1
ATOM 1608 C C . ASP A 1 202 ? -14.952 13.858 24.436 1.00 95.31 202 ASP A C 1
ATOM 1610 O O . ASP A 1 202 ? -15.627 13.928 23.408 1.00 95.31 202 ASP A O 1
ATOM 1614 N N . PHE A 1 203 ? -14.787 12.719 25.103 1.00 93.56 203 PHE A N 1
ATOM 1615 C CA . PHE A 1 203 ? -15.285 11.428 24.635 1.00 93.56 203 PHE A CA 1
ATOM 1616 C C . PHE A 1 203 ? -16.290 10.857 25.628 1.00 93.56 203 PHE A C 1
ATOM 1618 O O . PHE A 1 203 ? -15.953 10.594 26.784 1.00 93.56 203 PHE A O 1
ATOM 1625 N N . ASN A 1 204 ? -17.504 10.593 25.149 1.00 92.12 204 ASN A N 1
ATOM 1626 C CA . ASN A 1 204 ? -18.558 9.977 25.934 1.00 92.12 204 ASN A CA 1
ATOM 1627 C C . ASN A 1 204 ? -18.968 8.641 25.307 1.00 92.12 204 ASN A C 1
ATOM 1629 O O . ASN A 1 204 ? -19.690 8.591 24.312 1.00 92.12 204 ASN A O 1
ATOM 1633 N N . LEU A 1 205 ? -18.504 7.549 25.920 1.00 89.88 205 LEU A N 1
ATOM 1634 C CA . LEU A 1 205 ? -18.807 6.190 25.475 1.00 89.88 205 LEU A CA 1
ATOM 1635 C C . LEU A 1 205 ? -20.294 5.838 25.615 1.00 89.88 205 LEU A C 1
ATOM 1637 O O . LEU A 1 205 ? -20.799 5.087 24.791 1.00 89.88 205 LEU A O 1
ATOM 1641 N N . LEU A 1 206 ? -20.978 6.336 26.651 1.00 87.56 206 LEU A N 1
ATOM 1642 C CA . LEU A 1 206 ? -22.382 5.990 26.900 1.00 87.56 206 LEU A CA 1
ATOM 1643 C C . LEU A 1 206 ? -23.302 6.619 25.859 1.00 87.56 206 LEU A C 1
ATOM 1645 O O . LEU A 1 206 ? -24.215 5.955 25.384 1.00 87.56 206 LEU A O 1
ATOM 1649 N N . ASP A 1 207 ? -23.024 7.868 25.495 1.00 90.88 207 ASP A N 1
ATOM 1650 C CA . ASP A 1 207 ? -23.803 8.586 24.487 1.00 90.88 207 ASP A CA 1
ATOM 1651 C C . ASP A 1 207 ? -23.312 8.296 23.057 1.00 90.88 207 ASP A C 1
ATOM 1653 O O . ASP A 1 207 ? -23.961 8.689 22.092 1.00 90.88 207 ASP A O 1
ATOM 1657 N N . GLY A 1 208 ? -22.167 7.616 22.900 1.00 95.31 208 GLY A N 1
ATOM 1658 C CA . GLY A 1 208 ? -21.598 7.286 21.593 1.00 95.31 208 GLY A CA 1
ATOM 1659 C C . GLY A 1 208 ? -21.108 8.513 20.825 1.00 95.31 208 GLY A C 1
ATOM 1660 O O . GLY A 1 208 ? -21.255 8.581 19.604 1.00 95.31 208 GLY A O 1
ATOM 1661 N N . ILE A 1 209 ? -20.542 9.490 21.534 1.00 96.69 209 ILE A N 1
ATOM 1662 C CA . ILE A 1 209 ? -20.227 10.813 20.992 1.00 96.69 209 ILE A CA 1
ATOM 1663 C C . ILE A 1 209 ? -18.763 11.181 21.249 1.00 96.69 209 ILE A C 1
ATOM 1665 O O . ILE A 1 209 ? -18.226 10.982 22.343 1.00 96.69 209 ILE A O 1
ATOM 1669 N N . LEU A 1 210 ? -18.140 11.793 20.241 1.00 97.25 210 LEU A N 1
ATOM 1670 C CA . LEU A 1 210 ? -16.880 12.518 20.363 1.00 97.25 210 LEU A CA 1
ATOM 1671 C C . LEU A 1 210 ? -17.116 14.000 20.058 1.00 97.25 210 LEU A C 1
ATOM 1673 O O . LEU A 1 210 ? -17.679 14.354 19.021 1.00 97.25 210 LEU A O 1
ATOM 1677 N N . ARG A 1 211 ? -16.681 14.873 20.965 1.00 97.44 211 ARG A N 1
ATOM 1678 C CA . ARG A 1 211 ? -16.789 16.330 20.837 1.00 97.44 211 ARG A CA 1
ATOM 1679 C C . ARG A 1 211 ? -15.428 16.954 20.615 1.00 97.44 211 ARG A C 1
ATOM 1681 O O . ARG A 1 211 ? -14.457 16.494 21.204 1.00 97.44 211 ARG A O 1
ATOM 1688 N N . PHE A 1 212 ? -15.379 18.037 19.847 1.00 96.56 212 PHE A N 1
ATOM 1689 C CA . PHE A 1 212 ? -14.220 18.916 19.722 1.00 96.56 212 PHE A CA 1
ATOM 1690 C C . PHE A 1 212 ? -14.643 20.365 19.985 1.00 96.56 212 PHE A C 1
ATOM 1692 O O . PHE A 1 212 ? -15.299 21.002 19.158 1.00 96.56 212 PHE A O 1
ATOM 1699 N N . GLY A 1 213 ? -14.256 20.906 21.141 1.00 93.75 213 GLY A N 1
ATOM 1700 C CA . GLY A 1 213 ? -14.801 22.180 21.621 1.00 93.75 213 GLY A CA 1
ATOM 1701 C C . GLY A 1 213 ? -16.321 22.113 21.838 1.00 93.75 213 GLY A C 1
ATOM 1702 O O . GLY A 1 213 ? -16.850 21.062 22.186 1.00 93.75 213 GLY A O 1
ATOM 1703 N N . GLU A 1 214 ? -17.016 23.236 21.649 1.00 89.38 214 GLU A N 1
ATOM 1704 C CA . GLU A 1 214 ? -18.475 23.334 21.858 1.00 89.38 214 GLU A CA 1
ATOM 1705 C C . GLU A 1 214 ? -19.299 23.127 20.574 1.00 89.38 214 GLU A C 1
ATOM 1707 O O . GLU A 1 214 ? -20.505 22.910 20.644 1.00 89.38 214 GLU A O 1
ATOM 1712 N N . GLU A 1 215 ? -18.665 23.204 19.403 1.00 88.81 215 GLU A N 1
ATOM 1713 C CA . GLU A 1 215 ? -19.359 23.321 18.109 1.00 88.81 215 GLU A CA 1
ATOM 1714 C C . GLU A 1 215 ? -19.396 22.015 17.312 1.00 88.81 215 GLU A C 1
ATOM 1716 O O . GLU A 1 215 ? -20.265 21.833 16.461 1.00 88.81 215 GLU A O 1
ATOM 1721 N N . ILE A 1 216 ? -18.435 21.121 17.549 1.00 95.50 216 ILE A N 1
ATOM 1722 C CA . ILE A 1 216 ? -18.267 19.906 16.758 1.00 95.50 216 ILE A CA 1
ATOM 1723 C C . ILE A 1 216 ? -18.606 18.719 17.641 1.00 95.50 216 ILE A C 1
ATOM 1725 O O . ILE A 1 216 ? -17.862 18.379 18.558 1.00 95.50 216 ILE A O 1
ATOM 1729 N N . GLU A 1 217 ? -19.715 18.072 17.322 1.00 97.12 217 GLU A N 1
ATOM 1730 C CA . GLU A 1 217 ? -20.165 16.839 17.946 1.00 97.12 217 GLU A CA 1
ATOM 1731 C C . GLU A 1 217 ? -20.376 15.796 16.853 1.00 97.12 217 GLU A C 1
ATOM 1733 O O . GLU A 1 217 ? -21.099 16.045 15.886 1.00 97.12 217 GLU A O 1
ATOM 1738 N N . VAL A 1 218 ? -19.720 14.643 16.977 1.00 97.38 218 VAL A N 1
ATOM 1739 C CA . VAL A 1 218 ? -19.819 13.571 15.987 1.00 97.38 218 VAL A CA 1
ATOM 1740 C C . VAL A 1 218 ? -20.159 12.232 16.645 1.00 97.38 218 VAL A C 1
ATOM 1742 O O . VAL A 1 218 ? -19.628 11.930 17.720 1.00 97.38 218 VAL A O 1
ATOM 1745 N N . PRO A 1 219 ? -21.036 11.421 16.024 1.00 97.50 219 PRO A N 1
ATOM 1746 C CA . PRO A 1 219 ? -21.307 10.072 16.495 1.00 97.50 219 PRO A CA 1
ATOM 1747 C C . PRO A 1 219 ? -20.095 9.177 16.242 1.00 97.50 219 PRO A C 1
ATOM 1749 O O . PRO A 1 219 ? -19.333 9.399 15.299 1.00 97.50 219 PRO A O 1
ATOM 1752 N N . ILE A 1 220 ? -19.936 8.134 17.049 1.00 97.69 220 ILE A N 1
ATOM 1753 C CA . ILE A 1 220 ? -18.809 7.213 16.916 1.00 97.69 220 ILE A CA 1
ATOM 1754 C C . ILE A 1 220 ? -19.221 5.751 16.780 1.00 97.69 220 ILE A C 1
ATOM 1756 O O . ILE A 1 220 ? -20.298 5.323 17.184 1.00 97.69 220 ILE A O 1
ATOM 1760 N N . GLN A 1 221 ? -18.305 4.970 16.229 1.00 98.31 221 GLN A N 1
ATOM 1761 C CA . GLN A 1 221 ? -18.249 3.520 16.293 1.00 98.31 221 GLN A CA 1
ATOM 1762 C C . GLN A 1 221 ? -16.900 3.128 16.894 1.00 98.31 221 GLN A C 1
ATOM 1764 O O . GLN A 1 221 ? -15.870 3.714 16.562 1.00 98.31 221 GLN A O 1
ATOM 1769 N N . ILE A 1 222 ? -16.891 2.142 17.782 1.00 98.25 222 ILE A N 1
ATOM 1770 C CA . ILE A 1 222 ? -15.685 1.617 18.416 1.00 98.25 222 ILE A CA 1
ATOM 1771 C C . ILE A 1 222 ? -15.118 0.514 17.526 1.00 98.25 222 ILE A C 1
ATOM 1773 O O . ILE A 1 222 ? -15.744 -0.530 17.345 1.00 98.25 222 ILE A O 1
ATOM 1777 N N . LEU A 1 223 ? -13.904 0.708 17.014 1.00 98.75 223 LEU A N 1
ATOM 1778 C CA . LEU A 1 223 ? -13.209 -0.321 16.242 1.00 98.75 223 LEU A CA 1
ATOM 1779 C C . LEU A 1 223 ? -12.554 -1.358 17.149 1.00 98.75 223 LEU A C 1
ATOM 1781 O O . LEU A 1 223 ? -12.696 -2.567 16.967 1.00 98.75 223 LEU A O 1
ATOM 1785 N N . GLY A 1 224 ? -11.805 -0.866 18.129 1.00 98.38 224 GLY A N 1
ATOM 1786 C CA . GLY A 1 224 ? -10.959 -1.681 18.977 1.00 98.38 224 GLY A CA 1
ATOM 1787 C C . GLY A 1 224 ? -10.051 -0.837 19.852 1.00 98.38 224 GLY A C 1
ATOM 1788 O O . GLY A 1 224 ? -10.075 0.395 19.830 1.00 98.38 224 GLY A O 1
ATOM 1789 N N . THR A 1 225 ? -9.268 -1.531 20.663 1.00 98.12 225 THR A N 1
ATOM 1790 C CA . THR A 1 225 ? -8.408 -0.921 21.668 1.00 98.12 225 THR A CA 1
ATOM 1791 C C . THR A 1 225 ? -7.002 -1.485 21.591 1.00 98.12 225 THR A C 1
ATOM 1793 O O . THR A 1 225 ? -6.811 -2.695 21.471 1.00 98.12 225 THR A O 1
ATOM 1796 N N . TYR A 1 226 ? -6.009 -0.610 21.699 1.00 98.44 226 TYR A N 1
ATOM 1797 C CA . TYR A 1 226 ? -4.615 -0.992 21.848 1.00 98.44 226 TYR A CA 1
ATOM 1798 C C . TYR A 1 226 ? -4.155 -0.720 23.278 1.00 98.44 226 TYR A C 1
ATOM 1800 O O . TYR A 1 226 ? -4.279 0.395 23.787 1.00 98.44 226 TYR A O 1
ATOM 1808 N N . SER A 1 227 ? -3.590 -1.737 23.928 1.00 97.69 227 SER A N 1
ATOM 1809 C CA . SER A 1 227 ? -2.937 -1.591 25.228 1.00 97.69 227 SER A CA 1
ATOM 1810 C C . SER A 1 227 ? -1.418 -1.558 25.048 1.00 97.69 227 SER A C 1
ATOM 1812 O O . SER A 1 227 ? -0.826 -2.622 24.860 1.00 97.69 227 SER A O 1
ATOM 1814 N N . PRO A 1 228 ? -0.751 -0.396 25.199 1.00 96.19 228 PRO A N 1
ATOM 1815 C CA . PRO A 1 228 ? 0.710 -0.318 25.141 1.00 96.19 228 PRO A CA 1
ATOM 1816 C C . PRO A 1 228 ? 1.392 -1.177 26.212 1.00 96.19 228 PRO A C 1
ATOM 1818 O O . PRO A 1 228 ? 2.448 -1.756 25.980 1.00 96.19 228 PRO A O 1
ATOM 1821 N N . LYS A 1 229 ? 0.770 -1.290 27.395 1.00 96.62 229 LYS A N 1
ATOM 1822 C CA . LYS A 1 229 ? 1.289 -2.095 28.508 1.00 96.62 229 LYS A CA 1
ATOM 1823 C C . LYS A 1 229 ? 1.217 -3.595 28.223 1.00 96.62 229 LYS A C 1
ATOM 1825 O O . LYS A 1 229 ? 2.148 -4.314 28.569 1.00 96.62 229 LYS A O 1
ATOM 1830 N N . GLN A 1 230 ? 0.101 -4.071 27.665 1.00 96.50 230 GLN A N 1
ATOM 1831 C CA . GLN A 1 230 ? -0.078 -5.497 27.369 1.00 96.50 230 GLN A CA 1
ATOM 1832 C C . GLN A 1 230 ? 0.471 -5.886 25.996 1.00 96.50 230 GLN A C 1
ATOM 1834 O O . GLN A 1 230 ? 0.647 -7.077 25.763 1.00 96.50 230 GLN A O 1
ATOM 1839 N N . LYS A 1 231 ? 0.747 -4.908 25.121 1.00 97.69 231 LYS A N 1
ATOM 1840 C CA . LYS A 1 231 ? 1.119 -5.118 23.717 1.00 97.69 231 LYS A CA 1
ATOM 1841 C C . LYS A 1 231 ? 0.082 -5.977 23.006 1.00 97.69 231 LYS A C 1
ATOM 1843 O O . LYS A 1 231 ? 0.368 -7.037 22.452 1.00 97.69 231 LYS A O 1
ATOM 1848 N N . THR A 1 232 ? -1.175 -5.556 23.131 1.00 97.88 232 THR A N 1
ATOM 1849 C CA . THR A 1 232 ? -2.298 -6.272 22.531 1.00 97.88 232 THR A CA 1
ATOM 1850 C C . THR A 1 232 ? -3.291 -5.329 21.892 1.00 97.88 232 THR A C 1
ATOM 1852 O O . THR A 1 232 ? -3.654 -4.318 22.499 1.00 97.88 232 THR A O 1
ATOM 1855 N N . TRP A 1 233 ? -3.788 -5.732 20.730 1.00 98.50 233 TRP A N 1
ATOM 1856 C CA . TRP A 1 233 ? -5.001 -5.209 20.122 1.00 98.50 233 TRP A CA 1
ATOM 1857 C C . TRP A 1 233 ? -6.200 -6.059 20.556 1.00 98.50 233 TRP A C 1
ATOM 1859 O O . TRP A 1 233 ? -6.111 -7.285 20.565 1.00 98.50 233 TRP A O 1
ATOM 1869 N N . LEU A 1 234 ? -7.307 -5.425 20.936 1.00 98.44 234 LEU A N 1
ATOM 1870 C CA . LEU A 1 234 ? -8.579 -6.071 21.257 1.00 98.44 234 LEU A CA 1
ATOM 1871 C C . LEU A 1 234 ? -9.679 -5.421 20.419 1.00 98.44 234 LEU A C 1
ATOM 1873 O O . LEU A 1 234 ? -9.975 -4.240 20.608 1.00 98.44 234 LEU A O 1
ATOM 1877 N N . TRP A 1 235 ? -10.285 -6.189 19.517 1.00 98.62 235 TRP A N 1
ATOM 1878 C CA . TRP A 1 235 ? -11.393 -5.721 18.688 1.00 98.62 235 TRP A CA 1
ATOM 1879 C C . TRP A 1 235 ? -12.617 -5.363 19.530 1.00 98.62 235 TRP A C 1
ATOM 1881 O O . TRP A 1 235 ? -12.904 -6.029 20.526 1.00 98.62 235 TRP A O 1
ATOM 1891 N N . GLY A 1 236 ? -13.377 -4.352 19.099 1.00 98.12 236 GLY A N 1
ATOM 1892 C CA . GLY A 1 236 ? -14.594 -3.909 19.784 1.00 98.12 236 GLY A CA 1
ATOM 1893 C C . GLY A 1 236 ? -15.595 -5.049 19.986 1.00 98.12 236 GLY A C 1
ATOM 1894 O O . GLY A 1 236 ? -16.048 -5.275 21.104 1.00 98.12 236 GLY A O 1
ATOM 1895 N N . TRP A 1 237 ? -15.842 -5.849 18.941 1.00 98.06 237 TRP A N 1
ATOM 1896 C CA . TRP A 1 237 ? -16.729 -7.021 18.991 1.00 98.06 237 TRP A CA 1
ATOM 1897 C C . TRP A 1 237 ? -16.244 -8.121 19.953 1.00 98.06 237 TRP A C 1
ATOM 1899 O O . TRP A 1 237 ? -17.035 -8.936 20.424 1.00 98.06 237 TRP A O 1
ATOM 1909 N N . GLY A 1 238 ? -14.942 -8.163 20.251 1.00 97.00 238 GLY A N 1
ATOM 1910 C CA . GLY A 1 238 ? -14.338 -9.088 21.210 1.00 97.00 238 GLY A CA 1
ATOM 1911 C C . GLY A 1 238 ? -14.297 -8.543 22.640 1.00 97.00 238 GLY A C 1
ATOM 1912 O O . GLY A 1 238 ? -13.955 -9.282 23.566 1.00 97.00 238 GLY A O 1
ATOM 1913 N N . ASN A 1 239 ? -14.633 -7.266 22.846 1.00 94.25 239 ASN A N 1
ATOM 1914 C CA . ASN A 1 239 ? -14.504 -6.578 24.125 1.00 94.25 239 ASN A CA 1
ATOM 1915 C C . ASN A 1 239 ? -15.797 -6.623 24.959 1.00 94.25 239 ASN A C 1
ATOM 1917 O O . ASN A 1 239 ? -16.424 -5.607 25.259 1.00 94.25 239 ASN A O 1
ATOM 1921 N N . THR A 1 240 ? -16.180 -7.825 25.384 1.00 91.19 240 THR A N 1
ATOM 1922 C CA . THR A 1 240 ? -17.436 -8.069 26.117 1.00 91.19 240 THR A CA 1
ATOM 1923 C C . THR A 1 240 ? -17.421 -7.601 27.576 1.00 91.19 240 THR A C 1
ATOM 1925 O O . THR A 1 240 ? -18.464 -7.562 28.223 1.00 91.19 240 THR A O 1
ATOM 1928 N N . GLN A 1 241 ? -16.253 -7.244 28.120 1.00 88.38 241 GLN A N 1
ATOM 1929 C CA . GLN A 1 241 ? -16.088 -6.889 29.536 1.00 88.38 241 GLN A CA 1
ATOM 1930 C C . GLN A 1 241 ? -16.115 -5.379 29.800 1.00 88.38 241 GLN A C 1
ATOM 1932 O O . GLN A 1 241 ? -16.237 -4.971 30.952 1.00 88.38 241 GLN A O 1
ATOM 1937 N N . SER A 1 242 ? -15.990 -4.542 28.764 1.00 85.94 242 SER A N 1
ATOM 1938 C CA . SER A 1 242 ? -15.957 -3.077 28.910 1.00 85.94 242 SER A CA 1
ATOM 1939 C C . SER A 1 242 ? -17.330 -2.403 28.857 1.00 85.94 242 SER A C 1
ATOM 1941 O O . SER A 1 242 ? -17.394 -1.189 29.016 1.00 85.94 242 SER A O 1
ATOM 1943 N N . GLY A 1 243 ? -18.416 -3.157 28.650 1.00 88.12 243 GLY A N 1
ATOM 1944 C CA . GLY A 1 243 ? -19.770 -2.596 28.601 1.00 88.12 243 GLY A CA 1
ATOM 1945 C C . GLY A 1 243 ? -19.994 -1.637 27.429 1.00 88.12 243 GLY A C 1
ATOM 1946 O O . GLY A 1 243 ? -20.737 -0.673 27.575 1.00 88.12 243 GLY A O 1
ATOM 1947 N N . ILE A 1 244 ? -19.326 -1.874 26.293 1.00 93.31 244 ILE A N 1
ATOM 1948 C CA . ILE A 1 244 ? -19.544 -1.099 25.066 1.00 93.31 244 ILE A CA 1
ATOM 1949 C C . ILE A 1 244 ? -20.956 -1.421 24.552 1.00 93.31 244 ILE A C 1
ATOM 1951 O O . ILE A 1 244 ? -21.247 -2.603 24.362 1.00 93.31 244 ILE A O 1
ATOM 1955 N N . PRO A 1 245 ? -21.827 -0.420 24.332 1.00 94.44 245 PRO A N 1
ATOM 1956 C CA . PRO A 1 245 ? -23.137 -0.647 23.729 1.00 94.44 245 PRO A CA 1
ATOM 1957 C C . PRO A 1 245 ? -23.026 -1.305 22.346 1.00 94.44 245 PRO A C 1
ATOM 1959 O O . PRO A 1 245 ? -22.204 -0.891 21.528 1.00 94.44 245 PRO A O 1
ATOM 1962 N N . ASP A 1 246 ? -23.880 -2.293 22.059 1.00 94.75 246 ASP A N 1
ATOM 1963 C CA . ASP A 1 246 ? -23.844 -3.056 20.797 1.00 94.75 246 ASP A CA 1
ATOM 1964 C C . ASP A 1 246 ? -24.010 -2.164 19.552 1.00 94.75 246 ASP A C 1
ATOM 1966 O O . ASP A 1 246 ? -23.438 -2.438 18.496 1.00 94.75 246 ASP A O 1
ATOM 1970 N N . GLU A 1 247 ? -24.745 -1.057 19.680 1.00 95.88 247 GLU A N 1
ATOM 1971 C CA . GLU A 1 247 ? -24.944 -0.060 18.619 1.00 95.88 247 GLU A CA 1
ATOM 1972 C C . GLU A 1 247 ? -23.664 0.693 18.220 1.00 95.88 247 GLU A C 1
ATOM 1974 O O . GLU A 1 247 ? -23.593 1.251 17.125 1.00 95.88 247 GLU A O 1
ATOM 1979 N N . LEU A 1 248 ? -22.626 0.666 19.064 1.00 97.50 248 LEU A N 1
ATOM 1980 C CA . LEU A 1 248 ? -21.317 1.254 18.770 1.00 97.50 248 LEU A CA 1
ATOM 1981 C C . LEU A 1 248 ? -20.345 0.256 18.129 1.00 97.50 248 LEU A C 1
ATOM 1983 O O . LEU A 1 248 ? -19.186 0.598 17.907 1.00 97.50 248 LEU A O 1
ATOM 1987 N N . LEU A 1 249 ? -20.775 -0.978 17.847 1.00 97.88 249 LEU A N 1
ATOM 1988 C CA . LEU A 1 249 ? -19.912 -2.050 17.340 1.00 97.88 249 LEU A CA 1
ATOM 1989 C C . LEU A 1 249 ? -20.123 -2.367 15.854 1.00 97.88 249 LEU A C 1
ATOM 1991 O O . LEU A 1 249 ? -19.542 -3.334 15.361 1.00 97.88 249 LEU A O 1
ATOM 1995 N N . SER A 1 250 ? -20.912 -1.579 15.116 1.00 97.88 250 SER A N 1
ATOM 1996 C CA . SER A 1 250 ? -21.231 -1.859 13.708 1.00 97.88 250 SER A CA 1
ATOM 1997 C C . SER A 1 250 ? -19.973 -1.986 12.848 1.00 97.88 250 SER A C 1
ATOM 1999 O O . SER A 1 250 ? -19.789 -3.003 12.182 1.00 97.88 250 SER A O 1
ATOM 2001 N N . THR A 1 251 ? -19.050 -1.020 12.920 1.00 98.19 251 THR A N 1
ATOM 2002 C CA . THR A 1 251 ? -17.798 -1.066 12.145 1.00 98.19 251 THR A CA 1
ATOM 2003 C C . THR A 1 251 ? -16.915 -2.255 12.539 1.00 98.19 251 THR A C 1
ATOM 2005 O O . THR A 1 251 ? -16.377 -2.939 11.670 1.00 98.19 251 THR A O 1
ATOM 2008 N N . ALA A 1 252 ? -16.777 -2.550 13.836 1.00 98.62 252 ALA A N 1
ATOM 2009 C CA . ALA A 1 252 ? -15.989 -3.697 14.290 1.00 98.62 252 ALA A CA 1
ATOM 2010 C C . ALA A 1 252 ? -16.591 -5.027 13.799 1.00 98.62 252 ALA A C 1
ATOM 2012 O O . ALA A 1 252 ? -15.856 -5.917 13.371 1.00 98.62 252 ALA A O 1
ATOM 2013 N N . ASN A 1 253 ? -17.918 -5.157 13.823 1.00 98.50 253 ASN A N 1
ATOM 2014 C CA . ASN A 1 253 ? -18.612 -6.335 13.307 1.00 98.50 253 ASN A CA 1
ATOM 2015 C C . ASN A 1 253 ? -18.450 -6.473 11.786 1.00 98.50 253 ASN A C 1
ATOM 2017 O O . ASN A 1 253 ? -18.155 -7.572 11.327 1.00 98.50 253 ASN A O 1
ATOM 2021 N N . GLN A 1 254 ? -18.524 -5.378 11.020 1.00 98.31 254 GLN A N 1
ATOM 2022 C CA . GLN A 1 254 ? -18.251 -5.393 9.574 1.00 98.31 254 GLN A CA 1
ATOM 2023 C C . GLN A 1 254 ? -16.826 -5.873 9.263 1.00 98.31 254 GLN A C 1
ATOM 2025 O O . GLN A 1 254 ? -16.634 -6.696 8.372 1.00 98.31 254 GLN A O 1
ATOM 2030 N N . MET A 1 255 ? -15.825 -5.429 10.032 1.00 98.44 255 MET A N 1
ATOM 2031 C CA . MET A 1 255 ? -14.446 -5.919 9.894 1.00 98.44 255 MET A CA 1
ATOM 2032 C C . MET A 1 255 ? -14.347 -7.426 10.158 1.00 98.44 255 MET A C 1
ATOM 2034 O O . MET A 1 255 ? -13.693 -8.148 9.407 1.00 98.44 255 MET A O 1
ATOM 2038 N N . ARG A 1 256 ? -15.040 -7.926 11.187 1.00 98.38 256 ARG A N 1
ATOM 2039 C CA . ARG A 1 256 ? -15.093 -9.361 11.492 1.00 98.38 256 ARG A CA 1
ATOM 2040 C C . ARG A 1 256 ? -15.757 -10.162 10.372 1.00 98.38 256 ARG A C 1
ATOM 2042 O O . ARG A 1 256 ? -15.244 -11.213 9.995 1.00 98.38 256 ARG A O 1
ATOM 2049 N N . GLU A 1 257 ? -16.883 -9.684 9.848 1.00 97.81 257 GLU A N 1
ATOM 2050 C CA . GLU A 1 257 ? -17.599 -10.303 8.726 1.00 97.81 257 GLU A CA 1
ATOM 2051 C C . GLU A 1 257 ? -16.731 -10.344 7.466 1.00 97.81 257 GLU A C 1
ATOM 2053 O O . GLU A 1 257 ? -16.631 -11.390 6.823 1.00 97.81 257 GLU A O 1
ATOM 2058 N N . LEU A 1 258 ? -16.031 -9.246 7.165 1.00 96.75 258 LEU A N 1
ATOM 2059 C CA . LEU A 1 258 ? -15.064 -9.176 6.072 1.00 96.75 258 LEU A CA 1
ATOM 2060 C C . LEU A 1 258 ? -13.925 -10.183 6.262 1.00 96.75 258 LEU A C 1
ATOM 2062 O O . LEU A 1 258 ? -13.521 -10.843 5.302 1.00 96.75 258 LEU A O 1
ATOM 2066 N N . GLY A 1 259 ? -13.450 -10.336 7.500 1.00 97.38 259 GLY A N 1
ATOM 2067 C CA . GLY A 1 259 ? -12.433 -11.316 7.854 1.00 97.38 259 GLY A CA 1
ATOM 2068 C C . GLY A 1 259 ? -12.882 -12.757 7.645 1.00 97.38 259 GLY A C 1
ATOM 2069 O O . GLY A 1 259 ? -12.139 -13.547 7.074 1.00 97.38 259 GLY A O 1
ATOM 2070 N N . ILE A 1 260 ? -14.118 -13.087 8.029 1.00 96.50 260 ILE A N 1
ATOM 2071 C CA . ILE A 1 260 ? -14.715 -14.408 7.782 1.00 96.50 260 ILE A CA 1
ATOM 2072 C C . ILE A 1 260 ? -14.875 -14.657 6.278 1.00 96.50 260 ILE A C 1
ATOM 2074 O O . ILE A 1 260 ? -14.587 -15.750 5.805 1.00 96.50 260 ILE A O 1
ATOM 2078 N N . ALA A 1 261 ? -15.324 -13.655 5.518 1.00 94.88 261 ALA A N 1
ATOM 2079 C CA . ALA A 1 261 ? -15.552 -13.796 4.082 1.00 94.88 261 ALA A CA 1
ATOM 2080 C C . ALA A 1 261 ? -14.254 -14.015 3.279 1.00 94.88 261 ALA A C 1
ATOM 2082 O O . ALA A 1 261 ? -14.287 -14.664 2.232 1.00 94.88 261 ALA A O 1
ATOM 2083 N N . ASN A 1 262 ? -13.121 -13.493 3.763 1.00 91.06 262 ASN A N 1
ATOM 2084 C CA . ASN A 1 262 ? -11.835 -13.508 3.055 1.00 91.06 262 ASN A CA 1
ATOM 2085 C C . ASN A 1 262 ? -10.743 -14.358 3.732 1.00 91.06 262 ASN A C 1
ATOM 2087 O O . ASN A 1 262 ? -9.612 -14.359 3.259 1.00 91.06 262 ASN A O 1
ATOM 2091 N N . ASP A 1 263 ? -11.065 -15.096 4.797 1.00 94.25 263 ASP A N 1
ATOM 2092 C CA . ASP A 1 263 ? -10.111 -15.843 5.637 1.00 94.25 263 ASP A CA 1
ATOM 2093 C C . ASP A 1 263 ? -8.967 -14.982 6.214 1.00 94.25 263 ASP A C 1
ATOM 2095 O O . ASP A 1 263 ? -7.816 -15.412 6.308 1.00 94.25 263 ASP A O 1
ATOM 2099 N N . ILE A 1 264 ? -9.280 -13.756 6.635 1.00 95.00 264 ILE A N 1
ATOM 2100 C CA . ILE A 1 264 ? -8.320 -12.854 7.282 1.00 95.00 264 ILE A CA 1
ATOM 2101 C C . ILE A 1 264 ? -8.357 -13.103 8.796 1.00 95.00 264 ILE A C 1
ATOM 2103 O O . ILE A 1 264 ? -9.210 -12.579 9.521 1.00 95.00 264 ILE A O 1
ATOM 2107 N N . GLU A 1 265 ? -7.428 -13.927 9.286 1.00 94.00 265 GLU A N 1
ATOM 2108 C CA . GLU A 1 265 ? -7.384 -14.356 10.692 1.00 94.00 265 GLU A CA 1
ATOM 2109 C C . GLU A 1 265 ? -7.332 -13.165 11.664 1.00 94.00 265 GLU A C 1
ATOM 2111 O O . GLU A 1 265 ? -8.075 -13.133 12.648 1.00 94.00 265 GLU A O 1
ATOM 2116 N N . GLU A 1 266 ? -6.545 -12.132 11.356 1.00 94.12 266 GLU A N 1
ATOM 2117 C CA . GLU A 1 266 ? -6.370 -10.961 12.227 1.00 94.12 266 GLU A CA 1
ATOM 2118 C C . GLU A 1 266 ? -7.659 -10.145 12.450 1.00 94.12 266 GLU A C 1
ATOM 2120 O O . GLU A 1 266 ? -7.751 -9.388 13.411 1.00 94.12 266 GLU A O 1
ATOM 2125 N N . PHE A 1 267 ? -8.693 -10.309 11.623 1.00 97.62 267 PHE A N 1
ATOM 2126 C CA . PHE A 1 267 ? -9.997 -9.663 11.835 1.00 97.62 267 PHE A CA 1
ATOM 2127 C C . PHE A 1 267 ? -10.976 -10.540 12.623 1.00 97.62 267 PHE A C 1
ATOM 2129 O O . PHE A 1 267 ? -12.001 -10.060 13.111 1.00 97.62 267 PHE A O 1
ATOM 2136 N N . THR A 1 268 ? -10.667 -11.829 12.771 1.00 97.19 268 THR A N 1
ATOM 2137 C CA . THR A 1 268 ? -11.548 -12.836 13.385 1.00 97.19 268 THR A CA 1
ATOM 2138 C C . THR A 1 268 ? -11.057 -13.330 14.744 1.00 97.19 268 THR A C 1
ATOM 2140 O O . THR A 1 268 ? -11.826 -13.943 15.487 1.00 97.19 268 THR A O 1
ATOM 2143 N N . VAL A 1 269 ? -9.810 -13.022 15.110 1.00 97.19 269 VAL A N 1
ATOM 2144 C CA . VAL A 1 269 ? -9.249 -13.265 16.442 1.00 97.19 269 VAL A CA 1
ATOM 2145 C C . VAL A 1 269 ? -9.540 -12.057 17.340 1.00 97.19 269 VAL A C 1
ATOM 2147 O O . VAL A 1 269 ? -9.087 -10.959 17.031 1.00 97.19 269 VAL A O 1
ATOM 2150 N N . PRO A 1 270 ? -10.250 -12.213 18.478 1.00 97.56 270 PRO A N 1
ATOM 2151 C CA . PRO A 1 270 ? -10.718 -11.071 19.269 1.00 97.56 270 PRO A CA 1
ATOM 2152 C C . PRO A 1 270 ? -9.573 -10.251 19.866 1.00 97.56 270 PRO A C 1
ATOM 2154 O O . PRO A 1 270 ? -9.648 -9.025 19.904 1.00 97.56 270 PRO A O 1
ATOM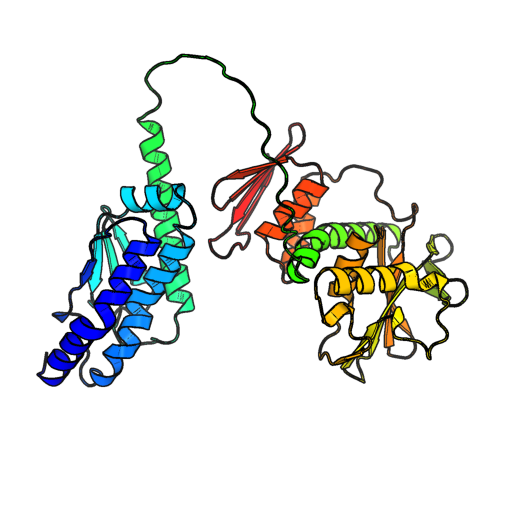 2157 N N . LYS A 1 271 ? -8.518 -10.925 20.337 1.00 98.12 271 LYS A N 1
ATOM 2158 C CA . LYS A 1 271 ? -7.362 -10.316 20.997 1.00 98.12 271 LYS A CA 1
ATOM 2159 C C . LYS A 1 271 ? -6.071 -10.817 20.364 1.00 98.12 271 LYS A C 1
ATOM 2161 O O . LYS A 1 271 ? -5.822 -12.018 20.357 1.00 98.12 271 LYS A O 1
ATOM 2166 N N . ILE A 1 272 ? -5.242 -9.891 19.901 1.00 96.81 272 ILE A N 1
ATOM 2167 C CA . ILE A 1 272 ? -4.015 -10.161 19.148 1.00 96.81 272 ILE A CA 1
ATOM 2168 C C . ILE A 1 272 ? -2.832 -9.596 19.923 1.00 96.81 272 ILE A C 1
ATOM 2170 O O . ILE A 1 272 ? -2.890 -8.463 20.401 1.00 96.81 272 ILE A O 1
ATOM 2174 N N . SER A 1 273 ? -1.760 -10.373 20.048 1.00 97.44 273 SER A N 1
ATOM 2175 C CA . SER A 1 273 ? -0.482 -9.902 20.585 1.00 97.44 273 SER A CA 1
ATOM 2176 C C . SER A 1 273 ? 0.305 -9.178 19.500 1.00 97.44 273 SER A C 1
ATOM 2178 O O . SER A 1 273 ? 0.601 -9.762 18.463 1.00 97.44 273 SER A O 1
ATOM 2180 N N . ILE A 1 274 ? 0.635 -7.910 19.738 1.00 93.81 274 ILE A N 1
ATOM 2181 C CA . ILE A 1 274 ? 1.321 -7.052 18.773 1.00 93.81 274 ILE A CA 1
ATOM 2182 C C . ILE A 1 274 ? 2.160 -5.988 19.485 1.00 93.81 274 ILE A C 1
ATOM 2184 O O . ILE A 1 274 ? 1.697 -5.316 20.405 1.00 93.81 274 ILE A O 1
ATOM 2188 N N . GLU A 1 275 ? 3.417 -5.859 19.063 1.00 94.25 275 GLU A N 1
ATOM 2189 C CA . GLU A 1 275 ? 4.430 -5.026 19.727 1.00 94.25 275 GLU A CA 1
ATOM 2190 C C . GLU A 1 275 ? 4.200 -3.522 19.548 1.00 94.25 275 GLU A C 1
ATOM 2192 O O . GLU A 1 275 ? 4.506 -2.727 20.440 1.00 94.25 275 GLU A O 1
ATOM 2197 N N . THR A 1 276 ? 3.670 -3.133 18.391 1.00 94.44 276 THR A N 1
ATOM 2198 C CA . THR A 1 276 ? 3.409 -1.745 18.009 1.00 94.44 276 THR A CA 1
ATOM 2199 C C . THR A 1 276 ? 1.920 -1.520 17.820 1.00 94.44 276 THR A C 1
ATOM 2201 O O . THR A 1 276 ? 1.199 -2.433 17.435 1.00 94.44 276 THR A O 1
ATOM 2204 N N . ASP A 1 277 ? 1.468 -0.293 18.060 1.00 97.12 277 ASP A N 1
ATOM 2205 C CA . ASP A 1 277 ? 0.069 0.105 17.899 1.00 97.12 277 ASP A CA 1
ATOM 2206 C C . ASP A 1 277 ? -0.391 -0.044 16.432 1.00 97.12 277 ASP A C 1
ATOM 2208 O O . ASP A 1 277 ? 0.078 0.723 15.587 1.00 97.12 277 ASP A O 1
ATOM 2212 N N . PRO A 1 278 ? -1.291 -0.995 16.103 1.00 96.94 278 PRO A N 1
ATOM 2213 C CA . PRO A 1 278 ? -1.767 -1.184 14.735 1.00 96.94 278 PRO A CA 1
ATOM 2214 C C . PRO A 1 278 ? -2.986 -0.319 14.410 1.00 96.94 278 PRO A C 1
ATOM 2216 O O . PRO A 1 278 ? -3.535 -0.422 13.316 1.00 96.94 278 PRO A O 1
ATOM 2219 N N . GLY A 1 279 ? -3.485 0.486 15.353 1.00 97.81 279 GLY A N 1
ATOM 2220 C CA . GLY A 1 279 ? -4.836 1.013 15.228 1.00 97.81 279 GLY A CA 1
ATOM 2221 C C . GLY A 1 279 ? -5.021 1.977 14.058 1.00 97.81 279 GLY A C 1
ATOM 2222 O O . GLY A 1 279 ? -6.084 1.958 13.454 1.00 97.81 279 GLY A O 1
ATOM 2223 N N . HIS A 1 280 ? -3.995 2.736 13.654 1.00 97.56 280 HIS A N 1
ATOM 2224 C CA . HIS A 1 280 ? -4.057 3.536 12.422 1.00 97.56 280 HIS A CA 1
ATOM 2225 C C . HIS A 1 280 ? -4.236 2.660 11.174 1.00 97.56 280 HIS A C 1
ATOM 2227 O O . HIS A 1 280 ? -5.057 2.981 10.321 1.00 97.56 280 HIS A O 1
ATOM 2233 N N . TYR A 1 281 ? -3.515 1.539 11.087 1.00 97.81 281 TYR A N 1
ATOM 2234 C CA . TYR A 1 281 ? -3.619 0.596 9.970 1.00 97.81 281 TYR A CA 1
ATOM 2235 C C . TYR A 1 281 ? -5.034 0.010 9.876 1.00 97.81 281 TYR A C 1
ATOM 2237 O O . TYR A 1 281 ? -5.686 0.123 8.839 1.00 97.81 281 TYR A O 1
ATOM 2245 N N . TYR A 1 282 ? -5.564 -0.510 10.988 1.00 98.56 282 TYR A N 1
ATOM 2246 C CA . TYR A 1 282 ? -6.924 -1.050 11.011 1.00 98.56 282 TYR A CA 1
ATOM 2247 C C . TYR A 1 282 ? -8.000 0.019 10.816 1.00 98.56 282 TYR A C 1
ATOM 2249 O O . TYR A 1 282 ? -8.996 -0.250 10.151 1.00 98.56 282 TYR A O 1
ATOM 2257 N N . ALA A 1 283 ? -7.818 1.223 11.361 1.00 98.81 283 ALA A N 1
ATOM 2258 C CA . ALA A 1 283 ? -8.786 2.303 11.213 1.00 98.81 283 ALA A CA 1
ATOM 2259 C C . ALA A 1 283 ? -8.858 2.820 9.775 1.00 98.81 283 ALA A C 1
ATOM 2261 O O . ALA A 1 283 ? -9.955 3.075 9.297 1.00 98.81 283 ALA A O 1
ATOM 2262 N N . MET A 1 284 ? -7.736 2.898 9.053 1.00 98.56 284 MET A N 1
ATOM 2263 C CA . MET A 1 284 ? -7.747 3.269 7.634 1.00 98.56 284 MET A CA 1
ATOM 2264 C C . MET A 1 284 ? -8.505 2.255 6.771 1.00 98.56 284 MET A C 1
ATOM 2266 O O . MET A 1 284 ? -9.291 2.655 5.915 1.00 98.56 284 MET A O 1
ATOM 2270 N N . ILE A 1 285 ? -8.323 0.955 7.025 1.00 98.50 285 ILE A N 1
ATOM 2271 C CA . ILE A 1 285 ? -9.102 -0.096 6.353 1.00 98.50 285 ILE A CA 1
ATOM 2272 C C . ILE A 1 285 ? -10.583 0.043 6.710 1.00 98.50 285 ILE A C 1
ATOM 2274 O O . ILE A 1 285 ? -11.439 0.114 5.828 1.00 98.50 285 ILE A O 1
ATOM 2278 N N . ALA A 1 286 ? -10.880 0.123 8.007 1.00 98.69 286 ALA A N 1
ATOM 2279 C CA . ALA A 1 286 ? -12.240 0.199 8.513 1.00 98.69 286 ALA A CA 1
ATOM 2280 C C . ALA A 1 286 ? -12.987 1.440 8.006 1.00 98.69 286 ALA A C 1
ATOM 2282 O O . ALA A 1 286 ? -14.176 1.340 7.715 1.00 98.69 286 ALA A O 1
ATOM 2283 N N . SER A 1 287 ? -12.301 2.575 7.823 1.00 98.25 287 SER A N 1
ATOM 2284 C CA . SER A 1 287 ? -12.896 3.777 7.235 1.00 98.25 287 SER A CA 1
ATOM 2285 C C . SER A 1 287 ? -13.441 3.517 5.838 1.00 98.25 287 SER A C 1
ATOM 2287 O O . SER A 1 287 ? -14.563 3.920 5.543 1.00 98.25 287 SER A O 1
ATOM 2289 N N . GLY A 1 288 ? -12.690 2.805 4.999 1.00 96.31 288 GLY A N 1
ATOM 2290 C CA . GLY A 1 288 ? -13.152 2.423 3.669 1.00 96.31 288 GLY A CA 1
ATOM 2291 C C . GLY A 1 288 ? -14.287 1.404 3.694 1.00 96.31 288 GLY A C 1
ATOM 2292 O O . GLY A 1 288 ? -15.269 1.559 2.974 1.00 96.31 288 GLY A O 1
ATOM 2293 N N . VAL A 1 289 ? -14.189 0.398 4.567 1.00 95.75 289 VAL A N 1
ATOM 2294 C CA . VAL A 1 289 ? -15.195 -0.669 4.700 1.00 95.75 289 VAL A CA 1
ATOM 2295 C C . VAL A 1 289 ? -16.545 -0.125 5.172 1.00 95.75 289 VAL A C 1
ATOM 2297 O O . VAL A 1 289 ? -17.578 -0.497 4.622 1.00 95.75 289 VAL A O 1
ATOM 2300 N N . SER A 1 290 ? -16.549 0.773 6.162 1.00 95.56 290 SER A N 1
ATOM 2301 C CA . SER A 1 290 ? -17.781 1.309 6.752 1.00 95.56 290 SER A CA 1
ATOM 2302 C C . SER A 1 290 ? -18.169 2.700 6.243 1.00 95.56 290 SER A C 1
ATOM 2304 O O . SER A 1 290 ? -19.071 3.314 6.812 1.00 95.56 290 SER A O 1
ATOM 2306 N N . ASN A 1 291 ? -17.488 3.224 5.217 1.00 94.00 291 ASN A N 1
ATOM 2307 C CA . ASN A 1 291 ? -17.642 4.600 4.724 1.00 94.00 291 ASN A CA 1
ATOM 2308 C C . ASN A 1 291 ? -17.551 5.657 5.844 1.00 94.00 291 ASN A C 1
ATOM 2310 O O . ASN A 1 291 ? -18.356 6.587 5.906 1.00 94.00 291 ASN A O 1
ATOM 2314 N N . ALA A 1 292 ? -16.605 5.494 6.771 1.00 96.38 292 ALA A N 1
ATOM 2315 C CA . ALA A 1 292 ? -16.363 6.501 7.796 1.00 96.38 292 ALA A CA 1
ATOM 2316 C C . ALA A 1 292 ? -15.742 7.756 7.165 1.00 96.38 292 ALA A C 1
ATOM 2318 O O . ALA A 1 292 ? -14.925 7.674 6.248 1.00 96.38 292 ALA A O 1
ATOM 2319 N N . THR A 1 293 ? -16.112 8.923 7.683 1.00 95.62 293 THR A N 1
ATOM 2320 C CA . THR A 1 293 ? -15.553 10.214 7.267 1.00 95.62 293 THR A CA 1
ATOM 2321 C C . THR A 1 293 ? -14.251 10.535 7.988 1.00 95.62 293 THR A C 1
ATOM 2323 O O . THR A 1 293 ? -13.483 11.342 7.484 1.00 95.62 293 THR A O 1
ATOM 2326 N N . ALA A 1 294 ? -14.018 9.956 9.172 1.00 96.56 294 ALA A N 1
ATOM 2327 C CA . ALA A 1 294 ? -12.792 10.140 9.947 1.00 96.56 294 ALA A CA 1
ATOM 2328 C C . ALA A 1 294 ? -12.623 9.046 11.007 1.00 96.56 294 ALA A C 1
ATOM 2330 O O . ALA A 1 294 ? -13.584 8.358 11.370 1.00 96.56 294 ALA A O 1
ATOM 2331 N N . TYR A 1 295 ? -11.421 8.953 11.571 1.00 98.25 295 TYR A N 1
ATOM 2332 C CA . TYR A 1 295 ? -11.151 8.146 12.756 1.00 98.25 295 TYR A CA 1
ATOM 2333 C C . TYR A 1 295 ? -10.251 8.879 13.758 1.00 98.25 295 TYR A C 1
ATOM 2335 O O . TYR A 1 295 ? -9.468 9.754 13.394 1.00 98.25 295 TYR A O 1
ATOM 2343 N N . PHE A 1 296 ? -10.325 8.504 15.035 1.00 97.69 296 PHE A N 1
ATOM 2344 C CA . PHE A 1 296 ? -9.542 9.131 16.099 1.00 97.69 296 PHE A CA 1
ATOM 2345 C C . PHE A 1 296 ? -9.014 8.095 17.098 1.00 97.69 296 PHE A C 1
ATOM 2347 O O . PHE A 1 296 ? -9.786 7.262 17.579 1.00 97.69 296 PHE A O 1
ATOM 2354 N N . PRO A 1 297 ? -7.716 8.137 17.450 1.00 97.12 297 PRO A N 1
ATOM 2355 C CA . PRO A 1 297 ? -7.223 7.486 18.651 1.00 97.12 297 PRO A CA 1
ATOM 2356 C C . PRO A 1 297 ? -7.574 8.341 19.877 1.00 97.12 297 PRO A C 1
ATOM 2358 O O . PRO A 1 297 ? -7.172 9.498 19.982 1.00 97.12 297 PRO A O 1
ATOM 2361 N N . VAL A 1 298 ? -8.309 7.759 20.816 1.00 95.31 298 VAL A N 1
ATOM 2362 C CA . VAL A 1 298 ? -8.699 8.370 22.088 1.00 95.31 298 VAL A CA 1
ATOM 2363 C C . VAL A 1 298 ? -7.942 7.678 23.213 1.00 95.31 298 VAL A C 1
ATOM 2365 O O . VAL A 1 298 ? -8.084 6.473 23.421 1.00 95.31 298 VAL A O 1
ATOM 2368 N N . ASP A 1 299 ? -7.135 8.430 23.956 1.00 94.50 299 ASP A N 1
ATOM 2369 C CA . ASP A 1 299 ? -6.448 7.908 25.136 1.00 94.50 299 ASP A CA 1
ATOM 2370 C C . ASP A 1 299 ? -7.402 7.869 26.337 1.00 94.50 299 ASP A C 1
ATOM 2372 O O . ASP A 1 299 ? -7.874 8.900 26.815 1.00 94.50 299 ASP A O 1
ATOM 2376 N N . PHE A 1 300 ? -7.650 6.675 26.873 1.00 89.12 300 PHE A N 1
ATOM 2377 C CA . PHE A 1 300 ? -8.496 6.470 28.044 1.00 89.12 300 PHE A CA 1
ATOM 2378 C C . PHE A 1 300 ? -7.845 5.472 29.006 1.00 89.12 300 PHE A C 1
ATOM 2380 O O . PHE A 1 300 ? -7.635 4.305 28.678 1.00 89.12 300 PHE A O 1
ATOM 2387 N N . ASN A 1 301 ? -7.493 5.928 30.213 1.00 88.62 301 ASN A N 1
ATOM 2388 C CA . ASN A 1 301 ? -6.859 5.108 31.259 1.00 88.62 301 ASN A CA 1
ATOM 2389 C C . ASN A 1 301 ? -5.609 4.323 30.794 1.00 88.62 301 ASN A C 1
ATOM 2391 O O . ASN A 1 301 ? -5.374 3.191 31.219 1.00 88.62 301 ASN A O 1
ATOM 2395 N N . GLY A 1 302 ? -4.788 4.925 29.926 1.00 91.50 302 GLY A N 1
ATOM 2396 C CA . GLY A 1 302 ? -3.557 4.310 29.409 1.00 91.50 302 GLY A CA 1
ATOM 2397 C C . GLY A 1 302 ? -3.780 3.239 28.334 1.00 91.50 302 GLY A C 1
ATOM 2398 O O . GLY A 1 302 ? -2.859 2.481 28.026 1.00 91.50 302 GLY A O 1
ATOM 2399 N N . ILE A 1 303 ? -4.992 3.163 27.782 1.00 94.94 303 ILE A N 1
ATOM 2400 C CA . ILE A 1 303 ? -5.361 2.370 26.609 1.00 94.94 303 ILE A CA 1
ATOM 2401 C C . ILE A 1 303 ? -5.763 3.351 25.508 1.00 94.94 303 ILE A C 1
ATOM 2403 O O . ILE A 1 303 ? -6.421 4.351 25.783 1.00 94.94 303 ILE A O 1
ATOM 2407 N N . LYS A 1 304 ? -5.390 3.053 24.265 1.00 97.62 304 LYS A N 1
ATOM 2408 C CA . LYS A 1 304 ? -5.879 3.790 23.101 1.00 97.62 304 LYS A CA 1
ATOM 2409 C C . LYS A 1 304 ? -7.127 3.119 22.561 1.00 97.62 304 LYS A C 1
ATOM 2411 O O . LYS A 1 304 ? -7.093 1.927 22.266 1.00 97.62 304 LYS A O 1
ATOM 2416 N N . ILE A 1 305 ? -8.203 3.871 22.414 1.00 97.69 305 ILE A N 1
ATOM 2417 C CA . ILE A 1 305 ? -9.456 3.442 21.797 1.00 97.69 305 ILE A CA 1
ATOM 2418 C C . ILE A 1 305 ? -9.504 4.057 20.405 1.00 97.69 305 ILE A C 1
ATOM 2420 O O . ILE A 1 305 ? -9.417 5.272 20.275 1.00 97.69 305 ILE A O 1
ATOM 2424 N N . TYR A 1 306 ? -9.636 3.241 19.366 1.00 98.56 306 TYR A N 1
ATOM 2425 C CA . TYR A 1 306 ? -9.816 3.749 18.010 1.00 98.56 306 TYR A CA 1
ATOM 2426 C C . TYR A 1 306 ? -11.303 3.845 17.706 1.00 98.56 306 TYR A C 1
ATOM 2428 O O . TYR A 1 306 ? -12.019 2.837 17.724 1.00 98.56 306 TYR A O 1
ATOM 2436 N N . VAL A 1 307 ? -11.751 5.070 17.448 1.00 98.44 307 VAL A N 1
ATOM 2437 C CA . VAL A 1 307 ? -13.138 5.392 17.115 1.00 98.44 307 VAL A CA 1
ATOM 2438 C C . VAL A 1 307 ? -13.239 5.872 15.677 1.00 98.44 307 VAL A C 1
ATOM 2440 O O . VAL A 1 307 ? -12.336 6.548 15.194 1.00 98.44 307 VAL A O 1
ATOM 2443 N N . LEU A 1 308 ? -14.328 5.534 14.994 1.00 98.56 308 LEU A N 1
ATOM 2444 C CA . LEU A 1 308 ? -14.645 6.013 13.650 1.00 98.56 308 LEU A CA 1
ATOM 2445 C C . LEU A 1 308 ? -15.928 6.824 13.696 1.00 98.56 308 LEU A C 1
ATOM 2447 O O . LEU A 1 308 ? -16.837 6.485 14.443 1.00 98.56 308 LEU A O 1
ATOM 2451 N N . THR A 1 309 ? -16.017 7.863 12.879 1.00 97.44 309 THR A N 1
ATOM 2452 C CA . THR A 1 309 ? -17.229 8.669 12.718 1.00 97.44 309 THR A CA 1
ATOM 2453 C C . THR A 1 309 ? -17.650 8.676 11.261 1.00 97.44 309 THR A C 1
ATOM 2455 O O . THR A 1 309 ? -16.810 8.705 10.365 1.00 97.44 309 THR A O 1
ATOM 2458 N N . ASN A 1 310 ? -18.955 8.730 11.026 1.00 95.38 310 ASN A N 1
ATOM 2459 C CA . ASN A 1 310 ? -19.525 9.140 9.753 1.00 95.38 310 ASN A CA 1
ATOM 2460 C C . ASN A 1 310 ? -20.407 10.366 10.021 1.00 95.38 310 ASN A C 1
ATOM 2462 O O . ASN A 1 310 ? -21.480 10.241 10.608 1.00 95.38 310 ASN A O 1
ATOM 2466 N N . SER A 1 311 ? -19.902 11.558 9.694 1.00 94.50 311 SER A N 1
ATOM 2467 C CA . SER A 1 311 ? -20.578 12.825 9.984 1.00 94.50 311 SER A CA 1
ATOM 2468 C C . SER A 1 311 ? -20.416 13.822 8.846 1.00 94.50 311 SER A C 1
ATOM 2470 O O . SER A 1 311 ? -19.302 14.126 8.426 1.00 94.50 311 SER A O 1
ATOM 2472 N N . GLU A 1 312 ? -21.531 14.422 8.435 1.00 92.81 312 GLU A N 1
ATOM 2473 C CA . GLU A 1 312 ? -21.587 15.517 7.456 1.00 92.81 312 GLU A CA 1
ATOM 2474 C C . GLU A 1 312 ? -20.804 16.767 7.896 1.00 92.81 312 GLU A C 1
ATOM 2476 O O . GLU A 1 312 ? -20.431 17.593 7.063 1.00 92.81 312 GLU A O 1
ATOM 2481 N N . LEU A 1 313 ? -20.530 16.918 9.199 1.00 92.50 313 LEU A N 1
ATOM 2482 C CA . LEU A 1 313 ? -19.675 17.996 9.713 1.00 92.50 313 LEU A CA 1
ATOM 2483 C C . LEU A 1 313 ? -18.211 17.828 9.290 1.00 92.50 313 LEU A C 1
ATOM 2485 O O . LEU A 1 313 ? -17.493 18.819 9.209 1.00 92.50 313 LEU A O 1
ATOM 2489 N N . MET A 1 314 ? -17.794 16.586 9.039 1.00 91.56 314 MET A N 1
ATOM 2490 C CA . MET A 1 314 ? -16.429 16.194 8.676 1.00 91.56 314 MET A CA 1
ATOM 2491 C C . MET A 1 314 ? -16.322 15.712 7.225 1.00 91.56 314 MET A C 1
ATOM 2493 O O . MET A 1 314 ? -15.230 15.423 6.740 1.00 91.56 314 MET A O 1
ATOM 2497 N N . ALA A 1 315 ? -17.455 15.574 6.537 1.00 91.19 315 ALA A N 1
ATOM 2498 C CA . ALA A 1 315 ? -17.490 15.121 5.164 1.00 91.19 315 ALA A CA 1
ATOM 2499 C C . ALA A 1 315 ? -16.969 16.214 4.228 1.00 91.19 315 ALA A C 1
ATOM 2501 O O . ALA A 1 315 ? -17.391 17.375 4.270 1.00 91.19 315 ALA A O 1
ATOM 2502 N N . LYS A 1 316 ? -16.087 15.809 3.319 1.00 87.69 316 LYS A N 1
ATOM 2503 C CA . LYS A 1 316 ? -15.620 16.666 2.239 1.00 87.69 316 LYS A CA 1
ATOM 2504 C C . LYS A 1 316 ? -16.758 16.934 1.252 1.00 87.69 316 LYS A C 1
ATOM 2506 O O . LYS A 1 316 ? -17.428 16.010 0.802 1.00 87.69 316 LYS A O 1
ATOM 2511 N N . LYS A 1 317 ? -16.954 18.209 0.902 1.00 85.12 317 LYS A N 1
ATOM 2512 C CA . LYS A 1 317 ? -18.089 18.668 0.074 1.00 85.12 317 LYS A CA 1
ATOM 2513 C C . LYS A 1 317 ? -17.750 18.899 -1.395 1.00 85.12 317 LYS A C 1
ATOM 2515 O O . LYS A 1 317 ? -18.651 18.968 -2.222 1.00 85.12 317 LYS A O 1
ATOM 2520 N N . GLU A 1 318 ? -16.470 19.036 -1.711 1.00 86.81 318 GLU A N 1
ATOM 2521 C CA . GLU A 1 318 ? -15.993 19.404 -3.044 1.00 86.81 318 GLU A CA 1
ATOM 2522 C C . GLU A 1 318 ? -14.980 18.382 -3.562 1.00 86.81 318 GLU A C 1
ATOM 2524 O O . GLU A 1 318 ? -14.403 17.610 -2.795 1.00 86.81 318 GLU A O 1
ATOM 2529 N N . GLU A 1 319 ? -14.763 18.358 -4.874 1.00 90.88 319 GLU A N 1
ATOM 2530 C CA . GLU A 1 319 ? -13.718 17.546 -5.502 1.00 90.88 319 GLU A CA 1
ATOM 2531 C C . GLU A 1 319 ? -12.323 17.995 -5.029 1.00 90.88 319 GLU A C 1
ATOM 2533 O O . GLU A 1 319 ? -12.087 19.185 -4.825 1.00 90.88 319 GLU A O 1
ATOM 2538 N N . THR A 1 320 ? -11.384 17.059 -4.826 1.00 93.38 320 THR A N 1
ATOM 2539 C CA . THR A 1 320 ? -10.019 17.438 -4.419 1.00 93.38 320 THR A CA 1
ATOM 2540 C C . THR A 1 320 ? -9.282 18.022 -5.622 1.00 93.38 320 THR A C 1
ATOM 2542 O O . THR A 1 320 ? -9.169 17.329 -6.642 1.00 93.38 320 THR A O 1
ATOM 2545 N N . PRO A 1 321 ? -8.705 19.233 -5.520 1.00 95.25 321 PRO A N 1
ATOM 2546 C CA . PRO A 1 321 ? -7.824 19.756 -6.557 1.00 95.25 321 PRO A CA 1
ATOM 2547 C C . PRO A 1 321 ? -6.623 18.831 -6.788 1.00 95.25 321 PRO A C 1
ATOM 2549 O O . PRO A 1 321 ? -6.003 18.369 -5.828 1.00 95.25 321 PRO A O 1
ATOM 2552 N N . THR A 1 322 ? -6.236 18.606 -8.045 1.00 96.75 322 THR A N 1
ATOM 2553 C CA . THR A 1 322 ? -5.132 17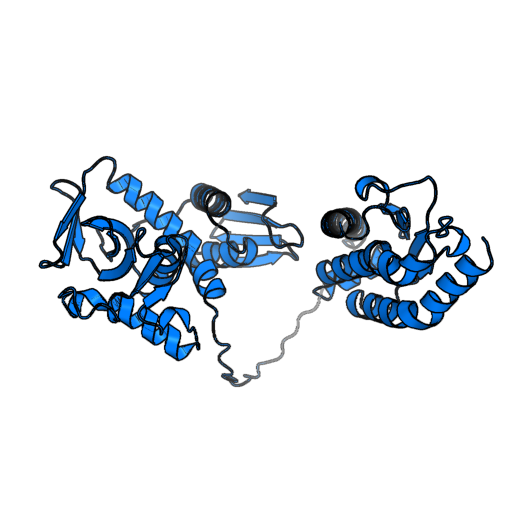.692 -8.402 1.00 96.75 322 THR A CA 1
ATOM 2554 C C . THR A 1 322 ? -3.833 17.926 -7.614 1.00 96.75 322 THR A C 1
ATOM 2556 O O . THR A 1 322 ? -3.254 16.949 -7.131 1.00 96.75 322 THR A O 1
ATOM 2559 N N . PRO A 1 323 ? -3.374 19.174 -7.377 1.00 96.25 323 PRO A N 1
ATOM 2560 C CA . PRO A 1 323 ? -2.174 19.405 -6.571 1.00 96.25 323 PRO A CA 1
ATOM 2561 C C . PRO A 1 323 ? -2.287 18.889 -5.128 1.00 96.25 323 PRO A C 1
ATOM 2563 O O . PRO A 1 323 ? -1.292 18.434 -4.566 1.00 96.25 323 PRO A O 1
ATOM 2566 N N . ILE A 1 324 ? -3.490 18.926 -4.542 1.00 96.06 324 ILE A N 1
ATOM 2567 C CA . ILE A 1 324 ? -3.756 18.414 -3.191 1.00 96.06 324 ILE A CA 1
ATOM 2568 C C . ILE A 1 324 ? -3.814 16.885 -3.189 1.00 96.06 324 ILE A C 1
ATOM 2570 O O . ILE A 1 324 ? -3.284 16.265 -2.271 1.00 96.06 324 ILE A O 1
ATOM 2574 N N . VAL A 1 325 ? -4.359 16.258 -4.239 1.00 97.62 325 VAL A N 1
ATOM 2575 C CA . VAL A 1 325 ? -4.283 14.796 -4.422 1.00 97.62 325 VAL A CA 1
ATOM 2576 C C . VAL A 1 325 ? -2.816 14.346 -4.419 1.00 97.62 325 VAL A C 1
ATOM 2578 O O . VAL A 1 325 ? -2.433 13.452 -3.663 1.00 97.62 325 VAL A O 1
ATOM 2581 N N . ILE A 1 326 ? -1.967 15.014 -5.207 1.00 97.44 326 ILE A N 1
ATOM 2582 C CA . ILE A 1 326 ? -0.537 14.697 -5.321 1.00 97.44 326 ILE A CA 1
ATOM 2583 C C . ILE A 1 326 ? 0.207 14.905 -3.993 1.00 97.44 326 ILE A C 1
ATOM 2585 O O . ILE A 1 326 ? 0.976 14.032 -3.570 1.00 97.44 326 ILE A O 1
ATOM 2589 N N . SER A 1 327 ? 0.005 16.046 -3.325 1.00 97.56 327 SER A N 1
ATOM 2590 C CA . SER A 1 327 ? 0.690 16.344 -2.060 1.00 97.56 327 SER A CA 1
ATOM 2591 C C . SER A 1 327 ? 0.246 15.407 -0.935 1.00 97.56 327 SER A C 1
ATOM 2593 O O . SER A 1 327 ? 1.089 14.930 -0.176 1.00 97.56 327 SER A O 1
ATOM 2595 N N . THR A 1 328 ? -1.043 15.063 -0.883 1.00 97.88 328 THR A N 1
ATOM 2596 C CA . THR A 1 328 ? -1.607 14.104 0.077 1.00 97.88 328 THR A CA 1
ATOM 2597 C C . THR A 1 328 ? -0.985 12.726 -0.097 1.00 97.88 328 THR A C 1
ATOM 2599 O O . THR A 1 328 ? -0.501 12.143 0.872 1.00 97.88 328 THR A O 1
ATOM 2602 N N . PHE A 1 329 ? -0.910 12.229 -1.335 1.00 98.38 329 PHE A N 1
ATOM 2603 C CA . PHE A 1 329 ? -0.282 10.938 -1.602 1.00 98.38 329 PHE A CA 1
ATOM 2604 C C . PHE A 1 329 ? 1.213 10.939 -1.250 1.00 98.38 329 PHE A C 1
ATOM 2606 O O . PHE A 1 329 ? 1.723 9.977 -0.679 1.00 98.38 329 PHE A O 1
ATOM 2613 N N . THR A 1 330 ? 1.912 12.044 -1.528 1.00 97.44 330 THR A N 1
ATOM 2614 C CA . THR A 1 330 ? 3.327 12.210 -1.159 1.00 97.44 330 THR A CA 1
ATOM 2615 C C . THR A 1 330 ? 3.522 12.182 0.362 1.00 97.44 330 THR A C 1
ATOM 2617 O O . THR A 1 330 ? 4.455 11.547 0.852 1.00 97.44 330 THR A O 1
ATOM 2620 N N . GLY A 1 331 ? 2.628 12.824 1.122 1.00 97.75 331 GLY A N 1
ATOM 2621 C CA . GLY A 1 331 ? 2.631 12.780 2.587 1.00 97.75 331 GLY A CA 1
ATOM 2622 C C . GLY A 1 331 ? 2.364 11.378 3.143 1.00 97.75 331 GLY A C 1
ATOM 2623 O O . GLY A 1 331 ? 3.052 10.941 4.070 1.00 97.75 331 GLY A O 1
ATOM 2624 N N . LEU A 1 332 ? 1.430 10.639 2.536 1.00 98.06 332 LEU A N 1
ATOM 2625 C CA . LEU A 1 332 ? 1.131 9.255 2.908 1.00 98.06 332 LEU A CA 1
ATOM 2626 C C . LEU A 1 332 ? 2.367 8.360 2.773 1.00 98.06 332 LEU A C 1
ATOM 2628 O O . LEU A 1 332 ? 2.768 7.732 3.748 1.00 98.06 332 LEU A O 1
ATOM 2632 N N . ILE A 1 333 ? 2.999 8.313 1.596 1.00 96.75 333 ILE A N 1
ATOM 2633 C CA . ILE A 1 333 ? 4.141 7.408 1.357 1.00 96.75 333 ILE A CA 1
ATOM 2634 C C . ILE A 1 333 ? 5.385 7.782 2.177 1.00 96.75 333 ILE A C 1
ATOM 2636 O O . ILE A 1 333 ? 6.273 6.958 2.373 1.00 96.75 333 ILE A O 1
ATOM 2640 N N . ALA A 1 334 ? 5.461 9.023 2.670 1.00 95.62 334 ALA A N 1
ATOM 2641 C CA . ALA A 1 334 ? 6.507 9.456 3.592 1.00 95.62 334 ALA A CA 1
ATOM 2642 C C . ALA A 1 334 ? 6.249 9.019 5.045 1.00 95.62 334 ALA A C 1
ATOM 2644 O O . ALA A 1 334 ? 7.183 8.976 5.846 1.00 95.62 334 ALA A O 1
ATOM 2645 N N . SER A 1 335 ? 4.996 8.724 5.401 1.00 92.38 335 SER A N 1
ATOM 2646 C CA . SER A 1 335 ? 4.574 8.421 6.774 1.00 92.38 335 SER A CA 1
ATOM 2647 C C . SER A 1 335 ? 4.167 6.964 6.987 1.00 92.38 335 SER A C 1
ATOM 2649 O O . SER A 1 335 ? 4.202 6.487 8.121 1.00 92.38 335 SER A O 1
ATOM 2651 N N . MET A 1 336 ? 3.808 6.243 5.924 1.00 92.94 336 MET A N 1
ATOM 2652 C CA . MET A 1 336 ? 3.293 4.879 5.997 1.00 92.94 336 MET A CA 1
ATOM 2653 C C . MET A 1 336 ? 3.888 3.985 4.914 1.00 92.94 336 MET A C 1
ATOM 2655 O O . MET A 1 336 ? 4.183 4.423 3.805 1.00 92.94 336 MET A O 1
ATOM 2659 N N . ASN A 1 337 ? 4.020 2.699 5.237 1.00 91.38 337 ASN A N 1
ATOM 2660 C CA . ASN A 1 337 ? 4.470 1.682 4.297 1.00 91.38 337 ASN A CA 1
ATOM 2661 C C . ASN A 1 337 ? 3.273 1.149 3.495 1.00 91.38 337 ASN A C 1
ATOM 2663 O O . ASN A 1 337 ? 2.523 0.311 3.990 1.00 91.38 337 ASN A O 1
ATOM 2667 N N . VAL A 1 338 ? 3.087 1.657 2.279 1.00 94.06 338 VAL A N 1
ATOM 2668 C CA . VAL A 1 338 ? 2.048 1.227 1.327 1.00 94.06 338 VAL A CA 1
ATOM 2669 C C . VAL A 1 338 ? 2.697 0.719 0.039 1.00 94.06 338 VAL A C 1
ATOM 2671 O O . VAL A 1 338 ? 3.824 1.086 -0.282 1.00 94.06 338 VAL A O 1
ATOM 2674 N N . SER A 1 339 ? 1.981 -0.073 -0.756 1.00 93.75 339 SER A N 1
ATOM 2675 C CA . SER A 1 339 ? 2.359 -0.310 -2.154 1.00 93.75 339 SER A CA 1
ATOM 2676 C C . SER A 1 339 ? 2.063 0.954 -2.956 1.00 93.75 339 SER A C 1
ATOM 2678 O O . SER A 1 339 ? 0.894 1.258 -3.207 1.00 93.75 339 SER A O 1
ATOM 2680 N N . HIS A 1 340 ? 3.089 1.720 -3.357 1.00 95.38 340 HIS A N 1
ATOM 2681 C CA . HIS A 1 340 ? 2.847 3.047 -3.941 1.00 95.38 340 HIS A CA 1
ATOM 2682 C C . HIS A 1 340 ? 1.991 2.945 -5.211 1.00 95.38 340 HIS A C 1
ATOM 2684 O O . HIS A 1 340 ? 1.053 3.718 -5.377 1.00 95.38 340 HIS A O 1
ATOM 2690 N N . LYS A 1 341 ? 2.267 1.982 -6.098 1.00 91.94 341 LYS A N 1
ATOM 2691 C CA . LYS A 1 341 ? 1.525 1.842 -7.360 1.00 91.94 341 LYS A CA 1
ATOM 2692 C C . LYS A 1 341 ? 0.073 1.414 -7.149 1.00 91.94 341 LYS A C 1
ATOM 2694 O O . LYS A 1 341 ? -0.826 2.056 -7.694 1.00 91.94 341 LYS A O 1
ATOM 2699 N N . SER A 1 342 ? -0.167 0.374 -6.348 1.00 91.94 342 SER A N 1
ATOM 2700 C CA . SER A 1 342 ? -1.529 -0.108 -6.073 1.00 91.94 342 SER A CA 1
ATOM 2701 C C . SER A 1 342 ? -2.350 0.946 -5.330 1.00 91.94 342 SER A C 1
ATOM 2703 O O . SER A 1 342 ? -3.480 1.233 -5.721 1.00 91.94 342 SER A O 1
ATOM 2705 N N . CYS A 1 343 ? -1.753 1.579 -4.316 1.00 97.62 343 CYS A N 1
ATOM 2706 C CA . CYS A 1 343 ? -2.403 2.608 -3.511 1.00 97.62 343 CYS A CA 1
ATOM 2707 C C . CYS A 1 343 ? -2.694 3.877 -4.324 1.00 97.62 343 CYS A C 1
ATOM 2709 O O . CYS A 1 343 ? -3.815 4.378 -4.293 1.00 97.62 343 CYS A O 1
ATOM 2711 N N . LEU A 1 344 ? -1.743 4.358 -5.140 1.00 97.81 344 LEU A N 1
ATOM 2712 C CA . LEU A 1 344 ? -1.984 5.520 -6.004 1.00 97.81 344 LEU A CA 1
ATOM 2713 C C . LEU A 1 344 ? -3.081 5.239 -7.033 1.00 97.81 344 LEU A C 1
ATOM 2715 O O . LEU A 1 344 ? -3.920 6.098 -7.285 1.00 97.81 344 LEU A O 1
ATOM 2719 N N . THR A 1 345 ? -3.091 4.037 -7.614 1.00 95.75 345 THR A N 1
ATOM 2720 C CA . THR A 1 345 ? -4.121 3.629 -8.577 1.00 95.75 345 THR A CA 1
ATOM 2721 C C . THR A 1 345 ? -5.509 3.675 -7.942 1.00 95.75 345 THR A C 1
ATOM 2723 O O . THR A 1 345 ? -6.421 4.280 -8.503 1.00 95.75 345 THR A O 1
ATOM 2726 N N . ALA A 1 346 ? -5.671 3.071 -6.761 1.00 97.12 346 ALA A N 1
ATOM 2727 C CA . ALA A 1 346 ? -6.923 3.111 -6.011 1.00 97.12 346 ALA A CA 1
ATOM 2728 C C . ALA A 1 346 ? -7.348 4.552 -5.696 1.00 97.12 346 ALA A C 1
ATOM 2730 O O . ALA A 1 346 ? -8.479 4.943 -5.985 1.00 97.12 346 ALA A O 1
ATOM 2731 N N . TYR A 1 347 ? -6.414 5.355 -5.189 1.00 98.25 347 TYR A N 1
ATOM 2732 C CA . TYR A 1 347 ? -6.672 6.724 -4.764 1.00 98.25 347 TYR A CA 1
ATOM 2733 C C . TYR A 1 347 ? -7.080 7.656 -5.908 1.00 98.25 347 TYR A C 1
ATOM 2735 O O . TYR A 1 347 ? -8.001 8.460 -5.762 1.00 98.25 347 TYR A O 1
ATOM 2743 N N . LEU A 1 348 ? -6.424 7.537 -7.065 1.00 97.81 348 LEU A N 1
ATOM 2744 C CA . LEU A 1 348 ? -6.767 8.306 -8.260 1.00 97.81 348 LEU A CA 1
ATOM 2745 C C . LEU A 1 348 ? -8.151 7.918 -8.787 1.00 97.81 348 LEU A C 1
ATOM 2747 O O . LEU A 1 348 ? -8.956 8.805 -9.065 1.00 97.81 348 LEU A O 1
ATOM 2751 N N . ASN A 1 349 ? -8.469 6.620 -8.835 1.00 96.94 349 ASN A N 1
ATOM 2752 C CA . ASN A 1 349 ? -9.809 6.159 -9.209 1.00 96.94 349 ASN A CA 1
ATOM 2753 C C . ASN A 1 349 ? -10.887 6.700 -8.249 1.00 96.94 349 ASN A C 1
ATOM 2755 O O . ASN A 1 349 ? -11.927 7.181 -8.695 1.00 96.94 349 ASN A O 1
ATOM 2759 N N . GLN A 1 350 ? -10.631 6.682 -6.937 1.00 95.81 350 GLN A N 1
ATOM 2760 C CA . GLN A 1 350 ? -11.541 7.224 -5.915 1.00 95.81 350 GLN A CA 1
ATOM 2761 C C . GLN A 1 350 ? -11.713 8.747 -6.014 1.00 95.81 350 GLN A C 1
ATOM 2763 O O . GLN A 1 350 ? -12.765 9.270 -5.657 1.00 95.81 350 GLN A O 1
ATOM 2768 N N . ASN A 1 351 ? -10.716 9.451 -6.553 1.00 96.06 351 ASN A N 1
ATOM 2769 C CA . ASN A 1 351 ? -10.770 10.884 -6.844 1.00 96.06 351 ASN A CA 1
ATOM 2770 C C . ASN A 1 351 ? -11.311 11.214 -8.248 1.00 96.06 351 ASN A C 1
ATOM 2772 O O . ASN A 1 351 ? -11.197 12.356 -8.700 1.00 96.06 351 ASN A O 1
ATOM 2776 N N . GLY A 1 352 ? -11.903 10.236 -8.941 1.00 96.19 352 GLY A N 1
ATOM 2777 C CA . GLY A 1 352 ? -12.573 10.435 -10.226 1.00 96.19 352 GLY A CA 1
ATOM 2778 C C . GLY A 1 352 ? -11.643 10.478 -11.439 1.00 96.19 352 GLY A C 1
ATOM 2779 O O . GLY A 1 352 ? -12.092 10.839 -12.526 1.00 96.19 352 GLY A O 1
ATOM 2780 N N . PHE A 1 353 ? -10.366 10.117 -11.290 1.00 97.50 353 PHE A N 1
ATOM 2781 C CA . PHE A 1 353 ? -9.476 9.967 -12.436 1.00 97.50 353 PHE A CA 1
ATOM 2782 C C . PHE A 1 353 ? -9.684 8.612 -13.111 1.00 97.50 353 PHE A C 1
ATOM 2784 O O . PHE A 1 353 ? -9.710 7.572 -12.457 1.00 97.50 353 PHE A O 1
ATOM 2791 N N . ALA A 1 354 ? -9.745 8.612 -14.439 1.00 96.69 354 ALA A N 1
ATOM 2792 C CA . ALA A 1 354 ? -9.595 7.408 -15.238 1.00 96.69 354 ALA A CA 1
ATOM 2793 C C . ALA A 1 354 ? -8.105 7.067 -15.332 1.00 96.69 354 ALA A C 1
ATOM 2795 O O . ALA A 1 354 ? -7.340 7.784 -15.981 1.00 96.69 354 ALA A O 1
ATOM 2796 N N . VAL A 1 355 ? -7.691 5.994 -14.659 1.00 93.19 355 VAL A N 1
ATOM 2797 C CA . VAL A 1 355 ? -6.312 5.502 -14.708 1.00 93.19 355 VAL A CA 1
ATOM 2798 C C . VAL A 1 355 ? -6.096 4.661 -15.969 1.00 93.19 355 VAL A C 1
ATOM 2800 O O . VAL A 1 355 ? -6.751 3.640 -16.173 1.00 93.19 355 VAL A O 1
ATOM 2803 N N . GLU A 1 356 ? -5.140 5.071 -16.797 1.00 82.25 356 GLU A N 1
ATOM 2804 C CA . GLU A 1 356 ? -4.706 4.371 -18.003 1.00 82.25 356 GLU A CA 1
ATOM 2805 C C . GLU A 1 356 ? -3.358 3.662 -17.754 1.00 82.25 356 GLU A C 1
ATOM 2807 O O . GLU A 1 356 ? -2.439 4.249 -17.165 1.00 82.25 356 GLU A O 1
ATOM 2812 N N . PRO A 1 357 ? -3.190 2.406 -18.211 1.00 60.38 357 PRO A N 1
ATOM 2813 C CA . PRO A 1 357 ? -1.900 1.729 -18.150 1.00 60.38 357 PRO A CA 1
ATOM 2814 C C . PRO A 1 357 ? -0.847 2.474 -18.981 1.00 60.38 357 PRO A C 1
ATOM 2816 O O . PRO A 1 357 ? -1.046 2.712 -20.170 1.00 60.38 357 PRO A O 1
ATOM 2819 N N . ALA A 1 358 ? 0.299 2.785 -18.374 1.00 65.75 358 ALA A N 1
ATOM 2820 C CA . ALA A 1 358 ? 1.443 3.411 -19.040 1.00 65.75 358 ALA A CA 1
ATOM 2821 C C . ALA A 1 358 ? 2.735 2.616 -18.756 1.00 65.75 358 ALA A C 1
ATOM 2823 O O . ALA A 1 358 ? 3.726 3.143 -18.246 1.00 65.75 358 ALA A O 1
ATOM 2824 N N . GLY A 1 359 ? 2.709 1.309 -19.040 1.00 69.00 359 GLY A N 1
ATOM 2825 C CA . GLY A 1 359 ? 3.796 0.381 -18.705 1.00 69.00 359 GLY A CA 1
ATOM 2826 C C . GLY A 1 359 ? 3.992 0.251 -17.188 1.00 69.00 359 GLY A C 1
ATOM 2827 O O . GLY A 1 359 ? 3.042 -0.011 -16.444 1.00 69.00 359 GLY A O 1
ATOM 2828 N N . ASN A 1 360 ? 5.220 0.469 -16.695 1.00 72.94 360 ASN A N 1
ATOM 2829 C CA . ASN A 1 360 ? 5.458 0.516 -15.246 1.00 72.94 360 ASN A CA 1
ATOM 2830 C C . ASN A 1 360 ? 4.896 1.792 -14.586 1.00 72.94 360 ASN A C 1
ATOM 2832 O O . ASN A 1 360 ? 4.689 1.824 -13.373 1.00 72.94 360 ASN A O 1
ATOM 2836 N N . ASN A 1 361 ? 4.600 2.812 -15.385 1.00 84.50 361 ASN A N 1
ATOM 2837 C CA . ASN A 1 361 ? 4.120 4.104 -14.931 1.00 84.50 361 ASN A CA 1
ATOM 2838 C C . ASN A 1 361 ? 2.597 4.168 -14.956 1.00 84.50 361 ASN A C 1
ATOM 2840 O O . ASN A 1 361 ? 1.909 3.238 -15.386 1.00 84.50 361 ASN A O 1
ATOM 2844 N N . LEU A 1 362 ? 2.076 5.284 -14.471 1.00 87.44 362 LEU A N 1
ATOM 2845 C CA . LEU A 1 362 ? 0.653 5.544 -14.442 1.00 87.44 362 LEU A CA 1
ATOM 2846 C C . LEU A 1 362 ? 0.376 6.901 -15.077 1.00 87.44 362 LEU A C 1
ATOM 2848 O O . LEU A 1 362 ? 1.031 7.893 -14.750 1.00 87.44 362 LEU A O 1
ATOM 2852 N N . MET A 1 363 ? -0.602 6.920 -15.977 1.00 90.44 363 MET A N 1
ATOM 2853 C CA . MET A 1 363 ? -1.240 8.135 -16.459 1.00 90.44 363 MET A CA 1
ATOM 2854 C C . MET A 1 363 ? -2.685 8.109 -15.980 1.00 90.44 363 MET A C 1
ATOM 2856 O O . MET A 1 363 ? -3.348 7.083 -16.094 1.00 90.44 363 MET A O 1
ATOM 2860 N N . ALA A 1 364 ? -3.183 9.208 -15.436 1.00 96.12 364 ALA A N 1
ATOM 2861 C CA . ALA A 1 364 ? -4.577 9.308 -15.040 1.00 96.12 364 ALA A CA 1
ATOM 2862 C C . ALA A 1 364 ? -5.170 10.627 -15.499 1.00 96.12 364 ALA A C 1
ATOM 2864 O O . ALA A 1 364 ? -4.506 11.659 -15.440 1.00 96.12 364 ALA A O 1
ATOM 2865 N N . LYS A 1 365 ? -6.420 10.586 -15.955 1.00 96.00 365 LYS A N 1
ATOM 2866 C CA . LYS A 1 365 ? -7.099 11.744 -16.538 1.00 96.00 365 LYS A CA 1
ATOM 2867 C C . LYS A 1 365 ? -8.407 12.016 -15.823 1.00 96.00 365 LYS A C 1
ATOM 2869 O O . LYS A 1 365 ? -9.200 11.099 -15.614 1.00 96.00 365 LYS A O 1
ATOM 2874 N N . ARG A 1 366 ? -8.657 13.278 -15.497 1.00 95.75 366 ARG A N 1
ATOM 2875 C CA . ARG A 1 366 ? -9.938 13.757 -14.973 1.00 95.75 366 ARG A CA 1
ATOM 2876 C C . ARG A 1 366 ? -10.250 15.091 -15.629 1.00 95.75 366 ARG A C 1
ATOM 2878 O O . ARG A 1 366 ? -9.536 16.066 -15.428 1.00 95.75 366 ARG A O 1
ATOM 2885 N N . ASN A 1 367 ? -11.316 15.149 -16.423 1.00 92.31 367 ASN A N 1
ATOM 2886 C CA . ASN A 1 367 ? -11.647 16.332 -17.225 1.00 92.31 367 ASN A CA 1
ATOM 2887 C C . ASN A 1 367 ? -10.462 16.753 -18.127 1.00 92.31 367 ASN A C 1
ATOM 2889 O O . ASN A 1 367 ? -10.072 15.987 -19.004 1.00 92.31 367 ASN A O 1
ATOM 2893 N N . ASN A 1 368 ? -9.891 17.943 -17.903 1.00 91.56 368 ASN A N 1
ATOM 2894 C CA . ASN A 1 368 ? -8.704 18.451 -18.608 1.00 91.56 368 ASN A CA 1
ATOM 2895 C C . ASN A 1 368 ? -7.406 18.314 -17.781 1.00 91.56 368 ASN A C 1
ATOM 2897 O O . ASN A 1 368 ? -6.360 18.812 -18.197 1.00 91.56 368 ASN A O 1
ATOM 2901 N N . GLU A 1 369 ? -7.477 17.692 -16.603 1.00 96.00 369 GLU A N 1
ATOM 2902 C CA . GLU A 1 369 ? -6.340 17.468 -15.712 1.00 96.00 369 GLU A CA 1
ATOM 2903 C C . GLU A 1 369 ? -5.720 16.095 -15.986 1.00 96.00 369 GLU A C 1
ATOM 2905 O O . GLU A 1 369 ? -6.427 15.092 -16.138 1.00 96.00 369 GLU A O 1
ATOM 2910 N N . GLU A 1 370 ? -4.392 16.046 -16.004 1.00 93.44 370 GLU A N 1
ATOM 2911 C CA . GLU A 1 370 ? -3.623 14.813 -16.149 1.00 93.44 370 GLU A CA 1
ATOM 2912 C C . GLU A 1 370 ? -2.671 14.648 -14.967 1.00 93.44 370 GLU A C 1
ATOM 2914 O O . GLU A 1 370 ? -2.037 15.608 -14.536 1.00 93.44 370 GLU A O 1
ATOM 2919 N N . VAL A 1 371 ? -2.545 13.422 -14.460 1.00 96.50 371 VAL A N 1
ATOM 2920 C CA . VAL A 1 371 ? -1.552 13.026 -13.458 1.00 96.50 371 VAL A CA 1
ATOM 2921 C C . VAL A 1 371 ? -0.653 11.967 -14.067 1.00 96.50 371 VAL A C 1
ATOM 2923 O O . VAL A 1 371 ? -1.117 10.916 -14.502 1.00 96.50 371 VAL A O 1
ATOM 2926 N N . PHE A 1 372 ? 0.649 12.225 -14.041 1.00 90.94 372 PHE A N 1
ATOM 2927 C CA . PHE A 1 372 ? 1.673 11.286 -14.467 1.00 90.94 372 PHE A CA 1
ATOM 2928 C C . PHE A 1 372 ? 2.536 10.875 -13.279 1.00 90.94 372 PHE A C 1
ATOM 2930 O O . PHE A 1 372 ? 3.129 11.724 -12.609 1.00 90.94 372 PHE A O 1
ATOM 2937 N N . ALA A 1 373 ? 2.622 9.571 -13.032 1.00 92.06 373 ALA A N 1
ATOM 2938 C CA . ALA A 1 373 ? 3.404 8.992 -11.951 1.00 92.06 373 ALA A CA 1
ATOM 2939 C C . ALA A 1 373 ? 4.424 7.985 -12.492 1.00 92.06 373 ALA A C 1
ATOM 2941 O O . ALA A 1 373 ? 4.072 7.012 -13.160 1.00 92.06 373 ALA A O 1
ATOM 2942 N N . LEU A 1 374 ? 5.693 8.234 -12.173 1.00 80.75 374 LEU A N 1
ATOM 2943 C CA . LEU A 1 374 ? 6.826 7.374 -12.474 1.00 80.75 374 LEU A CA 1
ATOM 2944 C C . LEU A 1 374 ? 7.132 6.470 -11.287 1.00 80.75 374 LEU A C 1
ATOM 2946 O O . LEU A 1 374 ? 7.288 6.966 -10.169 1.00 80.75 374 LEU A O 1
ATOM 2950 N N . PHE A 1 375 ? 7.299 5.177 -11.541 1.00 80.50 375 PHE A N 1
ATOM 2951 C CA . PHE A 1 375 ? 7.698 4.195 -10.534 1.00 80.50 375 PHE A CA 1
ATOM 2952 C C . PHE A 1 375 ? 9.007 3.522 -10.934 1.00 80.50 375 PHE A C 1
ATOM 2954 O O . PHE A 1 375 ? 9.272 3.327 -12.118 1.00 80.50 375 PHE A O 1
ATOM 2961 N N . ASN A 1 376 ? 9.794 3.115 -9.940 1.00 75.81 376 ASN A N 1
ATOM 2962 C CA . ASN A 1 376 ? 10.856 2.139 -10.170 1.00 75.81 376 ASN A CA 1
ATOM 2963 C C . ASN A 1 376 ? 10.255 0.725 -10.293 1.00 75.81 376 ASN A C 1
ATOM 2965 O O . ASN A 1 376 ? 9.072 0.512 -10.008 1.00 75.81 376 ASN A O 1
ATOM 2969 N N . LEU A 1 377 ? 11.055 -0.274 -10.666 1.00 65.38 377 LEU A N 1
ATOM 2970 C CA . LEU A 1 377 ? 10.563 -1.656 -10.803 1.00 65.38 377 LEU A CA 1
ATOM 2971 C C . LEU A 1 377 ? 10.074 -2.305 -9.502 1.00 65.38 377 LEU A C 1
ATOM 2973 O O . LEU A 1 377 ? 9.336 -3.284 -9.550 1.00 65.38 377 LEU A O 1
ATOM 2977 N N . LYS A 1 378 ? 10.461 -1.776 -8.334 1.00 70.25 378 LYS A N 1
ATOM 2978 C CA . LYS A 1 378 ? 9.922 -2.234 -7.041 1.00 70.25 378 LYS A CA 1
ATOM 2979 C C . LYS A 1 378 ? 8.514 -1.687 -6.774 1.00 70.25 378 LYS A C 1
ATOM 2981 O O . LYS A 1 378 ? 7.941 -1.982 -5.733 1.00 70.25 378 LYS A O 1
ATOM 2986 N N . GLY A 1 379 ? 7.966 -0.885 -7.690 1.00 76.81 379 GLY A N 1
ATOM 2987 C CA . GLY A 1 379 ? 6.664 -0.243 -7.546 1.00 76.81 379 GLY A CA 1
ATOM 2988 C C . GLY A 1 379 ? 6.692 0.998 -6.656 1.00 76.81 379 GLY A C 1
ATOM 2989 O O . GLY A 1 379 ? 5.625 1.504 -6.314 1.00 76.81 379 GLY A O 1
ATOM 2990 N N . ASN A 1 380 ? 7.878 1.510 -6.300 1.00 84.00 380 ASN A N 1
ATOM 2991 C CA . ASN A 1 380 ? 8.015 2.721 -5.498 1.00 84.00 380 ASN A CA 1
ATOM 2992 C C . ASN A 1 380 ? 7.976 3.953 -6.398 1.00 84.00 380 ASN A C 1
ATOM 2994 O O . ASN A 1 380 ? 8.717 4.058 -7.377 1.00 84.00 380 ASN A O 1
ATOM 2998 N N . LEU A 1 381 ? 7.125 4.904 -6.029 1.00 90.75 381 LEU A N 1
ATOM 2999 C CA . LEU A 1 381 ? 7.015 6.204 -6.680 1.00 90.75 381 LEU A CA 1
ATOM 3000 C C . LEU A 1 381 ? 8.364 6.948 -6.692 1.00 90.75 381 LEU A C 1
ATOM 3002 O O . LEU A 1 381 ? 8.945 7.206 -5.641 1.00 90.75 381 LEU A O 1
ATOM 3006 N N . MET A 1 382 ? 8.823 7.324 -7.884 1.00 85.88 382 MET A N 1
ATOM 3007 C CA . MET A 1 382 ? 10.000 8.169 -8.111 1.00 85.88 382 MET A CA 1
ATOM 3008 C C . MET A 1 382 ? 9.614 9.630 -8.332 1.00 85.88 382 MET A C 1
ATOM 3010 O O . MET A 1 382 ? 10.317 10.540 -7.896 1.00 85.88 382 MET A O 1
ATOM 3014 N N . LYS A 1 383 ? 8.516 9.862 -9.058 1.00 86.31 383 LYS A N 1
ATOM 3015 C CA . LYS A 1 383 ? 8.041 11.201 -9.407 1.00 86.31 383 LYS A CA 1
ATOM 3016 C C . LYS A 1 383 ? 6.545 11.172 -9.672 1.00 86.31 383 LYS A C 1
ATOM 3018 O O . LYS A 1 383 ? 6.057 10.233 -10.285 1.00 86.31 383 LYS A O 1
ATOM 3023 N N . ILE A 1 384 ? 5.845 12.225 -9.275 1.00 93.25 384 ILE A N 1
ATOM 3024 C CA . ILE A 1 384 ? 4.442 12.457 -9.611 1.00 93.25 384 ILE A CA 1
ATOM 3025 C C . ILE A 1 384 ? 4.267 13.922 -10.012 1.00 93.25 384 ILE A C 1
ATOM 3027 O O . ILE A 1 384 ? 4.818 14.813 -9.364 1.00 93.25 384 ILE A O 1
ATOM 3031 N N . THR A 1 385 ? 3.574 14.172 -11.118 1.00 87.19 385 THR A N 1
ATOM 3032 C CA . THR A 1 385 ? 3.363 15.514 -11.685 1.00 87.19 385 THR A CA 1
ATOM 3033 C C . THR A 1 385 ? 1.989 15.627 -12.320 1.00 87.19 385 THR A C 1
ATOM 3035 O O . THR A 1 385 ? 1.462 14.624 -12.794 1.00 87.19 385 THR A O 1
ATOM 3038 N N . ASN A 1 386 ? 1.458 16.844 -12.394 1.00 92.69 386 ASN A N 1
ATOM 3039 C CA . ASN A 1 386 ? 0.288 17.184 -13.201 1.00 92.69 386 ASN A CA 1
ATOM 3040 C C . ASN A 1 386 ? 0.639 18.142 -14.352 1.00 92.69 386 ASN A C 1
ATOM 3042 O O . ASN A 1 386 ? 1.737 18.709 -14.357 1.00 92.69 386 ASN A O 1
ATOM 3046 N N . ASN A 1 387 ? -0.279 18.282 -15.315 1.00 81.81 387 ASN A N 1
ATOM 3047 C CA . ASN A 1 387 ? -0.182 19.230 -16.432 1.00 81.81 387 ASN A CA 1
ATOM 3048 C C . ASN A 1 387 ? -0.458 20.688 -16.037 1.00 81.81 387 ASN A C 1
ATOM 3050 O O . ASN A 1 387 ? -1.064 20.925 -14.963 1.00 81.81 387 ASN A O 1
#